Protein AF-0000000067532584 (afdb_homodimer)

Nearest PDB structures (foldseek):
  4c4o-assembly1_B  TM=8.747E-01  e=2.441E-25  Candida parapsilosis
  3wlf-assembly1_B  TM=8.443E-01  e=4.953E-26  Candida parapsilosis
  3wnq-assembly1_B  TM=8.425E-01  e=1.099E-25  Candida parapsilosis
  5tnx-assembly1_A  TM=8.424E-01  e=3.317E-25  Burkholderia ambifaria MC40-6
  4c4o-assembly1_A  TM=8.636E-01  e=2.362E-24  Candida parapsilosis

Solvent-accessible surface area (backbone atoms only — not comparable to full-atom values): 34185 Å² total; per-residue (Å²): 70,45,34,38,41,29,33,65,89,75,52,43,77,43,83,46,75,40,87,73,72,85,76,44,52,44,62,16,28,22,30,38,30,38,35,19,34,59,51,73,66,54,56,33,36,59,72,66,75,38,91,56,50,73,88,52,73,36,25,38,25,46,22,24,20,27,27,31,65,43,71,7,84,66,53,76,91,70,60,73,64,44,47,30,32,42,51,35,57,48,48,68,69,74,48,72,38,31,72,66,76,37,22,59,66,23,81,74,4,8,84,66,43,14,31,15,49,52,35,58,18,33,41,22,38,54,35,64,40,55,52,91,30,58,38,78,52,56,89,91,52,55,66,85,51,48,30,49,21,49,65,37,4,26,48,42,35,41,47,64,70,58,54,85,79,59,73,81,52,31,34,36,34,32,25,51,43,46,64,22,48,51,48,54,46,51,44,43,75,70,57,46,66,74,33,40,35,38,30,24,83,49,65,71,39,39,52,40,57,58,59,56,66,73,66,54,50,71,39,42,62,89,72,63,79,68,71,24,44,35,36,40,35,39,59,25,45,40,69,59,50,39,54,48,60,72,29,38,40,68,62,8,35,39,37,37,58,24,76,26,56,76,85,40,63,29,65,41,42,55,24,54,31,16,75,27,27,24,34,41,34,26,40,55,64,43,66,95,13,50,67,54,7,49,60,47,40,61,84,32,38,86,77,58,56,38,45,73,46,53,33,41,46,79,37,46,67,91,39,46,67,60,44,54,50,38,46,74,72,58,78,31,42,34,38,29,31,48,88,72,46,32,38,41,29,33,65,90,74,52,40,76,42,83,44,75,41,88,72,72,84,78,44,51,44,61,16,27,23,29,36,29,38,36,18,35,57,51,73,65,53,55,32,36,58,72,68,75,37,91,57,49,73,88,53,73,36,25,38,24,46,22,25,21,27,26,32,64,44,70,7,85,64,52,76,90,70,58,73,67,43,46,32,33,42,52,34,57,48,49,68,69,73,47,71,38,31,73,65,76,37,23,58,66,24,81,74,4,8,85,66,43,14,31,15,49,52,36,57,17,33,41,22,38,53,34,64,42,54,55,93,31,58,41,80,52,57,87,91,50,54,64,86,51,46,29,50,20,49,66,36,3,28,48,40,35,42,47,64,69,60,54,86,79,58,72,80,52,30,35,37,35,32,25,52,41,46,64,21,48,50,50,52,46,53,44,43,73,68,57,47,65,73,33,41,35,38,30,27,82,50,66,72,38,39,50,40,57,56,58,56,66,72,66,53,50,72,40,43,62,91,73,64,78,67,69,24,43,34,35,40,34,40,59,24,46,39,68,58,52,40,55,48,58,71,28,37,41,67,62,10,35,38,37,37,58,24,76,26,55,76,85,40,63,30,67,42,40,56,25,54,31,16,74,26,28,24,35,40,34,27,42,54,61,41,63,95,12,50,68,53,8,49,60,47,40,59,84,32,39,86,79,58,58,39,46,73,46,52,32,40,46,78,37,46,68,90,38,47,66,60,44,54,50,38,48,73,72,58,78,32,42,34,41,31,31,47,88

pLDDT: mean 96.29, std 3.1, range [80.88, 98.88]

Foldseek 3Di:
DWFWWAAQVVLDTDIDDDDDDDDEAQQKFKFQWFKFWDDPQNVCSSVVQHAFANPGIAGATQQTKGFTQDHHNNDDPDDGGFTKTFHQWDAPCPDPCNVVLNRCVHPVTNPHRGDRGHHHHRRGSMDMDGPVGIGTADPLFDRVLLSCLQLLLLVQQLPVVPPDDDAPFAEEEEAQFLSSLVVLLVCVLVPHAARYEYEYQDPLSLVLSVLLVRNHHYDHLVPDDAAGQEYEYADQDQVSQQSNLVRYAANHEYEDEHNHRPPDDHDDDVVSCVVSVYYYDYGRGRRVRSVVSSVVSNSCPPRRSDCVSSQEDEDASNCVVVQSVCVVVVNGSIYMYGD/DWFWWAAQVVLDTDIDDDDDDDDEAQQKFKFQWFKFWDDPQNVCSSVVQHAFANPGIAGATQQTKGFTQDHHNNDDPDDGGFTKTFHQWDAPCPDPCNVVLNRCVHPCTNPHRGDRGHHHHRRGSMDMDGPVGIGTADPLFDRVLLSCLQLLLLVQQLPVVPPDDDAPFAEEEEAQFLSSLVVLLVCVLVPHAARYEYEHQDPLSLVLSVLLVRNHHYDHLVPDDAAGQEYEYADQDQVSQQSNLVRYAANHEYEDEHNHRPPDDHDDDVVSCVVSVYYYDYGRGRRVRSVVSSVVSNSCVPRRSDCVSSQEDEDASNCVVVQSVCVVVVNGSIYMYGD

Organism: Camponotus floridanus (NCBI:txid104421)

Sequence (678 aa):
MEYLSFDSSTKSLTLKKQNVLPKPAANEVRIKVVYSGVCGTDLHILEGAFPCKETEPLTLGHEFVGTIDELGSGVTIFKVGQRVAIDPNSGCNNCNHCHNANYHFCKGGGINNTIGIFRDGGWATHVLVPETQVYLIPNEIEMHQAVLTEPLSCLAHGWDKLNPVNIGEKVLVIGAGIIGLLWACLLHLHGLRKTVTISELQQERRKLAANLGLDYQVKSPNEIKEEFNVAVDCSGSAPAMEAAILLLGHGGRLCVFGVANPKAKLSIEPFQVYKKELTILGVLVNPYSFLKGLALVQPLSERYLDFNKLGIKVFALSQYKEALDALKKGNISKAIFKLMEYLSFDSSTKSLTLKKQNVLPKPAANEVRIKVVYSGVCGTDLHILEGAFPCKETEPLTLGHEFVGTIDELGSGVTIFKVGQRVAIDPNSGCNNCNHCHNANYHFCKGGGINNTIGIFRDGGWATHVLVPETQVYLIPNEIEMHQAVLTEPLSCLAHGWDKLNPVNIGEKVLVIGAGIIGLLWACLLHLHGLRKTVTISELQQERRKLAANLGLDYQVKSPNEIKEEFNVAVDCSGSAPAMEAAILLLGHGGRLCVFGVANPKAKLSIEPFQVYKKELTILGVLVNPYSFLKGLALVQPLSERYLDFNKLGIKVFALSQYKEALDALKKGNISKAIFKL

Secondary structure (DSSP, 8-state):
-EEEEEETTTTEEEEEE-SSPPPP-TTEEEEEEEEEEPPHHHHHHHTTSS----SS-B----EEEEEEEEE-TT--S--TT-EEEE------SSSHHHHTT-GGG-TTSGGGS-BTTTB--SSBSEEEEEGGGEEEPPTTS-HHHHTTHHHHHHHHHHHHHH----TT--EEEE--SHHHHHHHHHHHHTT--S-EEEE-S-HHHHHHHHHT----EEE-GGG--S-EEEEEE-S--HHHHHHHHHHEEEEEEEEE-S---TT--EEE-HHHHHHTT-EEEE--S-TT-HHHHHHHHHHHHTTT--HHHHTEEEEEGGGHHHHHHHHHHTS-SEEEEE-/-EEEEEETTTTEEEEEE-SSPPPP-TTEEEEEEEEEEPPHHHHHHHTTSS----SS-B----EEEEEEEEE-TT--S--TT-EEEE------SSSHHHHTT-GGG-TTSGGGS-BTTTB--SSBSEEEEEGGGEEEPPTTS-HHHHTTHHHHHHHHHHHHHH----TT--EEEE--SHHHHHHHHHHHHTT--S-EEEE-S-HHHHHHHHTT----EEE-GGG--S-EEEEEE-S--HHHHHHHHHHEEEEEEEEE-S---TT--EEE-HHHHHHTT-EEEE--S-TT-HHHHHHHHHHHHTTT--HHHHTEEEEEGGGHHHHHHHHHHTS-SEEEEE-

Structure (mmCIF, N/CA/C/O backbone):
data_AF-0000000067532584-model_v1
#
loop_
_entity.id
_entity.type
_entity.pdbx_description
1 polymer 'Sorbitol dehydrogenase'
#
loop_
_atom_site.group_PDB
_atom_site.id
_atom_site.type_symbol
_atom_site.label_atom_id
_atom_site.label_alt_id
_atom_site.label_comp_id
_atom_site.label_asym_id
_atom_site.label_entity_id
_atom_site.label_seq_id
_atom_site.pdbx_PDB_ins_code
_atom_site.Cartn_x
_atom_site.Cartn_y
_atom_site.Cartn_z
_atom_site.occupancy
_atom_site.B_iso_or_equiv
_atom_site.auth_seq_id
_atom_site.auth_comp_id
_atom_site.auth_asym_id
_atom_site.auth_atom_id
_atom_site.pdbx_PDB_model_num
ATOM 1 N N . MET A 1 1 ? 9.18 -41.656 -21.906 1 94.81 1 MET A N 1
ATOM 2 C CA . MET A 1 1 ? 8.555 -40.469 -21.328 1 94.81 1 MET A CA 1
ATOM 3 C C . MET A 1 1 ? 7.902 -39.594 -22.406 1 94.81 1 MET A C 1
ATOM 5 O O . MET A 1 1 ? 8.414 -39.531 -23.531 1 94.81 1 MET A O 1
ATOM 9 N N . GLU A 1 2 ? 6.68 -39.125 -22.141 1 97.88 2 GLU A N 1
ATOM 10 C CA . GLU A 1 2 ? 5.977 -38.188 -23 1 97.88 2 GLU A CA 1
ATOM 11 C C . GLU A 1 2 ? 6.066 -36.75 -22.438 1 97.88 2 GLU A C 1
ATOM 13 O O . GLU A 1 2 ? 6.016 -36.562 -21.219 1 97.88 2 GLU A O 1
ATOM 18 N N . TYR A 1 3 ? 6.258 -35.812 -23.344 1 98.12 3 TYR A N 1
ATOM 19 C CA . TYR A 1 3 ? 6.336 -34.406 -22.906 1 98.12 3 TYR A CA 1
ATOM 20 C C . TYR A 1 3 ? 5.941 -33.469 -24.047 1 98.12 3 TYR A C 1
ATOM 22 O O . TYR A 1 3 ? 5.992 -33.844 -25.219 1 98.12 3 TYR A O 1
ATOM 30 N N . LEU A 1 4 ? 5.441 -32.344 -23.719 1 98.31 4 LEU A N 1
ATOM 31 C CA . LEU A 1 4 ? 5.188 -31.266 -24.688 1 98.31 4 LEU A CA 1
ATOM 32 C C . LEU A 1 4 ? 6.422 -30.391 -24.875 1 98.31 4 LEU A C 1
ATOM 34 O O . LEU A 1 4 ? 6.875 -29.75 -23.922 1 98.31 4 LEU A O 1
ATOM 38 N N . SER A 1 5 ? 6.945 -30.406 -26.047 1 97.56 5 SER A N 1
ATOM 39 C CA . SER A 1 5 ? 8.133 -29.625 -26.391 1 97.56 5 SER A CA 1
ATOM 40 C C . SER A 1 5 ? 7.754 -28.297 -27.047 1 97.56 5 SER A C 1
ATOM 42 O O . SER A 1 5 ? 7.078 -28.281 -28.078 1 97.56 5 SER A O 1
ATOM 44 N N . PHE A 1 6 ? 8.148 -27.203 -26.438 1 97.56 6 PHE A N 1
ATOM 45 C CA . PHE A 1 6 ? 7.871 -25.875 -26.953 1 97.56 6 PHE A CA 1
ATOM 46 C C . PHE A 1 6 ? 9.125 -25.266 -27.562 1 97.56 6 PHE A C 1
ATOM 48 O O . PHE A 1 6 ? 10.18 -25.203 -26.922 1 97.56 6 PHE A O 1
ATOM 55 N N . ASP A 1 7 ? 9.031 -24.891 -28.766 1 95.31 7 ASP A N 1
ATOM 56 C CA . ASP A 1 7 ? 10.086 -24.141 -29.453 1 95.31 7 ASP A CA 1
ATOM 57 C C . ASP A 1 7 ? 9.75 -22.656 -29.531 1 95.31 7 ASP A C 1
ATOM 59 O O . ASP A 1 7 ? 8.891 -22.25 -30.328 1 95.31 7 ASP A O 1
ATOM 63 N N . SER A 1 8 ? 10.461 -21.891 -28.766 1 91.81 8 SER A N 1
ATOM 64 C CA . SER A 1 8 ? 10.148 -20.469 -28.656 1 91.81 8 SER A CA 1
ATOM 65 C C . SER A 1 8 ? 10.414 -19.734 -29.969 1 91.81 8 SER A C 1
ATOM 67 O O . SER A 1 8 ? 9.781 -18.703 -30.25 1 91.81 8 SER A O 1
ATOM 69 N N . SER A 1 9 ? 11.289 -20.156 -30.766 1 91.5 9 SER A N 1
ATOM 70 C CA . SER A 1 9 ? 11.617 -19.516 -32.031 1 91.5 9 SER A CA 1
ATOM 71 C C . SER A 1 9 ? 10.484 -19.656 -33.062 1 91.5 9 SER A C 1
ATOM 73 O O . SER A 1 9 ? 10.18 -18.734 -33.781 1 91.5 9 SER A O 1
ATOM 75 N N . THR A 1 10 ? 9.82 -20.812 -32.969 1 92.19 10 THR A N 1
ATOM 76 C CA . THR A 1 10 ? 8.742 -21.062 -33.906 1 92.19 10 THR A CA 1
ATOM 77 C C . THR A 1 10 ? 7.383 -20.969 -33.219 1 92.19 10 THR A C 1
ATOM 79 O O . THR A 1 10 ? 6.34 -21.047 -33.875 1 92.19 10 THR A O 1
ATOM 82 N N . LYS A 1 11 ? 7.422 -20.859 -31.953 1 91.19 11 LYS A N 1
ATOM 83 C CA . LYS A 1 11 ? 6.211 -20.828 -31.141 1 91.19 11 LYS A CA 1
ATOM 84 C C . LYS A 1 11 ? 5.375 -22.094 -31.359 1 91.19 11 LYS A C 1
ATOM 86 O O . LYS A 1 11 ? 4.145 -22.016 -31.438 1 91.19 11 LYS A O 1
ATOM 91 N N . SER A 1 12 ? 6.074 -23.094 -31.547 1 95 12 SER A N 1
ATOM 92 C CA . SER A 1 12 ? 5.398 -24.359 -31.797 1 95 12 SER A CA 1
ATOM 93 C C . SER A 1 12 ? 5.453 -25.266 -30.562 1 95 12 SER A C 1
ATOM 95 O O . SER A 1 12 ? 6.465 -25.312 -29.859 1 95 12 SER A O 1
ATOM 97 N N . LEU A 1 13 ? 4.352 -25.891 -30.312 1 97.19 13 LEU A N 1
ATOM 98 C CA . LEU A 1 13 ? 4.215 -26.859 -29.25 1 97.19 13 LEU A CA 1
ATOM 99 C C . LEU A 1 13 ? 3.906 -28.25 -29.812 1 97.19 13 LEU A C 1
ATOM 101 O O . LEU A 1 13 ? 2.922 -28.422 -30.531 1 97.19 13 LEU A O 1
ATOM 105 N N . THR A 1 14 ? 4.746 -29.219 -29.469 1 97.5 14 THR A N 1
ATOM 106 C CA . THR A 1 14 ? 4.594 -30.547 -30.047 1 97.5 14 THR A CA 1
ATOM 107 C C . THR A 1 14 ? 4.742 -31.641 -28.984 1 97.5 14 THR A C 1
ATOM 109 O O . THR A 1 14 ? 5.582 -31.516 -28.094 1 97.5 14 THR A O 1
ATOM 112 N N . LEU A 1 15 ? 3.896 -32.625 -29.094 1 98.25 15 LEU A N 1
ATOM 113 C CA . LEU A 1 15 ? 4.027 -33.812 -28.25 1 98.25 15 LEU A CA 1
ATOM 114 C C . LEU A 1 15 ? 5.168 -34.719 -28.719 1 98.25 15 LEU A C 1
ATOM 116 O O . LEU A 1 15 ? 5.219 -35.094 -29.891 1 98.25 15 LEU A O 1
ATOM 120 N N . LYS A 1 16 ? 6.047 -34.969 -27.844 1 97.81 16 LYS A N 1
ATOM 121 C CA . LYS A 1 16 ? 7.184 -35.812 -28.156 1 97.81 16 LYS A CA 1
ATOM 122 C C . LYS A 1 16 ? 7.273 -37 -27.172 1 97.81 16 LYS A C 1
ATOM 124 O O . LYS A 1 16 ? 6.625 -36.969 -26.125 1 97.81 16 LYS A O 1
ATOM 129 N N . LYS A 1 17 ? 8.008 -37.969 -27.609 1 96.81 17 LYS A N 1
ATOM 130 C CA . LYS A 1 17 ? 8.258 -39.156 -26.781 1 96.81 17 LYS A CA 1
ATOM 131 C C . LYS A 1 17 ? 9.734 -39.531 -26.781 1 96.81 17 LYS A C 1
ATOM 133 O O . LYS A 1 17 ? 10.406 -39.406 -27.812 1 96.81 17 LYS A O 1
ATOM 138 N N . GLN A 1 18 ? 10.141 -39.844 -25.641 1 94.88 18 GLN A N 1
ATOM 139 C CA . GLN A 1 18 ? 11.492 -40.375 -25.531 1 94.88 18 GLN A CA 1
ATOM 140 C C . GLN A 1 18 ? 11.531 -41.594 -24.641 1 94.88 18 GLN A C 1
ATOM 142 O O . GLN A 1 18 ? 10.789 -41.688 -23.656 1 94.88 18 GLN A O 1
ATOM 147 N N . ASN A 1 19 ? 12.391 -42.531 -24.969 1 93.06 19 ASN A N 1
ATOM 148 C CA . ASN A 1 19 ? 12.422 -43.844 -24.281 1 93.06 19 ASN A CA 1
ATOM 149 C C . ASN A 1 19 ? 13.25 -43.781 -23 1 93.06 19 ASN A C 1
ATOM 151 O O . ASN A 1 19 ? 12.977 -44.5 -22.047 1 93.06 19 ASN A O 1
ATOM 155 N N . VAL A 1 20 ? 14.203 -42.938 -22.984 1 95 20 VAL A N 1
ATOM 156 C CA . VAL A 1 20 ? 15.094 -42.875 -21.828 1 95 20 VAL A CA 1
ATOM 157 C C . VAL A 1 20 ? 14.602 -41.781 -20.875 1 95 20 VAL A C 1
ATOM 159 O O . VAL A 1 20 ? 14.328 -40.656 -21.297 1 95 20 VAL A O 1
ATOM 162 N N . LEU A 1 21 ? 14.453 -42.156 -19.672 1 97.06 21 LEU A N 1
ATOM 163 C CA . LEU A 1 21 ? 14.102 -41.188 -18.641 1 97.06 21 LEU A CA 1
ATOM 164 C C . LEU A 1 21 ? 15.32 -40.406 -18.203 1 97.06 21 LEU A C 1
ATOM 166 O O . LEU A 1 21 ? 16.422 -40.969 -18.078 1 97.06 21 LEU A O 1
ATOM 170 N N . PRO A 1 22 ? 15.141 -39.156 -17.938 1 95.81 22 PRO A N 1
ATOM 171 C CA . PRO A 1 22 ? 16.266 -38.375 -17.422 1 95.81 22 PRO A CA 1
ATOM 172 C C . PRO A 1 22 ? 16.719 -38.844 -16.031 1 95.81 22 PRO A C 1
ATOM 174 O O . PRO A 1 22 ? 15.883 -39.281 -15.227 1 95.81 22 PRO A O 1
ATOM 177 N N . LYS A 1 23 ? 17.969 -38.812 -15.773 1 97.62 23 LYS A N 1
ATOM 178 C CA . LYS A 1 23 ? 18.516 -39.188 -14.477 1 97.62 23 LYS A CA 1
ATOM 179 C C . LYS A 1 23 ? 18.75 -37.969 -13.602 1 97.62 23 LYS A C 1
ATOM 181 O O . LYS A 1 23 ? 19.312 -36.969 -14.047 1 97.62 23 LYS A O 1
ATOM 186 N N . PRO A 1 24 ? 18.328 -38.031 -12.367 1 98.38 24 PRO A N 1
ATOM 187 C CA . PRO A 1 24 ? 18.531 -36.875 -11.492 1 98.38 24 PRO A CA 1
ATOM 188 C C . PRO A 1 24 ? 19.984 -36.688 -11.086 1 98.38 24 PRO A C 1
ATOM 190 O O . PRO A 1 24 ? 20.703 -37.656 -10.859 1 98.38 24 PRO A O 1
ATOM 193 N N . ALA A 1 25 ? 20.422 -35.406 -11.039 1 98.38 25 ALA A N 1
ATOM 194 C CA . ALA A 1 25 ? 21.703 -35.062 -10.422 1 98.38 25 ALA A CA 1
ATOM 195 C C . ALA A 1 25 ? 21.672 -35.312 -8.922 1 98.38 25 ALA A C 1
ATOM 197 O O . ALA A 1 25 ? 20.641 -35.719 -8.375 1 98.38 25 ALA A O 1
ATOM 198 N N . ALA A 1 26 ? 22.781 -35.125 -8.242 1 98.31 26 ALA A N 1
ATOM 199 C CA . ALA A 1 26 ? 22.953 -35.469 -6.832 1 98.31 26 ALA A CA 1
ATOM 200 C C . ALA A 1 26 ? 21.922 -34.75 -5.961 1 98.31 26 ALA A C 1
ATOM 202 O O . ALA A 1 26 ? 21.438 -35.312 -4.977 1 98.31 26 ALA A O 1
ATOM 203 N N . ASN A 1 27 ? 21.547 -33.531 -6.324 1 98.19 27 ASN A N 1
ATOM 204 C CA . ASN A 1 27 ? 20.656 -32.75 -5.492 1 98.19 27 ASN A CA 1
ATOM 205 C C . ASN A 1 27 ? 19.266 -32.625 -6.113 1 98.19 27 ASN A C 1
ATOM 207 O O . ASN A 1 27 ? 18.516 -31.703 -5.797 1 98.19 27 ASN A O 1
ATOM 211 N N . GLU A 1 28 ? 18.891 -33.562 -7.004 1 98.62 28 GLU A N 1
ATOM 212 C CA . GLU A 1 28 ? 17.625 -33.531 -7.715 1 98.62 28 GLU A CA 1
ATOM 213 C C . GLU A 1 28 ? 16.797 -34.75 -7.43 1 98.62 28 GLU A C 1
ATOM 215 O O . GLU A 1 28 ? 17.312 -35.75 -6.918 1 98.62 28 GLU A O 1
ATOM 220 N N . VAL A 1 29 ? 15.555 -34.688 -7.734 1 98.69 29 VAL A N 1
ATOM 221 C CA . VAL A 1 29 ? 14.609 -35.781 -7.715 1 98.69 29 VAL A CA 1
ATOM 222 C C . VAL A 1 29 ? 13.859 -35.844 -9.039 1 98.69 29 VAL A C 1
ATOM 224 O O . VAL A 1 29 ? 13.586 -34.812 -9.656 1 98.69 29 VAL A O 1
ATOM 227 N N . ARG A 1 30 ? 13.633 -37.062 -9.477 1 98.81 30 ARG A N 1
ATOM 228 C CA . ARG A 1 30 ? 12.75 -37.219 -10.625 1 98.81 30 ARG A CA 1
ATOM 229 C C . ARG A 1 30 ? 11.312 -37.5 -10.18 1 98.81 30 ARG A C 1
ATOM 231 O O . ARG A 1 30 ? 11.062 -38.344 -9.344 1 98.81 30 ARG A O 1
ATOM 238 N N . ILE A 1 31 ? 10.461 -36.719 -10.68 1 98.81 31 ILE A N 1
ATOM 239 C CA . ILE A 1 31 ? 9.039 -36.812 -10.344 1 98.81 31 ILE A CA 1
ATOM 240 C C . ILE A 1 31 ? 8.281 -37.5 -11.477 1 98.81 31 ILE A C 1
ATOM 242 O O . ILE A 1 31 ? 8.453 -37.156 -12.648 1 98.81 31 ILE A O 1
ATOM 246 N N . LYS A 1 32 ? 7.566 -38.5 -11.172 1 98.88 32 LYS A N 1
ATOM 247 C CA . LYS A 1 32 ? 6.512 -38.969 -12.062 1 98.88 32 LYS A CA 1
ATOM 248 C C . LYS A 1 32 ? 5.254 -38.094 -11.922 1 98.88 32 LYS A C 1
ATOM 250 O O . LYS A 1 32 ? 4.527 -38.219 -10.93 1 98.88 32 LYS A O 1
ATOM 255 N N . VAL A 1 33 ? 4.996 -37.344 -12.93 1 98.81 33 VAL A N 1
ATOM 256 C CA . VAL A 1 33 ? 3.945 -36.312 -12.844 1 98.81 33 VAL A CA 1
ATOM 257 C C . VAL A 1 33 ? 2.576 -37 -12.961 1 98.81 33 VAL A C 1
ATOM 259 O O . VAL A 1 33 ? 2.381 -37.875 -13.789 1 98.81 33 VAL A O 1
ATOM 262 N N . VAL A 1 34 ? 1.657 -36.562 -12.148 1 98.75 34 VAL A N 1
ATOM 263 C CA . VAL A 1 34 ? 0.305 -37.094 -12.18 1 98.75 34 VAL A CA 1
ATOM 264 C C . VAL A 1 34 ? -0.662 -36.062 -12.734 1 98.75 34 VAL A C 1
ATOM 266 O O . VAL A 1 34 ? -1.521 -36.375 -13.555 1 98.75 34 VAL A O 1
ATOM 269 N N . TYR A 1 35 ? -0.606 -34.844 -12.227 1 98.81 35 TYR A N 1
ATOM 270 C CA . TYR A 1 35 ? -1.39 -33.719 -12.727 1 98.81 35 TYR A CA 1
ATOM 271 C C . TYR A 1 35 ? -0.503 -32.531 -12.977 1 98.81 35 TYR A C 1
ATOM 273 O O . TYR A 1 35 ? 0.449 -32.281 -12.234 1 98.81 35 TYR A O 1
ATOM 281 N N . SER A 1 36 ? -0.757 -31.75 -13.984 1 98.81 36 SER A N 1
ATOM 282 C CA . SER A 1 36 ? -0.089 -30.484 -14.305 1 98.81 36 SER A CA 1
ATOM 283 C C . SER A 1 36 ? -1.07 -29.469 -14.883 1 98.81 36 SER A C 1
ATOM 285 O O . SER A 1 36 ? -1.829 -29.781 -15.797 1 98.81 36 SER A O 1
ATOM 287 N N . GLY A 1 37 ? -1.049 -28.312 -14.344 1 98.5 37 GLY A N 1
ATOM 288 C CA . GLY A 1 37 ? -2.006 -27.297 -14.758 1 98.5 37 GLY A CA 1
ATOM 289 C C . GLY A 1 37 ? -1.475 -26.391 -15.852 1 98.5 37 GLY A C 1
ATOM 290 O O . GLY A 1 37 ? -0.262 -26.297 -16.062 1 98.5 37 GLY A O 1
ATOM 291 N N . VAL A 1 38 ? -2.396 -25.797 -16.547 1 98.06 38 VAL A N 1
ATOM 292 C CA . VAL A 1 38 ? -2.092 -24.734 -17.5 1 98.06 38 VAL A CA 1
ATOM 293 C C . VAL A 1 38 ? -2.422 -23.375 -16.875 1 98.06 38 VAL A C 1
ATOM 295 O O . VAL A 1 38 ? -3.549 -23.156 -16.422 1 98.06 38 VAL A O 1
ATOM 298 N N . CYS A 1 39 ? -1.463 -22.531 -16.766 1 94.5 39 CYS A N 1
ATOM 299 C CA . CYS A 1 39 ? -1.623 -21.188 -16.219 1 94.5 39 CYS A CA 1
ATOM 300 C C . CYS A 1 39 ? -1.733 -20.156 -17.344 1 94.5 39 CYS A C 1
ATOM 302 O O . CYS A 1 39 ? -1.296 -20.422 -18.469 1 94.5 39 CYS A O 1
ATOM 304 N N . GLY A 1 40 ? -2.406 -19.016 -17.047 1 91.5 40 GLY A N 1
ATOM 305 C CA . GLY A 1 40 ? -2.439 -17.938 -18.016 1 91.5 40 GLY A CA 1
ATOM 306 C C . GLY A 1 40 ? -1.066 -17.562 -18.531 1 91.5 40 GLY A C 1
ATOM 307 O O . GLY A 1 40 ? -0.914 -17.219 -19.719 1 91.5 40 GLY A O 1
ATOM 308 N N . THR A 1 41 ? -0.098 -17.641 -17.734 1 91.06 41 THR A N 1
ATOM 309 C CA . THR A 1 41 ? 1.277 -17.328 -18.109 1 91.06 41 THR A CA 1
ATOM 310 C C . THR A 1 41 ? 1.754 -18.281 -19.203 1 91.06 41 THR A C 1
ATOM 312 O O . THR A 1 41 ? 2.486 -17.875 -20.109 1 91.06 41 THR A O 1
ATOM 315 N N . ASP A 1 42 ? 1.366 -19.5 -19.188 1 95.19 42 ASP A N 1
ATOM 316 C CA . ASP A 1 42 ? 1.718 -20.453 -20.25 1 95.19 42 ASP A CA 1
ATOM 317 C C . ASP A 1 42 ? 1.16 -20 -21.594 1 95.19 42 ASP A C 1
ATOM 319 O O . ASP A 1 42 ? 1.852 -20.078 -22.609 1 95.19 42 ASP A O 1
ATOM 323 N N . LEU A 1 43 ? -0.082 -19.531 -21.547 1 93.44 43 LEU A N 1
ATOM 324 C CA . LEU A 1 43 ? -0.712 -19.062 -22.781 1 93.44 43 LEU A CA 1
ATOM 325 C C . LEU A 1 43 ? 0.032 -17.859 -23.344 1 93.44 43 LEU A C 1
ATOM 327 O O . LEU A 1 43 ? 0.254 -17.781 -24.562 1 93.44 43 LEU A O 1
ATOM 331 N N . HIS A 1 44 ? 0.405 -16.984 -22.469 1 90.12 44 HIS A N 1
ATOM 332 C CA . HIS A 1 44 ? 1.148 -15.812 -22.906 1 90.12 44 HIS A CA 1
ATOM 333 C C . HIS A 1 44 ? 2.502 -16.203 -23.5 1 90.12 44 HIS A C 1
ATOM 335 O O . HIS A 1 44 ? 2.979 -15.57 -24.438 1 90.12 44 HIS A O 1
ATOM 341 N N . ILE A 1 45 ? 3.146 -17.188 -22.906 1 92 45 ILE A N 1
ATOM 342 C CA . ILE A 1 45 ? 4.426 -17.688 -23.391 1 92 45 ILE A CA 1
ATOM 343 C C . ILE A 1 45 ? 4.246 -18.266 -24.797 1 92 45 ILE A C 1
ATOM 345 O O . ILE A 1 45 ? 5.012 -17.969 -25.703 1 92 45 ILE A O 1
ATOM 349 N N . LEU A 1 46 ? 3.229 -19.047 -24.969 1 94.19 46 LEU A N 1
ATOM 350 C CA . LEU A 1 46 ? 2.963 -19.703 -26.234 1 94.19 46 LEU A CA 1
ATOM 351 C C . LEU A 1 46 ? 2.715 -18.656 -27.328 1 94.19 46 LEU A C 1
ATOM 353 O O . LEU A 1 46 ? 3.037 -18.891 -28.5 1 94.19 46 LEU A O 1
ATOM 357 N N . GLU A 1 47 ? 2.211 -17.5 -26.875 1 91.19 47 GLU A N 1
ATOM 358 C CA . GLU A 1 47 ? 1.919 -16.422 -27.812 1 91.19 47 GLU A CA 1
ATOM 359 C C . GLU A 1 47 ? 3.129 -15.508 -28 1 91.19 47 GLU A C 1
ATOM 361 O O . GLU A 1 47 ? 3.111 -14.609 -28.844 1 91.19 47 GLU A O 1
ATOM 366 N N . GLY A 1 48 ? 4.156 -15.672 -27.234 1 87.38 48 GLY A N 1
ATOM 367 C CA . GLY A 1 48 ? 5.352 -14.852 -27.312 1 87.38 48 GLY A CA 1
ATOM 368 C C . GLY A 1 48 ? 5.238 -13.555 -26.547 1 87.38 48 GLY A C 1
ATOM 369 O O . GLY A 1 48 ? 6.023 -12.625 -26.75 1 87.38 48 GLY A O 1
ATOM 370 N N . ALA A 1 49 ? 4.266 -13.477 -25.672 1 80.88 49 ALA A N 1
ATOM 371 C CA . ALA A 1 49 ? 3.996 -12.234 -24.953 1 80.88 49 ALA A CA 1
ATOM 372 C C . ALA A 1 49 ? 4.633 -12.258 -23.562 1 80.88 49 ALA A C 1
ATOM 374 O O . ALA A 1 49 ? 4.598 -11.266 -22.844 1 80.88 49 ALA A O 1
ATOM 375 N N . PHE A 1 50 ? 5.172 -13.305 -23.188 1 83 50 PHE A N 1
ATOM 376 C CA . PHE A 1 50 ? 5.879 -13.5 -21.922 1 83 50 PHE A CA 1
ATOM 377 C C . PHE A 1 50 ? 7.199 -14.227 -22.156 1 83 50 PHE A C 1
ATOM 379 O O . PHE A 1 50 ? 7.258 -15.195 -22.922 1 83 50 PHE A O 1
ATOM 386 N N . PRO A 1 51 ? 8.258 -13.734 -21.469 1 82.81 51 PRO A N 1
ATOM 387 C CA . PRO A 1 51 ? 9.57 -14.32 -21.734 1 82.81 51 PRO A CA 1
ATOM 388 C C . PRO A 1 51 ? 9.703 -15.742 -21.188 1 82.81 51 PRO A C 1
ATOM 390 O O . PRO A 1 51 ? 9.055 -16.094 -20.188 1 82.81 51 PRO A O 1
ATOM 393 N N . CYS A 1 52 ? 10.484 -16.562 -21.859 1 88.75 52 CYS A N 1
ATOM 394 C CA . CYS A 1 52 ? 10.867 -17.891 -21.422 1 88.75 52 CYS A CA 1
ATOM 395 C C . CYS A 1 52 ? 12.258 -18.266 -21.938 1 88.75 52 CYS A C 1
ATOM 397 O O . CYS A 1 52 ? 12.93 -17.438 -22.547 1 88.75 52 CYS A O 1
ATOM 399 N N . LYS A 1 53 ? 12.703 -19.453 -21.531 1 84.19 53 LYS A N 1
ATOM 400 C CA . LYS A 1 53 ? 13.977 -19.938 -22.047 1 84.19 53 LYS A CA 1
ATOM 401 C C . LYS A 1 53 ? 13.984 -19.969 -23.578 1 84.19 53 LYS A C 1
ATOM 403 O O . LYS A 1 53 ? 13.07 -20.516 -24.188 1 84.19 53 LYS A O 1
ATOM 408 N N . GLU A 1 54 ? 14.961 -19.312 -24.188 1 85 54 GLU A N 1
ATOM 409 C CA . GLU A 1 54 ? 14.969 -19.188 -25.641 1 85 54 GLU A CA 1
ATOM 410 C C . GLU A 1 54 ? 16.078 -20.031 -26.266 1 85 54 GLU A C 1
ATOM 412 O O . GLU A 1 54 ? 16.062 -20.312 -27.469 1 85 54 GLU A O 1
ATOM 417 N N . THR A 1 55 ? 16.953 -20.562 -25.516 1 82.62 55 THR A N 1
ATOM 418 C CA . THR A 1 55 ? 18.172 -21.172 -26.031 1 82.62 55 THR A CA 1
ATOM 419 C C . THR A 1 55 ? 17.891 -22.578 -26.547 1 82.62 55 THR A C 1
ATOM 421 O O . THR A 1 55 ? 18.578 -23.078 -27.438 1 82.62 55 THR A O 1
ATOM 424 N N . GLU A 1 56 ? 16.922 -23.344 -26 1 86.62 56 GLU A N 1
ATOM 425 C CA . GLU A 1 56 ? 16.562 -24.703 -26.359 1 86.62 56 GLU A CA 1
ATOM 426 C C . GLU A 1 56 ? 15.078 -24.969 -26.141 1 86.62 56 GLU A C 1
ATOM 428 O O . GLU A 1 56 ? 14.398 -24.172 -25.469 1 86.62 56 GLU A O 1
ATOM 433 N N . PRO A 1 57 ? 14.617 -26.047 -26.797 1 92.31 57 PRO A N 1
ATOM 434 C CA . PRO A 1 57 ? 13.227 -26.391 -26.531 1 92.31 57 PRO A CA 1
ATOM 435 C C . PRO A 1 57 ? 12.938 -26.578 -25.031 1 92.31 57 PRO A C 1
ATOM 437 O O . PRO A 1 57 ? 13.805 -27.031 -24.281 1 92.31 57 PRO A O 1
ATOM 440 N N . LEU A 1 58 ? 11.797 -26.203 -24.672 1 94.88 58 LEU A N 1
ATOM 441 C CA . LEU A 1 58 ? 11.414 -26.109 -23.266 1 94.88 58 LEU A CA 1
ATOM 442 C C . LEU A 1 58 ? 10.125 -26.859 -23 1 94.88 58 LEU A C 1
ATOM 444 O O . LEU A 1 58 ? 9.195 -26.828 -23.812 1 94.88 58 LEU A O 1
ATOM 448 N N . THR A 1 59 ? 10.086 -27.672 -21.969 1 97.81 59 THR A N 1
ATOM 449 C CA . THR A 1 59 ? 8.828 -28.234 -21.484 1 97.81 59 THR A CA 1
ATOM 450 C C . THR A 1 59 ? 8.18 -27.297 -20.469 1 97.81 59 THR A C 1
ATOM 452 O O . THR A 1 59 ? 8.703 -27.094 -19.375 1 97.81 59 THR A O 1
ATOM 455 N N . LEU A 1 60 ? 6.977 -26.75 -20.812 1 97.81 60 LEU A N 1
ATOM 456 C CA . LEU A 1 60 ? 6.273 -25.828 -19.938 1 97.81 60 LEU A CA 1
ATOM 457 C C . LEU A 1 60 ? 5.535 -26.562 -18.828 1 97.81 60 LEU A C 1
ATOM 459 O O . LEU A 1 60 ? 5.711 -27.766 -18.656 1 97.81 60 LEU A O 1
ATOM 463 N N . GLY A 1 61 ? 4.82 -25.781 -18 1 98.12 61 GLY A N 1
ATOM 464 C CA . GLY A 1 61 ? 4.035 -26.328 -16.906 1 98.12 61 GLY A CA 1
ATOM 465 C C . GLY A 1 61 ? 4.676 -26.125 -15.547 1 98.12 61 GLY A C 1
ATOM 466 O O . GLY A 1 61 ? 5.469 -26.953 -15.094 1 98.12 61 GLY A O 1
ATOM 467 N N . HIS A 1 62 ? 4.27 -25.047 -14.867 1 98.38 62 HIS A N 1
ATOM 468 C CA . HIS A 1 62 ? 4.906 -24.75 -13.594 1 98.38 62 HIS A CA 1
ATOM 469 C C . HIS A 1 62 ? 3.992 -25.109 -12.422 1 98.38 62 HIS A C 1
ATOM 471 O O . HIS A 1 62 ? 4.355 -24.922 -11.258 1 98.38 62 HIS A O 1
ATOM 477 N N . GLU A 1 63 ? 2.838 -25.656 -12.664 1 98.69 63 GLU A N 1
ATOM 478 C CA . GLU A 1 63 ? 1.896 -26.156 -11.672 1 98.69 63 GLU A CA 1
ATOM 479 C C . GLU A 1 63 ? 1.743 -27.672 -11.773 1 98.69 63 GLU A C 1
ATOM 481 O O . GLU A 1 63 ? 1.021 -28.172 -12.641 1 98.69 63 GLU A O 1
ATOM 486 N N . PHE A 1 64 ? 2.406 -28.422 -10.812 1 98.75 64 PHE A N 1
ATOM 487 C CA . PHE A 1 64 ? 2.232 -29.859 -11 1 98.75 64 PHE A CA 1
ATOM 488 C C . PHE A 1 64 ? 2.52 -30.609 -9.711 1 98.75 64 PHE A C 1
ATOM 490 O O . PHE A 1 64 ? 3.15 -30.078 -8.797 1 98.75 64 PHE A O 1
ATOM 497 N N . VAL A 1 65 ? 1.981 -31.812 -9.641 1 98.81 65 VAL A N 1
ATOM 498 C CA . VAL A 1 65 ? 2.143 -32.75 -8.547 1 98.81 65 VAL A CA 1
ATOM 499 C C . VAL A 1 65 ? 2.443 -34.156 -9.117 1 98.81 65 VAL A C 1
ATOM 501 O O . VAL A 1 65 ? 2.17 -34.438 -10.289 1 98.81 65 VAL A O 1
ATOM 504 N N . GLY A 1 66 ? 2.988 -34.969 -8.32 1 98.75 66 GLY A N 1
ATOM 505 C CA . GLY A 1 66 ? 3.297 -36.344 -8.727 1 98.75 66 GLY A CA 1
ATOM 506 C C . GLY A 1 66 ? 3.893 -37.188 -7.605 1 98.75 66 GLY A C 1
ATOM 507 O O . GLY A 1 66 ? 3.633 -36.906 -6.43 1 98.75 66 GLY A O 1
ATOM 508 N N . THR A 1 67 ? 4.523 -38.219 -8.023 1 98.75 67 THR A N 1
ATOM 509 C CA . THR A 1 67 ? 5.227 -39.094 -7.086 1 98.75 67 THR A CA 1
ATOM 510 C C . THR A 1 67 ? 6.723 -39.125 -7.391 1 98.75 67 THR A C 1
ATOM 512 O O . THR A 1 67 ? 7.125 -39 -8.547 1 98.75 67 THR A O 1
ATOM 515 N N . ILE A 1 68 ? 7.492 -39.25 -6.305 1 98.81 68 ILE A N 1
ATOM 516 C CA . ILE A 1 68 ? 8.93 -39.375 -6.504 1 98.81 68 ILE A CA 1
ATOM 517 C C . ILE A 1 68 ? 9.234 -40.719 -7.168 1 98.81 68 ILE A C 1
ATOM 519 O O . ILE A 1 68 ? 8.82 -41.781 -6.676 1 98.81 68 ILE A O 1
ATOM 523 N N . ASP A 1 69 ? 9.891 -40.625 -8.195 1 98.56 69 ASP A N 1
ATOM 524 C CA . ASP A 1 69 ? 10.211 -41.812 -9 1 98.56 69 ASP A CA 1
ATOM 525 C C . ASP A 1 69 ? 11.656 -42.25 -8.781 1 98.56 69 ASP A C 1
ATOM 527 O O . ASP A 1 69 ? 11.961 -43.438 -8.797 1 98.56 69 ASP A O 1
ATOM 531 N N . GLU A 1 70 ? 12.578 -41.312 -8.688 1 98.62 70 GLU A N 1
ATOM 532 C CA . GLU A 1 70 ? 14 -41.562 -8.484 1 98.62 70 GLU A CA 1
ATOM 533 C C . GLU A 1 70 ? 14.648 -40.406 -7.711 1 98.62 70 GLU A C 1
ATOM 535 O O . GLU A 1 70 ? 14.242 -39.25 -7.844 1 98.62 70 GLU A O 1
ATOM 540 N N . LEU A 1 71 ? 15.656 -40.781 -6.926 1 98.62 71 LEU A N 1
ATOM 541 C CA . LEU A 1 71 ? 16.359 -39.812 -6.109 1 98.62 71 LEU A CA 1
ATOM 542 C C . LEU A 1 71 ? 17.797 -39.656 -6.59 1 98.62 71 LEU A C 1
ATOM 544 O O . LEU A 1 71 ? 18.453 -40.625 -6.957 1 98.62 71 LEU A O 1
ATOM 548 N N . GLY A 1 72 ? 18.234 -38.406 -6.617 1 98.44 72 GLY A N 1
ATOM 549 C CA . GLY A 1 72 ? 19.672 -38.219 -6.742 1 98.44 72 GLY A CA 1
ATOM 550 C C . GLY A 1 72 ? 20.453 -38.75 -5.566 1 98.44 72 GLY A C 1
ATOM 551 O O . GLY A 1 72 ? 19.922 -38.906 -4.465 1 98.44 72 GLY A O 1
ATOM 552 N N . SER A 1 73 ? 21.734 -38.906 -5.777 1 98.06 73 SER A N 1
ATOM 553 C CA . SER A 1 73 ? 22.578 -39.625 -4.801 1 98.06 73 SER A CA 1
ATOM 554 C C . SER A 1 73 ? 22.703 -38.812 -3.51 1 98.06 73 SER A C 1
ATOM 556 O O . SER A 1 73 ? 22.953 -39.375 -2.443 1 98.06 73 SER A O 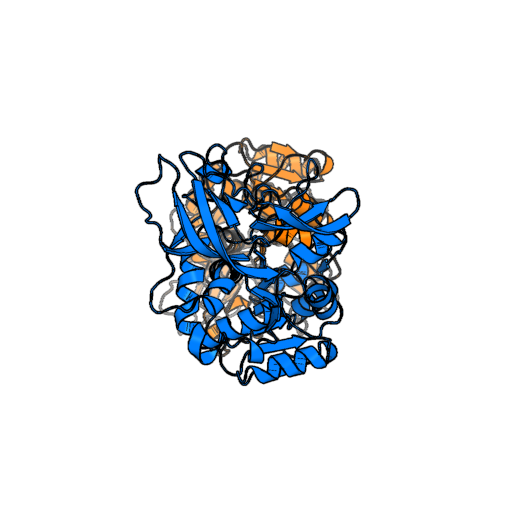1
ATOM 558 N N . GLY A 1 74 ? 22.531 -37.5 -3.59 1 98.06 74 GLY A N 1
ATOM 559 C CA . GLY A 1 74 ? 22.703 -36.656 -2.412 1 98.06 74 GLY A CA 1
ATOM 560 C C . GLY A 1 74 ? 21.391 -36.406 -1.673 1 98.06 74 GLY A C 1
ATOM 561 O O . GLY A 1 74 ? 21.391 -35.75 -0.624 1 98.06 74 GLY A O 1
ATOM 562 N N . VAL A 1 75 ? 20.281 -36.906 -2.184 1 98 75 VAL A N 1
ATOM 563 C CA . VAL A 1 75 ? 18.969 -36.656 -1.593 1 98 75 VAL A CA 1
ATOM 564 C C . VAL A 1 75 ? 18.703 -37.688 -0.5 1 98 75 VAL A C 1
ATOM 566 O O . VAL A 1 75 ? 18.641 -38.875 -0.771 1 98 75 VAL A O 1
ATOM 569 N N . THR A 1 76 ? 18.531 -37.219 0.766 1 95.94 76 THR A N 1
ATOM 570 C CA . THR A 1 76 ? 18.406 -38.156 1.868 1 95.94 76 THR A CA 1
ATOM 571 C C . THR A 1 76 ? 17.078 -37.969 2.602 1 95.94 76 THR A C 1
ATOM 573 O O . THR A 1 76 ? 16.688 -38.812 3.404 1 95.94 76 THR A O 1
ATOM 576 N N . ILE A 1 77 ? 16.328 -36.938 2.352 1 95.94 77 ILE A N 1
ATOM 577 C CA . ILE A 1 77 ? 15.188 -36.625 3.191 1 95.94 77 ILE A CA 1
ATOM 578 C C . ILE A 1 77 ? 13.906 -37.125 2.539 1 95.94 77 ILE A C 1
ATOM 580 O O . ILE A 1 77 ? 12.836 -37.125 3.154 1 95.94 77 ILE A O 1
ATOM 584 N N . PHE A 1 78 ? 13.938 -37.594 1.305 1 98.06 78 PHE A N 1
ATOM 585 C CA . PHE A 1 78 ? 12.781 -38.062 0.57 1 98.06 78 PHE A CA 1
ATOM 586 C C . PHE A 1 78 ? 12.914 -39.562 0.267 1 98.06 78 PHE A C 1
ATOM 588 O O . PHE A 1 78 ? 14 -40.125 0.38 1 98.06 78 PHE A O 1
ATOM 595 N N . LYS A 1 79 ? 11.781 -40.188 -0.073 1 98.31 79 LYS A N 1
ATOM 596 C CA . LYS A 1 79 ? 11.742 -41.594 -0.501 1 98.31 79 LYS A CA 1
ATOM 597 C C . LYS A 1 79 ? 10.953 -41.75 -1.8 1 98.31 79 LYS A C 1
ATOM 599 O O . LYS A 1 79 ? 10 -41 -2.045 1 98.31 79 LYS A O 1
ATOM 604 N N . VAL A 1 80 ? 11.367 -42.75 -2.557 1 98.5 80 VAL A N 1
ATOM 605 C CA . VAL A 1 80 ? 10.648 -43.062 -3.781 1 98.5 80 VAL A CA 1
ATOM 606 C C . VAL A 1 80 ? 9.211 -43.469 -3.445 1 98.5 80 VAL A C 1
ATOM 608 O O . VAL A 1 80 ? 8.969 -44.188 -2.467 1 98.5 80 VAL A O 1
ATOM 611 N N . GLY A 1 81 ? 8.258 -42.938 -4.238 1 98.44 81 GLY A N 1
ATOM 612 C CA . GLY A 1 81 ? 6.855 -43.281 -4.047 1 98.44 81 GLY A CA 1
ATOM 613 C C . GLY A 1 81 ? 6.074 -42.219 -3.326 1 98.44 81 GLY A C 1
ATOM 614 O O . GLY A 1 81 ? 4.84 -42.188 -3.352 1 98.44 81 GLY A O 1
ATOM 615 N N . GLN A 1 82 ? 6.738 -41.281 -2.654 1 98.56 82 GLN A N 1
ATOM 616 C CA . GLN A 1 82 ? 6.07 -40.219 -1.915 1 98.56 82 GLN A CA 1
ATOM 617 C C . GLN A 1 82 ? 5.348 -39.25 -2.861 1 98.56 82 GLN A C 1
ATOM 619 O O . GLN A 1 82 ? 5.848 -38.938 -3.943 1 98.56 82 GLN A O 1
ATOM 624 N N . ARG A 1 83 ? 4.129 -38.844 -2.434 1 98.75 83 ARG A N 1
ATOM 625 C CA . ARG A 1 83 ? 3.338 -37.844 -3.164 1 98.75 83 ARG A CA 1
ATOM 626 C C . ARG A 1 83 ? 3.826 -36.438 -2.879 1 98.75 83 ARG A C 1
ATOM 628 O O . ARG A 1 83 ? 3.963 -36.031 -1.717 1 98.75 83 ARG A O 1
ATOM 635 N N . VAL A 1 84 ? 4.086 -35.656 -3.967 1 98.81 84 VAL A N 1
ATOM 636 C CA . VAL A 1 84 ? 4.75 -34.375 -3.734 1 98.81 84 VAL A CA 1
ATOM 637 C C . VAL A 1 84 ? 4.148 -33.312 -4.648 1 98.81 84 VAL A C 1
ATOM 639 O O . VAL A 1 84 ? 3.615 -33.625 -5.719 1 98.81 84 VAL A O 1
ATOM 642 N N . ALA A 1 85 ? 4.113 -32.094 -4.215 1 98.81 85 ALA A N 1
ATOM 643 C CA . ALA A 1 85 ? 3.875 -30.891 -4.992 1 98.81 85 ALA A CA 1
ATOM 644 C C . ALA A 1 85 ? 5.164 -30.094 -5.168 1 98.81 85 ALA A C 1
ATOM 646 O O . ALA A 1 85 ? 6.047 -30.125 -4.309 1 98.81 85 ALA A O 1
ATOM 647 N N . ILE A 1 86 ? 5.293 -29.375 -6.242 1 98.81 86 ILE A N 1
ATOM 648 C CA . ILE A 1 86 ? 6.555 -28.719 -6.57 1 98.81 86 ILE A CA 1
ATOM 649 C C . ILE A 1 86 ? 6.375 -27.203 -6.523 1 98.81 86 ILE A C 1
ATOM 651 O O . ILE A 1 86 ? 5.461 -26.672 -7.145 1 98.81 86 ILE A O 1
ATOM 655 N N . ASP A 1 87 ? 7.168 -26.531 -5.746 1 98.75 87 ASP A N 1
ATOM 656 C CA . ASP A 1 87 ? 7.324 -25.078 -5.852 1 98.75 87 ASP A CA 1
ATOM 657 C C . ASP A 1 87 ? 8.195 -24.703 -7.047 1 98.75 87 ASP A C 1
ATOM 659 O O . ASP A 1 87 ? 9.383 -25.031 -7.082 1 98.75 87 ASP A O 1
ATOM 663 N N . PRO A 1 88 ? 7.629 -24.031 -7.988 1 98.44 88 PRO A N 1
ATOM 664 C CA . PRO A 1 88 ? 8.398 -23.797 -9.211 1 98.44 88 PRO A CA 1
ATOM 665 C C . PRO A 1 88 ? 9.445 -22.703 -9.039 1 98.44 88 PRO A C 1
ATOM 667 O O . PRO A 1 88 ? 10.305 -22.516 -9.906 1 98.44 88 PRO A O 1
ATOM 670 N N . ASN A 1 89 ? 9.43 -21.938 -7.922 1 97.88 89 ASN A N 1
ATOM 671 C CA . ASN A 1 89 ? 10.297 -20.781 -7.766 1 97.88 89 ASN A CA 1
ATOM 672 C C . ASN A 1 89 ? 11.359 -21.016 -6.691 1 97.88 89 ASN A C 1
ATOM 674 O O . ASN A 1 89 ? 11.109 -21.703 -5.707 1 97.88 89 ASN A O 1
ATOM 678 N N . SER A 1 90 ? 12.516 -20.531 -6.957 1 96.94 90 SER A N 1
ATOM 679 C CA . SER A 1 90 ? 13.625 -20.531 -6.012 1 96.94 90 SER A CA 1
ATOM 680 C C . SER A 1 90 ? 14.578 -19.375 -6.277 1 96.94 90 SER A C 1
ATOM 682 O O . SER A 1 90 ? 14.484 -18.703 -7.312 1 96.94 90 SER A O 1
ATOM 684 N N . GLY A 1 91 ? 15.422 -19.047 -5.293 1 96.56 91 GLY A N 1
ATOM 685 C CA . GLY A 1 91 ? 16.406 -18 -5.445 1 96.56 91 GLY A CA 1
ATOM 686 C C . GLY A 1 91 ? 17.797 -18.516 -5.77 1 96.56 91 GLY A C 1
ATOM 687 O O . GLY A 1 91 ? 18.016 -19.734 -5.77 1 96.56 91 GLY A O 1
ATOM 688 N N . CYS A 1 92 ? 18.734 -17.594 -6.086 1 95.44 92 CYS A N 1
ATOM 689 C CA . CYS A 1 92 ? 20.125 -17.953 -6.332 1 95.44 92 CYS A CA 1
ATOM 690 C C . CYS A 1 92 ? 20.859 -18.188 -5.02 1 95.44 92 CYS A C 1
ATOM 692 O O . CYS A 1 92 ? 21.953 -18.766 -5.012 1 95.44 92 CYS A O 1
ATOM 694 N N . ASN A 1 93 ? 20.297 -17.703 -3.969 1 94.06 93 ASN A N 1
ATOM 695 C CA . ASN A 1 93 ? 20.797 -17.844 -2.602 1 94.06 93 ASN A CA 1
ATOM 696 C C . ASN A 1 93 ? 22.125 -17.125 -2.414 1 94.06 93 ASN A C 1
ATOM 698 O O . ASN A 1 93 ? 22.844 -17.375 -1.443 1 94.06 93 ASN A O 1
ATOM 702 N N . ASN A 1 94 ? 22.547 -16.25 -3.375 1 95 94 ASN A N 1
ATOM 703 C CA . ASN A 1 94 ? 23.844 -15.578 -3.277 1 95 94 ASN A CA 1
ATOM 704 C C . ASN A 1 94 ? 23.688 -14.062 -3.396 1 95 94 ASN A C 1
ATOM 706 O O . ASN A 1 94 ? 24.609 -13.312 -3.094 1 95 94 ASN A O 1
ATOM 710 N N . CYS A 1 95 ? 22.578 -13.656 -3.814 1 95.5 95 CYS A N 1
ATOM 711 C CA . CYS A 1 95 ? 22.406 -12.227 -4.008 1 95.5 95 CYS A CA 1
ATOM 712 C C . CYS A 1 95 ? 21.797 -11.578 -2.77 1 95.5 95 CYS A C 1
ATOM 714 O O . CYS A 1 95 ? 21.391 -12.273 -1.838 1 95.5 95 CYS A O 1
ATOM 716 N N . ASN A 1 96 ? 21.688 -10.227 -2.775 1 93.38 96 ASN A N 1
ATOM 717 C CA . ASN A 1 96 ? 21.172 -9.484 -1.631 1 93.38 96 ASN A CA 1
ATOM 718 C C . ASN A 1 96 ? 19.703 -9.797 -1.382 1 93.38 96 ASN A C 1
ATOM 720 O O . ASN A 1 96 ? 19.266 -9.906 -0.232 1 93.38 96 ASN A O 1
ATOM 724 N N . HIS A 1 97 ? 18.922 -10.008 -2.359 1 95.88 97 HIS A N 1
ATOM 725 C CA . HIS A 1 97 ? 17.5 -10.328 -2.203 1 95.88 97 HIS A CA 1
ATOM 726 C C . HIS A 1 97 ? 17.312 -11.68 -1.527 1 95.88 97 HIS A C 1
ATOM 728 O O . HIS A 1 97 ? 16.531 -11.805 -0.586 1 95.88 97 HIS A O 1
ATOM 734 N N . CYS A 1 98 ? 18.047 -12.641 -1.99 1 96.25 98 CYS A N 1
ATOM 735 C CA . CYS A 1 98 ? 17.953 -13.969 -1.396 1 96.25 98 CYS A CA 1
ATOM 736 C C . CYS A 1 98 ? 18.422 -13.953 0.058 1 96.25 98 CYS A C 1
ATOM 738 O O . CYS A 1 98 ? 17.812 -14.594 0.914 1 96.25 98 CYS A O 1
ATOM 740 N N . HIS A 1 99 ? 19.406 -13.164 0.301 1 96.19 99 HIS A N 1
ATOM 741 C CA . HIS A 1 99 ? 19.922 -13.078 1.663 1 96.19 99 HIS A CA 1
ATOM 742 C C . HIS A 1 99 ? 18.953 -12.312 2.568 1 96.19 99 HIS A C 1
ATOM 744 O O . HIS A 1 99 ? 19.047 -12.414 3.795 1 96.19 99 HIS A O 1
ATOM 750 N N . ASN A 1 100 ? 18.094 -11.531 1.991 1 94.25 100 ASN A N 1
ATOM 751 C CA . ASN A 1 100 ? 17.125 -10.758 2.76 1 94.25 100 ASN A CA 1
ATOM 752 C C . ASN A 1 100 ? 15.727 -11.375 2.695 1 94.25 100 ASN A C 1
ATOM 754 O O . ASN A 1 100 ? 14.727 -10.68 2.857 1 94.25 100 ASN A O 1
ATOM 758 N N . ALA A 1 101 ? 15.648 -12.648 2.32 1 95.25 101 ALA A N 1
ATOM 759 C CA . ALA A 1 101 ? 14.445 -13.461 2.352 1 95.25 101 ALA A CA 1
ATOM 760 C C . ALA A 1 101 ? 13.398 -12.938 1.372 1 95.25 101 ALA A C 1
ATOM 762 O O . ALA A 1 101 ? 12.203 -12.93 1.672 1 95.25 101 ALA A O 1
ATOM 763 N N . ASN A 1 102 ? 13.836 -12.359 0.345 1 96.38 102 ASN A N 1
ATOM 764 C CA . ASN A 1 102 ? 12.961 -11.938 -0.745 1 96.38 102 ASN A CA 1
ATOM 765 C C . ASN A 1 102 ? 13.445 -12.469 -2.09 1 96.38 102 ASN A C 1
ATOM 767 O O . ASN A 1 102 ? 13.617 -11.711 -3.041 1 96.38 102 ASN A O 1
ATOM 771 N N . TYR A 1 103 ? 13.508 -13.797 -2.18 1 96.56 103 TYR A N 1
ATOM 772 C CA . TYR A 1 103 ? 14.117 -14.406 -3.355 1 96.56 103 TYR A CA 1
ATOM 773 C C . TYR A 1 103 ? 13.273 -14.164 -4.602 1 96.56 103 TYR A C 1
ATOM 775 O O . TYR A 1 103 ? 13.766 -14.305 -5.723 1 96.56 103 TYR A O 1
ATOM 783 N N . HIS A 1 104 ? 11.984 -13.859 -4.422 1 96.44 104 HIS A N 1
ATOM 784 C CA . HIS A 1 104 ? 11.117 -13.609 -5.57 1 96.44 104 HIS A CA 1
ATOM 785 C C . HIS A 1 104 ? 11.523 -12.328 -6.293 1 96.44 104 HIS A C 1
ATOM 787 O O . HIS A 1 104 ? 11.047 -12.055 -7.402 1 96.44 104 HIS A O 1
ATOM 793 N N . PHE A 1 105 ? 12.453 -11.516 -5.684 1 97.12 105 PHE A N 1
ATOM 794 C CA . PHE A 1 105 ? 13.008 -10.328 -6.328 1 97.12 105 PHE A CA 1
ATOM 795 C C . PHE A 1 105 ? 14.344 -10.648 -6.984 1 97.12 105 PHE A C 1
ATOM 797 O O . PHE A 1 105 ? 14.945 -9.781 -7.625 1 97.12 105 PHE A O 1
ATOM 804 N N . CYS A 1 106 ? 14.836 -11.898 -6.898 1 96.31 106 CYS A N 1
ATOM 805 C CA . CYS A 1 106 ? 16.156 -12.32 -7.348 1 96.31 106 CYS A CA 1
ATOM 806 C C . CYS A 1 106 ? 16.25 -12.297 -8.867 1 96.31 106 CYS A C 1
ATOM 808 O O . CYS A 1 106 ? 15.445 -12.938 -9.555 1 96.31 106 CYS A O 1
ATOM 810 N N . LYS A 1 107 ? 17.266 -11.641 -9.414 1 92.69 107 LYS A N 1
ATOM 811 C CA . LYS A 1 107 ? 17.469 -11.578 -10.859 1 92.69 107 LYS A CA 1
ATOM 812 C C . LYS A 1 107 ? 17.875 -12.938 -11.422 1 92.69 107 LYS A C 1
ATOM 814 O O . LYS A 1 107 ? 17.562 -13.266 -12.562 1 92.69 107 LYS A O 1
ATOM 819 N N . GLY A 1 108 ? 18.562 -13.648 -10.672 1 93 108 GLY A N 1
ATOM 820 C CA . GLY A 1 108 ? 19 -14.969 -11.094 1 93 108 GLY A CA 1
ATOM 821 C C . GLY A 1 108 ? 18.062 -16.078 -10.68 1 93 108 GLY A C 1
ATOM 822 O O . GLY A 1 108 ? 18.328 -17.266 -10.938 1 93 108 GLY A O 1
ATOM 823 N N . GLY A 1 109 ? 17 -15.719 -10.07 1 94.19 109 GLY A N 1
ATOM 824 C CA . GLY A 1 109 ? 15.992 -16.641 -9.562 1 94.19 109 GLY A CA 1
ATOM 825 C C . GLY A 1 109 ? 14.578 -16.125 -9.734 1 94.19 109 GLY A C 1
ATOM 826 O O . GLY A 1 109 ? 14.25 -15.516 -10.758 1 94.19 109 GLY A O 1
ATOM 827 N N . GLY A 1 110 ? 13.75 -16.484 -8.742 1 90.5 110 GLY A N 1
ATOM 828 C CA . GLY A 1 110 ? 12.367 -16.047 -8.867 1 90.5 110 GLY A CA 1
ATOM 829 C C . GLY A 1 110 ? 11.734 -16.453 -10.188 1 90.5 110 GLY A C 1
ATOM 830 O O . GLY A 1 110 ? 11.867 -17.594 -10.625 1 90.5 110 GLY A O 1
ATOM 831 N N . ILE A 1 111 ? 11.07 -15.484 -10.734 1 89 111 ILE A N 1
ATOM 832 C CA . ILE A 1 111 ? 10.305 -15.742 -11.953 1 89 111 ILE A CA 1
ATOM 833 C C . ILE A 1 111 ? 11.258 -15.945 -13.125 1 89 111 ILE A C 1
ATOM 835 O O . ILE A 1 111 ? 10.859 -16.438 -14.18 1 89 111 ILE A O 1
ATOM 839 N N . ASN A 1 112 ? 12.57 -15.688 -12.977 1 90.31 112 ASN A N 1
ATOM 840 C CA . ASN A 1 112 ? 13.555 -15.789 -14.047 1 90.31 112 ASN A CA 1
ATOM 841 C C . ASN A 1 112 ? 14.234 -17.156 -14.055 1 90.31 112 ASN A C 1
ATOM 843 O O . ASN A 1 112 ? 15.156 -17.391 -14.836 1 90.31 112 ASN A O 1
ATOM 847 N N . ASN A 1 113 ? 13.828 -18.031 -13.227 1 94.06 113 ASN A N 1
ATOM 848 C CA . ASN A 1 113 ? 14.367 -19.375 -13.125 1 94.06 113 ASN A CA 1
ATOM 849 C C . ASN A 1 113 ? 13.273 -20.391 -12.797 1 94.06 113 ASN A C 1
ATOM 851 O O . ASN A 1 113 ? 13.562 -21.484 -12.305 1 94.06 113 ASN A O 1
ATOM 855 N N . THR A 1 114 ? 12.125 -20.062 -13.086 1 96.81 114 THR A N 1
ATOM 856 C CA . THR A 1 114 ? 10.938 -20.828 -12.719 1 96.81 114 THR A CA 1
ATOM 857 C C . THR A 1 114 ? 10.898 -22.172 -13.461 1 96.81 114 THR A C 1
ATOM 859 O O . THR A 1 114 ? 11.086 -22.203 -14.68 1 96.81 114 THR A O 1
ATOM 862 N N . ILE A 1 115 ? 10.742 -23.281 -12.711 1 98.19 115 ILE A N 1
ATOM 863 C CA . ILE A 1 115 ? 10.469 -24.578 -13.328 1 98.19 115 ILE A CA 1
ATOM 864 C C . ILE A 1 115 ? 9.195 -24.484 -14.18 1 98.19 115 ILE A C 1
ATOM 866 O O . ILE A 1 115 ? 8.164 -24 -13.703 1 98.19 115 ILE A O 1
ATOM 870 N N . GLY A 1 116 ? 9.281 -24.891 -15.438 1 97.88 116 GLY A N 1
ATOM 871 C CA . GLY A 1 116 ? 8.125 -24.828 -16.328 1 97.88 116 GLY A CA 1
ATOM 872 C C . GLY A 1 116 ? 8.07 -23.562 -17.156 1 97.88 116 GLY A C 1
ATOM 873 O O . GLY A 1 116 ? 7.168 -23.375 -17.969 1 97.88 116 GLY A O 1
ATOM 874 N N . ILE A 1 117 ? 9.062 -22.625 -16.953 1 96.06 117 ILE A N 1
ATOM 875 C CA . ILE A 1 117 ? 9.141 -21.391 -17.734 1 96.06 117 ILE A CA 1
ATOM 876 C C . ILE A 1 117 ? 10.562 -21.203 -18.25 1 96.06 117 ILE A C 1
ATOM 878 O O . ILE A 1 117 ? 10.773 -20.953 -19.438 1 96.06 117 ILE A O 1
ATOM 882 N N . PHE A 1 118 ? 11.562 -21.406 -17.297 1 95.75 118 PHE A N 1
ATOM 883 C CA . PHE A 1 118 ? 12.961 -21.266 -17.688 1 95.75 118 PHE A CA 1
ATOM 884 C C . PHE A 1 118 ? 13.719 -22.562 -17.484 1 95.75 118 PHE A C 1
ATOM 886 O O . PHE A 1 118 ? 14.898 -22.672 -17.828 1 95.75 118 PHE A O 1
ATOM 893 N N . ARG A 1 119 ? 13.109 -23.469 -16.844 1 96.31 119 ARG A N 1
ATOM 894 C CA . ARG A 1 119 ? 13.516 -24.875 -16.703 1 96.31 119 ARG A CA 1
ATOM 895 C C . ARG A 1 119 ? 12.383 -25.812 -17.109 1 96.31 119 ARG A C 1
ATOM 897 O O . ARG A 1 119 ? 11.219 -25.422 -17.125 1 96.31 119 ARG A O 1
ATOM 904 N N . ASP A 1 120 ? 12.727 -27.047 -17.422 1 97.62 120 ASP A N 1
ATOM 905 C CA . ASP A 1 120 ? 11.68 -27.969 -17.828 1 97.62 120 ASP A CA 1
ATOM 906 C C . ASP A 1 120 ? 10.688 -28.234 -16.703 1 97.62 120 ASP A C 1
ATOM 908 O O . ASP A 1 120 ? 11.086 -28.391 -15.547 1 97.62 120 ASP A O 1
ATOM 912 N N . GLY A 1 121 ? 9.406 -28.281 -17.188 1 98.31 121 GLY A N 1
ATOM 913 C CA . GLY A 1 121 ? 8.375 -28.359 -16.156 1 98.31 121 GLY A CA 1
ATOM 914 C C . GLY A 1 121 ? 7.461 -29.562 -16.328 1 98.31 121 GLY A C 1
ATOM 915 O O . GLY A 1 121 ? 7.891 -30.609 -16.797 1 98.31 121 GLY A O 1
ATOM 916 N N . GLY A 1 122 ? 6.223 -29.422 -15.875 1 98.56 122 GLY A N 1
ATOM 917 C CA . GLY A 1 122 ? 5.344 -30.531 -15.562 1 98.56 122 GLY A CA 1
ATOM 918 C C . GLY A 1 122 ? 4.5 -30.969 -16.75 1 98.56 122 GLY A C 1
ATOM 919 O O . GLY A 1 122 ? 3.719 -31.922 -16.641 1 98.56 122 GLY A O 1
ATOM 920 N N . TRP A 1 123 ? 4.598 -30.266 -17.906 1 98.69 123 TRP A N 1
ATOM 921 C CA . TRP A 1 123 ? 3.914 -30.797 -19.078 1 98.69 123 TRP A CA 1
ATOM 922 C C . TRP A 1 123 ? 4.672 -31.984 -19.672 1 98.69 123 TRP A C 1
ATOM 924 O O . TRP A 1 123 ? 4.98 -32 -20.859 1 98.69 123 TRP A O 1
ATOM 934 N N . ALA A 1 124 ? 4.98 -32.938 -18.859 1 98.62 124 ALA A N 1
ATOM 935 C CA . ALA A 1 124 ? 5.746 -34.125 -19.141 1 98.62 124 ALA A CA 1
ATOM 936 C C . ALA A 1 124 ? 5.41 -35.25 -18.141 1 98.62 124 ALA A C 1
ATOM 938 O O . ALA A 1 124 ? 5.02 -34.969 -17 1 98.62 124 ALA A O 1
ATOM 939 N N . THR A 1 125 ? 5.594 -36.5 -18.547 1 98.62 125 THR A N 1
ATOM 940 C CA . THR A 1 125 ? 5.301 -37.594 -17.641 1 98.62 125 THR A CA 1
ATOM 941 C C . THR A 1 125 ? 6.336 -37.688 -16.531 1 98.62 125 THR A C 1
ATOM 943 O O . THR A 1 125 ? 6.059 -38.219 -15.453 1 98.62 125 THR A O 1
ATOM 946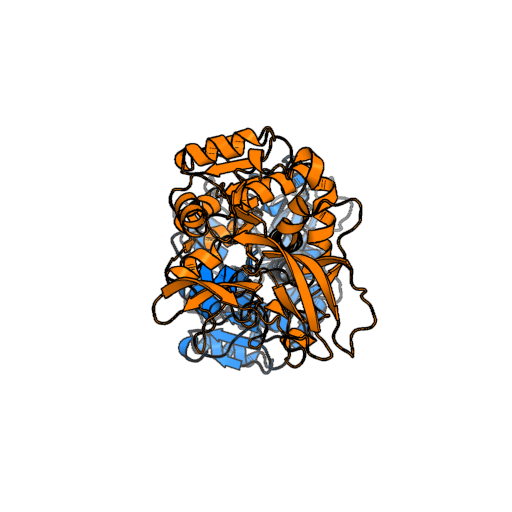 N N . HIS A 1 126 ? 7.566 -37.219 -16.812 1 98.62 126 HIS A N 1
ATOM 947 C CA . HIS A 1 126 ? 8.625 -37.156 -15.805 1 98.62 126 HIS A CA 1
ATOM 948 C C . HIS A 1 126 ? 9.375 -35.844 -15.859 1 98.62 126 HIS A C 1
ATOM 950 O O . HIS A 1 126 ? 9.586 -35.281 -16.938 1 98.62 126 HIS A O 1
ATOM 956 N N . VAL A 1 127 ? 9.82 -35.375 -14.742 1 98.31 127 VAL A N 1
ATOM 957 C CA . VAL A 1 127 ? 10.523 -34.094 -14.648 1 98.31 127 VAL A CA 1
ATOM 958 C C . VAL A 1 127 ? 11.578 -34.188 -13.547 1 98.31 127 VAL A C 1
ATOM 960 O O . VAL A 1 127 ? 11.352 -34.781 -12.5 1 98.31 127 VAL A O 1
ATOM 963 N N . LEU A 1 128 ? 12.75 -33.594 -13.773 1 98.62 128 LEU A N 1
ATOM 964 C CA . LEU A 1 128 ? 13.766 -33.438 -12.742 1 98.62 128 LEU A CA 1
ATOM 965 C C . LEU A 1 128 ? 13.586 -32.094 -12.016 1 98.62 128 LEU A C 1
ATOM 967 O O . LEU A 1 128 ? 13.414 -31.062 -12.648 1 98.62 128 LEU A O 1
ATOM 971 N N . VAL A 1 129 ? 13.602 -32.125 -10.719 1 98.56 129 VAL A N 1
ATOM 972 C CA . VAL A 1 129 ? 13.477 -30.906 -9.938 1 98.56 129 VAL A CA 1
ATOM 973 C C . VAL A 1 129 ? 14.469 -30.922 -8.781 1 98.56 129 VAL A C 1
ATOM 975 O O . VAL A 1 129 ? 14.789 -32 -8.25 1 98.56 129 VAL A O 1
ATOM 978 N N . PRO A 1 130 ? 15.016 -29.719 -8.391 1 98.25 130 PRO A N 1
ATOM 979 C CA . PRO A 1 130 ? 15.836 -29.688 -7.176 1 98.25 130 PRO A CA 1
ATOM 980 C C . PRO A 1 130 ? 15.078 -30.141 -5.934 1 98.25 130 PRO A C 1
ATOM 982 O O . PRO A 1 130 ? 13.898 -29.828 -5.773 1 98.25 130 PRO A O 1
ATOM 985 N N . GLU A 1 131 ? 15.75 -30.859 -5.047 1 98.25 131 GLU A N 1
ATOM 986 C CA . GLU A 1 131 ? 15.094 -31.375 -3.848 1 98.25 131 GLU A CA 1
ATOM 987 C C . GLU A 1 131 ? 14.555 -30.234 -2.984 1 98.25 131 GLU A C 1
ATOM 989 O O . GLU A 1 131 ? 13.555 -30.406 -2.279 1 98.25 131 GLU A O 1
ATOM 994 N N . THR A 1 132 ? 15.117 -29.016 -3.068 1 97.38 132 THR A N 1
ATOM 995 C CA . THR A 1 132 ? 14.734 -27.875 -2.24 1 97.38 132 THR A CA 1
ATOM 996 C C . THR A 1 132 ? 13.375 -27.328 -2.658 1 97.38 132 THR A C 1
ATOM 998 O O . THR A 1 132 ? 12.773 -26.531 -1.943 1 97.38 132 THR A O 1
ATOM 1001 N N . GLN A 1 133 ? 12.82 -27.828 -3.756 1 98.31 133 GLN A N 1
ATOM 1002 C CA . GLN A 1 133 ? 11.57 -27.281 -4.27 1 98.31 133 GLN A CA 1
ATOM 1003 C C . GLN A 1 133 ? 10.453 -28.328 -4.219 1 98.31 133 GLN A C 1
ATOM 1005 O O . GLN A 1 133 ? 9.391 -28.141 -4.812 1 98.31 133 GLN A O 1
ATOM 1010 N N . VAL A 1 134 ? 10.742 -29.391 -3.494 1 98.75 134 VAL A N 1
ATOM 1011 C CA . VAL A 1 134 ? 9.812 -30.516 -3.383 1 98.75 134 VAL A CA 1
ATOM 1012 C C . VAL A 1 134 ? 9.102 -30.469 -2.031 1 98.75 134 VAL A C 1
ATOM 1014 O O . VAL A 1 134 ? 9.742 -30.328 -0.988 1 98.75 134 VAL A O 1
ATOM 1017 N N . TYR A 1 135 ? 7.758 -30.609 -2.033 1 98.69 135 TYR A N 1
ATOM 1018 C CA . TYR A 1 135 ? 6.965 -30.594 -0.81 1 98.69 135 TYR A CA 1
ATOM 1019 C C . TYR A 1 135 ? 6.066 -31.812 -0.723 1 98.69 135 TYR A C 1
ATOM 1021 O O . TYR A 1 135 ? 5.344 -32.125 -1.671 1 98.69 135 TYR A O 1
ATOM 1029 N N . LEU A 1 136 ? 6.051 -32.438 0.422 1 98.5 136 LEU A N 1
ATOM 1030 C CA . LEU A 1 136 ? 5.219 -33.625 0.63 1 98.5 136 LEU A CA 1
ATOM 1031 C C . LEU A 1 136 ? 3.742 -33.25 0.696 1 98.5 136 LEU A C 1
ATOM 1033 O O . LEU A 1 136 ? 3.377 -32.281 1.356 1 98.5 136 LEU A O 1
ATOM 1037 N N . ILE A 1 137 ? 2.918 -34 -0.006 1 98.19 137 ILE A N 1
ATOM 1038 C CA . ILE A 1 137 ? 1.472 -33.844 0.092 1 98.19 137 ILE A CA 1
ATOM 1039 C C . ILE A 1 137 ? 0.94 -34.688 1.254 1 98.19 137 ILE A C 1
ATOM 1041 O O . ILE A 1 137 ? 1.135 -35.906 1.292 1 98.19 137 ILE A O 1
ATOM 1045 N N . PRO A 1 138 ? 0.274 -34.062 2.152 1 95.62 138 PRO A N 1
ATOM 1046 C CA . PRO A 1 138 ? -0.311 -34.844 3.248 1 95.62 138 PRO A CA 1
ATOM 1047 C C . PRO A 1 138 ? -1.264 -35.938 2.756 1 95.62 138 PRO A C 1
ATOM 1049 O O . PRO A 1 138 ? -1.915 -35.75 1.721 1 95.62 138 PRO A O 1
ATOM 1052 N N . ASN A 1 139 ? -1.458 -36.938 3.52 1 94.62 139 ASN A N 1
ATOM 1053 C CA . ASN A 1 139 ? -2.248 -38.125 3.143 1 94.62 139 ASN A CA 1
ATOM 1054 C C . ASN A 1 139 ? -3.717 -37.75 2.938 1 94.62 139 ASN A C 1
ATOM 1056 O O . ASN A 1 139 ? -4.402 -38.375 2.117 1 94.62 139 ASN A O 1
ATOM 1060 N N . GLU A 1 140 ? -4.129 -36.719 3.65 1 93.06 140 GLU A N 1
ATOM 1061 C CA . GLU A 1 140 ? -5.543 -36.375 3.646 1 93.06 140 GLU A CA 1
ATOM 1062 C C . GLU A 1 140 ? -5.902 -35.562 2.408 1 93.06 140 GLU A C 1
ATOM 1064 O O . GLU A 1 140 ? -7.082 -35.344 2.131 1 93.06 140 GLU A O 1
ATOM 1069 N N . ILE A 1 141 ? -4.879 -35.156 1.621 1 95.06 141 ILE A N 1
ATOM 1070 C CA . ILE A 1 141 ? -5.105 -34.312 0.457 1 95.06 141 ILE A CA 1
ATOM 1071 C C .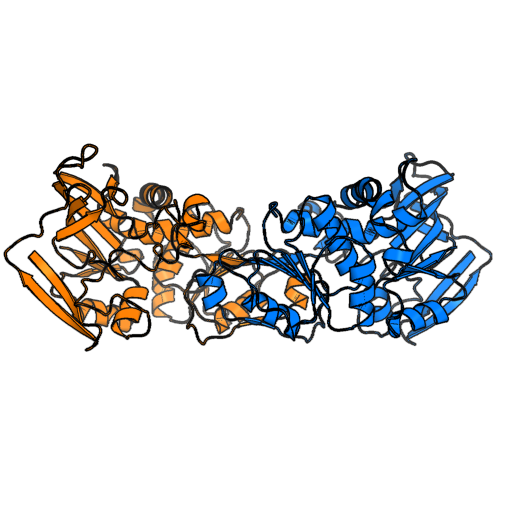 ILE A 1 141 ? -5.031 -35.156 -0.817 1 95.06 141 ILE A C 1
ATOM 1073 O O . ILE A 1 141 ? -4.07 -35.906 -1.022 1 95.06 141 ILE A O 1
ATOM 1077 N N . GLU A 1 142 ? -6.043 -35.062 -1.622 1 95.94 142 GLU A N 1
ATOM 1078 C CA . GLU A 1 142 ? -6.031 -35.75 -2.91 1 95.94 142 GLU A CA 1
ATOM 1079 C C . GLU A 1 142 ? -5.16 -35 -3.922 1 95.94 142 GLU A C 1
ATOM 1081 O O . GLU A 1 142 ? -5.129 -33.781 -3.945 1 95.94 142 GLU A O 1
ATOM 1086 N N . MET A 1 143 ? -4.559 -35.75 -4.801 1 95.62 143 MET A N 1
ATOM 1087 C CA . MET A 1 143 ? -3.584 -35.188 -5.73 1 95.62 143 MET A CA 1
ATOM 1088 C C . MET A 1 143 ? -4.25 -34.219 -6.699 1 95.62 143 MET A C 1
ATOM 1090 O O . MET A 1 143 ? -3.652 -33.188 -7.09 1 95.62 143 MET A O 1
ATOM 1094 N N . HIS A 1 144 ? -5.48 -34.562 -7.09 1 95.94 144 HIS A N 1
ATOM 1095 C CA . HIS A 1 144 ? -6.137 -33.656 -8.055 1 95.94 144 HIS A CA 1
ATOM 1096 C C . HIS A 1 144 ? -6.43 -32.312 -7.438 1 95.94 144 HIS A C 1
ATOM 1098 O O . HIS A 1 144 ? -6.543 -31.312 -8.156 1 95.94 144 HIS A O 1
ATOM 1104 N N . GLN A 1 145 ? -6.531 -32.25 -6.117 1 96.44 145 GLN A N 1
ATOM 1105 C CA . GLN A 1 145 ? -6.688 -30.984 -5.438 1 96.44 145 GLN A CA 1
ATOM 1106 C C . GLN A 1 145 ? -5.336 -30.312 -5.203 1 96.44 145 GLN A C 1
ATOM 1108 O O . GLN A 1 145 ? -5.207 -29.094 -5.34 1 96.44 145 GLN A O 1
ATOM 1113 N N . ALA A 1 146 ? -4.34 -31.125 -4.941 1 98 146 ALA A N 1
ATOM 1114 C CA . ALA A 1 146 ? -3.006 -30.625 -4.605 1 98 146 ALA A CA 1
ATOM 1115 C C . ALA A 1 146 ? -2.373 -29.906 -5.785 1 98 146 ALA A C 1
ATOM 1117 O O . ALA A 1 146 ? -1.479 -29.062 -5.605 1 98 146 ALA A O 1
ATOM 1118 N N . VAL A 1 147 ? -2.859 -30.188 -6.996 1 98.25 147 VAL A N 1
ATOM 1119 C CA . VAL A 1 147 ? -2.281 -29.562 -8.18 1 98.25 147 VAL A CA 1
ATOM 1120 C C . VAL A 1 147 ? -2.547 -28.062 -8.164 1 98.25 147 VAL A C 1
ATOM 1122 O O . VAL A 1 147 ? -1.857 -27.297 -8.836 1 98.25 147 VAL A O 1
ATOM 1125 N N . LEU A 1 148 ? -3.486 -27.609 -7.336 1 98.25 148 LEU A N 1
ATOM 1126 C CA . LEU A 1 148 ? -3.818 -26.188 -7.23 1 98.25 148 LEU A CA 1
ATOM 1127 C C . LEU A 1 148 ? -2.959 -25.516 -6.168 1 98.25 148 LEU A C 1
ATOM 1129 O O . LEU A 1 148 ? -3.137 -24.328 -5.891 1 98.25 148 LEU A O 1
ATOM 1133 N N . THR A 1 149 ? -1.947 -26.219 -5.617 1 98.44 149 THR A N 1
ATOM 1134 C CA . THR A 1 149 ? -1.116 -25.672 -4.547 1 98.44 149 THR A CA 1
ATOM 1135 C C . THR A 1 149 ? -0.354 -24.438 -5.031 1 98.44 149 THR A C 1
ATOM 1137 O O . THR A 1 149 ? -0.267 -23.438 -4.32 1 98.44 149 THR A O 1
ATOM 1140 N N . GLU A 1 150 ? 0.189 -24.531 -6.203 1 98.44 150 GLU A N 1
ATOM 1141 C CA . GLU A 1 150 ? 1.002 -23.422 -6.688 1 98.44 150 GLU A CA 1
ATOM 1142 C C . GLU A 1 150 ? 0.184 -22.141 -6.777 1 98.44 150 GLU A C 1
ATOM 1144 O O . GLU A 1 150 ? 0.537 -21.125 -6.164 1 98.44 150 GLU A O 1
ATOM 1149 N N . PRO A 1 151 ? -0.977 -22.094 -7.469 1 98.31 151 PRO A N 1
ATOM 1150 C CA . PRO A 1 151 ? -1.749 -20.859 -7.473 1 98.31 151 PRO A CA 1
ATOM 1151 C C . PRO A 1 151 ? -2.254 -20.469 -6.082 1 98.31 151 PRO A C 1
ATOM 1153 O O . PRO A 1 151 ? -2.33 -19.281 -5.758 1 98.31 151 PRO A O 1
ATOM 1156 N N . LEU A 1 152 ? -2.58 -21.453 -5.246 1 98.56 152 LEU A N 1
ATOM 1157 C CA . LEU A 1 152 ? -3.018 -21.141 -3.889 1 98.56 152 LEU A CA 1
ATOM 1158 C C . LEU A 1 152 ? -1.882 -20.531 -3.078 1 98.56 152 LEU A C 1
ATOM 1160 O O . LEU A 1 152 ? -2.121 -19.703 -2.195 1 98.56 152 LEU A O 1
ATOM 1164 N N . SER A 1 153 ? -0.637 -20.938 -3.395 1 98.69 153 SER A N 1
ATOM 1165 C CA . SER A 1 153 ? 0.5 -20.344 -2.693 1 98.69 153 SER A CA 1
ATOM 1166 C C . SER A 1 153 ? 0.692 -18.891 -3.076 1 98.69 153 SER A C 1
ATOM 1168 O O . SER A 1 153 ? 1.116 -18.078 -2.252 1 98.69 153 SER A O 1
ATOM 1170 N N . CYS A 1 154 ? 0.395 -18.547 -4.336 1 98.38 154 CYS A N 1
ATOM 1171 C CA . CYS A 1 154 ? 0.399 -17.141 -4.742 1 98.38 154 CYS A CA 1
ATOM 1172 C C . CYS A 1 154 ? -0.677 -16.359 -4.004 1 98.38 154 CYS A C 1
ATOM 1174 O O . CYS A 1 154 ? -0.432 -15.242 -3.547 1 98.38 154 CYS A O 1
ATOM 1176 N N . LEU A 1 155 ? -1.883 -16.969 -3.83 1 98.69 155 LEU A N 1
ATOM 1177 C CA . LEU A 1 155 ? -2.957 -16.328 -3.082 1 98.69 155 LEU A CA 1
ATOM 1178 C C . LEU A 1 155 ? -2.559 -16.125 -1.624 1 98.69 155 LEU A C 1
ATOM 1180 O O . LEU A 1 155 ? -2.883 -15.102 -1.024 1 98.69 155 LEU A O 1
ATOM 1184 N N . ALA A 1 156 ? -1.866 -17.156 -1.103 1 98.62 156 ALA A N 1
ATOM 1185 C CA . ALA A 1 156 ? -1.422 -17.047 0.284 1 98.62 156 ALA A CA 1
ATOM 1186 C C . ALA A 1 156 ? -0.504 -15.844 0.471 1 98.62 156 ALA A C 1
ATOM 1188 O O . ALA A 1 156 ? -0.627 -15.109 1.454 1 98.62 156 ALA A O 1
ATOM 1189 N N . HIS A 1 157 ? 0.372 -15.672 -0.451 1 98.56 157 HIS A N 1
ATOM 1190 C CA . HIS A 1 157 ? 1.246 -14.5 -0.405 1 98.56 157 HIS A CA 1
ATOM 1191 C C . HIS A 1 157 ? 0.445 -13.211 -0.521 1 98.56 157 HIS A C 1
ATOM 1193 O O . HIS A 1 157 ? 0.658 -12.273 0.25 1 98.56 157 HIS A O 1
ATOM 1199 N N . GLY A 1 158 ? -0.474 -13.148 -1.468 1 98.56 158 GLY A N 1
ATOM 1200 C CA . GLY A 1 158 ? -1.348 -12 -1.61 1 98.56 158 GLY A CA 1
ATOM 1201 C C . GLY A 1 158 ? -2.162 -11.711 -0.364 1 98.56 158 GLY A C 1
ATOM 1202 O O . GLY A 1 158 ? -2.307 -10.547 0.033 1 98.56 158 GLY A O 1
ATOM 1203 N N . TRP A 1 159 ? -2.682 -12.781 0.23 1 98.31 159 TRP A N 1
ATOM 1204 C CA . TRP A 1 159 ? -3.457 -12.656 1.461 1 98.31 159 TRP A CA 1
ATOM 1205 C C . TRP A 1 159 ? -2.617 -12.039 2.574 1 98.31 159 TRP A C 1
ATOM 1207 O O . TRP A 1 159 ? -3.08 -11.148 3.289 1 98.31 159 TRP A O 1
ATOM 1217 N N . ASP A 1 160 ? -1.389 -12.547 2.711 1 97.62 160 ASP A N 1
ATOM 1218 C CA . ASP A 1 160 ? -0.491 -12.008 3.73 1 97.62 160 ASP A CA 1
ATOM 1219 C C . ASP A 1 160 ? -0.265 -10.516 3.531 1 97.62 160 ASP A C 1
ATOM 1221 O O . ASP A 1 160 ? -0.218 -9.75 4.504 1 97.62 160 ASP A O 1
ATOM 1225 N N . LYS A 1 161 ? -0.135 -10.07 2.344 1 97.62 161 LYS A N 1
ATOM 1226 C CA . LYS A 1 161 ? 0.126 -8.664 2.039 1 97.62 161 LYS A CA 1
ATOM 1227 C C . LYS A 1 161 ? -1.126 -7.816 2.24 1 97.62 161 LYS A C 1
ATOM 1229 O O . LYS A 1 161 ? -1.034 -6.645 2.605 1 97.62 161 LYS A O 1
ATOM 1234 N N . LEU A 1 162 ? -2.236 -8.391 1.994 1 97.5 162 LEU A N 1
ATOM 1235 C CA . LEU A 1 162 ? -3.496 -7.656 1.995 1 97.5 162 LEU A CA 1
ATOM 1236 C C . LEU A 1 162 ? -4.078 -7.578 3.402 1 97.5 162 LEU A C 1
ATOM 1238 O O . LEU A 1 162 ? -4.852 -6.668 3.709 1 97.5 162 LEU A O 1
ATOM 1242 N N . ASN A 1 163 ? -3.736 -8.469 4.281 1 95.5 163 ASN A N 1
ATOM 1243 C CA . ASN A 1 163 ? -4.27 -8.5 5.641 1 95.5 163 ASN A CA 1
ATOM 1244 C C . ASN A 1 163 ? -3.941 -7.211 6.395 1 95.5 163 ASN A C 1
ATOM 1246 O O . ASN A 1 163 ? -2.92 -6.574 6.133 1 95.5 163 ASN A O 1
ATOM 1250 N N . PRO A 1 164 ? -4.965 -6.797 7.223 1 95.75 164 PRO A N 1
ATOM 1251 C CA . PRO A 1 164 ? -6.172 -7.516 7.645 1 95.75 164 PRO A CA 1
ATOM 1252 C C . PRO A 1 164 ? -7.371 -7.238 6.738 1 95.75 164 PRO A C 1
ATOM 1254 O O . PRO A 1 164 ? -7.582 -6.098 6.32 1 95.75 164 PRO A O 1
ATOM 1257 N N . VAL A 1 165 ? -8.07 -8.281 6.414 1 96.94 165 VAL A N 1
ATOM 1258 C CA . VAL A 1 165 ? -9.398 -8.211 5.816 1 96.94 165 VAL A CA 1
ATOM 1259 C C . VAL A 1 165 ? -10.438 -8.742 6.805 1 96.94 165 VAL A C 1
ATOM 1261 O O . VAL A 1 165 ? -10.531 -9.945 7.031 1 96.94 165 VAL A O 1
ATOM 1264 N N . ASN A 1 166 ? -11.211 -7.863 7.336 1 95.19 166 ASN A N 1
ATOM 1265 C CA . ASN A 1 166 ? -12.102 -8.219 8.438 1 95.19 166 ASN A CA 1
ATOM 1266 C C . ASN A 1 166 ? -13.484 -8.625 7.934 1 95.19 166 ASN A C 1
ATOM 1268 O O . ASN A 1 166 ? -13.945 -8.133 6.902 1 95.19 166 ASN A O 1
ATOM 1272 N N . ILE A 1 167 ? -14.102 -9.492 8.773 1 95.94 167 ILE A N 1
ATOM 1273 C CA . ILE A 1 167 ? -15.492 -9.844 8.516 1 95.94 167 ILE A CA 1
ATOM 1274 C C . ILE A 1 167 ? -16.359 -8.586 8.516 1 95.94 167 ILE A C 1
ATOM 1276 O O . ILE A 1 167 ? -16.203 -7.723 9.383 1 95.94 167 ILE A O 1
ATOM 1280 N N . GLY A 1 168 ? -17.203 -8.477 7.5 1 94.81 168 GLY A N 1
ATOM 1281 C CA . GLY A 1 168 ? -18.062 -7.312 7.383 1 94.81 168 GLY A CA 1
ATOM 1282 C C . GLY A 1 168 ? -17.578 -6.316 6.348 1 94.81 168 GLY A C 1
ATOM 1283 O O . GLY A 1 168 ? -18.359 -5.473 5.883 1 94.81 168 GLY A O 1
ATOM 1284 N N . GLU A 1 169 ? -16.281 -6.363 6.02 1 97.06 169 GLU A N 1
ATOM 1285 C CA . GLU A 1 169 ? -15.773 -5.484 4.969 1 97.06 169 GLU A CA 1
ATOM 1286 C C . GLU A 1 169 ? -16.359 -5.852 3.609 1 97.06 169 GLU A C 1
ATOM 1288 O O . GLU A 1 169 ? -16.562 -7.031 3.312 1 97.06 169 GLU A O 1
ATOM 1293 N N . LYS A 1 170 ? -16.672 -4.875 2.848 1 98.25 170 LYS A N 1
ATOM 1294 C CA . LYS A 1 170 ? -17.125 -5.07 1.473 1 98.25 170 LYS A CA 1
ATOM 1295 C C . LYS A 1 170 ? -15.938 -5.273 0.528 1 98.25 170 LYS A C 1
ATOM 1297 O O . LYS A 1 170 ? -15.078 -4.402 0.406 1 98.25 170 LYS A O 1
ATOM 1302 N N . VAL A 1 171 ? -15.906 -6.441 -0.195 1 98.81 171 VAL A N 1
ATOM 1303 C CA . VAL A 1 171 ? -14.773 -6.801 -1.036 1 98.81 171 VAL A CA 1
ATOM 1304 C C . VAL A 1 171 ? -15.234 -6.977 -2.482 1 98.81 171 VAL A C 1
ATOM 1306 O O . VAL A 1 171 ? -16.281 -7.582 -2.738 1 98.81 171 VAL A O 1
ATOM 1309 N N . LEU A 1 172 ? -14.484 -6.344 -3.383 1 98.88 172 LEU A N 1
ATOM 1310 C CA . LEU A 1 172 ? -14.703 -6.504 -4.816 1 98.88 172 LEU A CA 1
ATOM 1311 C C . LEU A 1 172 ? -13.633 -7.402 -5.43 1 98.88 172 LEU A C 1
ATOM 1313 O O . LEU A 1 172 ? -12.438 -7.113 -5.332 1 98.88 172 LEU A O 1
ATOM 1317 N N . VAL A 1 173 ? -14 -8.523 -5.984 1 98.88 173 VAL A N 1
ATOM 1318 C CA . VAL A 1 173 ? -13.109 -9.367 -6.781 1 98.88 173 VAL A CA 1
ATOM 1319 C C . VAL A 1 173 ? -13.336 -9.086 -8.266 1 98.88 173 VAL A C 1
ATOM 1321 O O . VAL A 1 173 ? -14.453 -9.219 -8.773 1 98.88 173 VAL A O 1
ATOM 1324 N N . ILE A 1 174 ? -12.266 -8.68 -8.914 1 98.75 174 ILE A N 1
ATOM 1325 C CA . ILE A 1 174 ? -12.375 -8.312 -10.32 1 98.75 174 ILE A CA 1
ATOM 1326 C C . ILE A 1 174 ? -11.844 -9.438 -11.195 1 98.75 174 ILE A C 1
ATOM 1328 O O . ILE A 1 174 ? -10.641 -9.727 -11.188 1 98.75 174 ILE A O 1
ATOM 1332 N N . GLY A 1 175 ? -12.688 -10.023 -12.023 1 97.69 175 GLY A N 1
ATOM 1333 C CA . GLY A 1 175 ? -12.336 -11.172 -12.844 1 97.69 175 GLY A CA 1
ATOM 1334 C C . GLY A 1 175 ? -12.766 -12.492 -12.234 1 97.69 175 GLY A C 1
ATOM 1335 O O . GLY A 1 175 ? -12.484 -12.766 -11.07 1 97.69 175 GLY A O 1
ATOM 1336 N N . ALA A 1 176 ? -13.445 -13.273 -13.062 1 97.06 176 ALA A N 1
ATOM 1337 C CA . ALA A 1 176 ? -13.93 -14.57 -12.594 1 97.06 176 ALA A CA 1
ATOM 1338 C C . ALA A 1 176 ? -13.258 -15.711 -13.359 1 97.06 176 ALA A C 1
ATOM 1340 O O . ALA A 1 176 ? -13.906 -16.688 -13.719 1 97.06 176 ALA A O 1
ATOM 1341 N N . GLY A 1 177 ? -11.992 -15.516 -13.727 1 96.25 177 GLY A N 1
ATOM 1342 C CA . GLY A 1 177 ? -11.164 -16.656 -14.086 1 96.25 177 GLY A CA 1
ATOM 1343 C C . GLY A 1 177 ? -10.773 -17.516 -12.891 1 96.25 177 GLY A C 1
ATOM 1344 O O . GLY A 1 177 ? -11.281 -17.312 -11.789 1 96.25 177 GLY A O 1
ATOM 1345 N N . ILE A 1 178 ? -9.883 -18.453 -13.117 1 97.19 178 ILE A N 1
ATOM 1346 C CA . ILE A 1 178 ? -9.562 -19.422 -12.07 1 97.19 178 ILE A CA 1
ATOM 1347 C C . ILE A 1 178 ? -9.008 -18.688 -10.844 1 97.19 178 ILE A C 1
ATOM 1349 O O . ILE A 1 178 ? -9.336 -19.031 -9.711 1 97.19 178 ILE A O 1
ATOM 1353 N N . ILE A 1 179 ? -8.211 -17.672 -11.031 1 97.94 179 ILE A N 1
ATOM 1354 C CA . ILE A 1 179 ? -7.617 -16.953 -9.914 1 97.94 179 ILE A CA 1
ATOM 1355 C C . ILE A 1 179 ? -8.711 -16.203 -9.141 1 97.94 179 ILE A C 1
ATOM 1357 O O . ILE A 1 179 ? -8.742 -16.234 -7.91 1 97.94 179 ILE A O 1
ATOM 1361 N N . GLY A 1 180 ? -9.594 -15.516 -9.891 1 98.25 180 GLY A N 1
ATOM 1362 C CA . GLY A 1 180 ? -10.711 -14.852 -9.234 1 98.25 180 GLY A CA 1
ATOM 1363 C C . GLY A 1 180 ? -11.594 -15.797 -8.445 1 98.25 180 GLY A C 1
ATOM 1364 O O . GLY A 1 180 ? -12.016 -15.484 -7.328 1 98.25 180 GLY A O 1
ATOM 1365 N N . LEU A 1 181 ? -11.859 -16.922 -9.008 1 98.12 181 LEU A N 1
ATOM 1366 C CA . LEU A 1 181 ? -12.68 -17.922 -8.336 1 98.12 181 LEU A CA 1
ATOM 1367 C C . LEU A 1 181 ? -11.992 -18.438 -7.07 1 98.12 181 LEU A C 1
ATOM 1369 O O . LEU A 1 181 ? -12.633 -18.594 -6.027 1 98.12 181 LEU A O 1
ATOM 1373 N N . LEU A 1 182 ? -10.695 -18.656 -7.168 1 98.25 182 LEU A N 1
ATOM 1374 C CA . LEU A 1 182 ? -9.953 -19.125 -6.004 1 98.25 182 LEU A CA 1
ATOM 1375 C C . LEU A 1 182 ? -9.906 -18.047 -4.922 1 98.25 182 LEU A C 1
ATOM 1377 O O . LEU A 1 182 ? -9.992 -18.359 -3.732 1 98.25 182 LEU A O 1
ATOM 1381 N N . TRP A 1 183 ? -9.781 -16.797 -5.27 1 98.62 183 TRP A N 1
ATOM 1382 C CA . TRP A 1 183 ? -9.867 -15.711 -4.305 1 98.62 183 TRP A CA 1
ATOM 1383 C C . TRP A 1 183 ? -11.227 -15.695 -3.619 1 98.62 183 TRP A C 1
ATOM 1385 O O . TRP A 1 183 ? -11.312 -15.523 -2.4 1 98.62 183 TRP A O 1
ATOM 1395 N N . ALA A 1 184 ? -12.281 -15.828 -4.426 1 98.31 184 ALA A N 1
ATOM 1396 C CA . ALA A 1 184 ? -13.625 -15.875 -3.854 1 98.31 184 ALA A CA 1
ATOM 1397 C C . ALA A 1 184 ? -13.734 -16.984 -2.803 1 98.31 184 ALA A C 1
ATOM 1399 O O . ALA A 1 184 ? -14.266 -16.75 -1.713 1 98.31 184 ALA A O 1
ATOM 1400 N N . CYS A 1 185 ? -13.203 -18.141 -3.123 1 98.06 185 CYS A N 1
ATOM 1401 C CA . CYS A 1 185 ? -13.211 -19.25 -2.188 1 98.06 185 CYS A CA 1
ATOM 1402 C C . CYS A 1 185 ? -12.422 -18.922 -0.926 1 98.06 185 CYS A C 1
ATOM 1404 O O . CYS A 1 185 ? -12.867 -19.203 0.186 1 98.06 185 CYS A O 1
ATOM 1406 N N . LEU A 1 186 ? -11.25 -18.312 -1.104 1 98.12 186 LEU A N 1
ATOM 1407 C CA . LEU A 1 186 ? -10.398 -17.938 0.016 1 98.12 186 LEU A CA 1
ATOM 1408 C C . LEU A 1 186 ? -11.102 -16.953 0.941 1 98.12 186 LEU A C 1
ATOM 1410 O O . LEU A 1 186 ? -11.062 -17.109 2.164 1 98.12 186 LEU A O 1
ATOM 1414 N N . LEU A 1 187 ? -11.758 -15.945 0.351 1 98.38 187 LEU A N 1
ATOM 1415 C CA . LEU A 1 187 ? -12.508 -14.961 1.131 1 98.38 187 LEU A CA 1
ATOM 1416 C C . LEU A 1 187 ? -13.625 -15.633 1.92 1 98.38 187 LEU A C 1
ATOM 1418 O O . LEU A 1 187 ? -13.836 -15.32 3.094 1 98.38 187 LEU A O 1
ATOM 1422 N N . HIS A 1 188 ? -14.297 -16.562 1.316 1 97.88 188 HIS A N 1
ATOM 1423 C CA . HIS A 1 188 ? -15.375 -17.281 1.983 1 97.88 188 HIS A CA 1
ATOM 1424 C C . HIS A 1 188 ? -14.836 -18.141 3.121 1 97.88 188 HIS A C 1
ATOM 1426 O O . HIS A 1 188 ? -15.43 -18.203 4.199 1 97.88 188 HIS A O 1
ATOM 1432 N N . LEU A 1 189 ? -13.742 -18.812 2.844 1 96.94 189 LEU A N 1
ATOM 1433 C CA . LEU A 1 189 ? -13.102 -19.609 3.877 1 96.94 189 LEU A CA 1
ATOM 1434 C C . LEU A 1 189 ? -12.805 -18.766 5.113 1 96.94 189 LEU A C 1
ATOM 1436 O O . LEU A 1 189 ? -12.945 -19.25 6.242 1 96.94 189 LEU A O 1
ATOM 1440 N N . HIS A 1 190 ? -12.453 -17.531 4.934 1 96.88 190 HIS A N 1
ATOM 1441 C CA . HIS A 1 190 ? -12.062 -16.656 6.031 1 96.88 190 HIS A CA 1
ATOM 1442 C C . HIS A 1 190 ? -13.273 -15.922 6.609 1 96.88 190 HIS A C 1
ATOM 1444 O O . HIS A 1 190 ? -13.117 -14.93 7.328 1 96.88 190 HIS A O 1
ATOM 1450 N N . GLY A 1 191 ? -14.43 -16.266 6.234 1 96.75 191 GLY A N 1
ATOM 1451 C CA . GLY A 1 191 ? -15.625 -15.844 6.949 1 96.75 191 GLY A CA 1
ATOM 1452 C C . GLY A 1 191 ? -16.359 -14.711 6.266 1 96.75 191 GLY A C 1
ATOM 1453 O O . GLY A 1 191 ? -17.391 -14.234 6.766 1 96.75 191 GLY A O 1
ATOM 1454 N N . LEU A 1 192 ? -15.875 -14.188 5.148 1 97.19 192 LEU A N 1
ATOM 1455 C CA . LEU A 1 192 ? -16.578 -13.133 4.438 1 97.19 192 LEU A CA 1
ATOM 1456 C C . LEU A 1 192 ? -17.828 -13.68 3.752 1 97.19 192 LEU A C 1
ATOM 1458 O O . LEU A 1 192 ? -17.734 -14.484 2.82 1 97.19 192 LEU A O 1
ATOM 1462 N N . ARG A 1 193 ? -18.984 -13.188 4.332 1 95.38 193 ARG A N 1
ATOM 1463 C CA . ARG A 1 193 ? -20.281 -13.633 3.822 1 95.38 193 ARG A CA 1
ATOM 1464 C C . ARG A 1 193 ? -21.125 -12.445 3.373 1 95.38 193 ARG A C 1
ATOM 1466 O O . ARG A 1 193 ? -21.219 -11.438 4.074 1 95.38 193 ARG A O 1
ATOM 1473 N N . LYS A 1 194 ? -21.703 -12.461 2.221 1 93.56 194 LYS A N 1
ATOM 1474 C CA . LYS A 1 194 ? -22.719 -11.539 1.729 1 93.56 194 LYS A CA 1
ATOM 1475 C C . LYS A 1 194 ? -22.109 -10.172 1.398 1 93.56 194 LYS A C 1
ATOM 1477 O O . LYS A 1 194 ? -22.812 -9.273 0.941 1 93.56 194 LYS A O 1
ATOM 1482 N N . THR A 1 195 ? -20.875 -10.008 1.69 1 96.44 195 THR A N 1
ATOM 1483 C CA . THR A 1 195 ? -20.281 -8.688 1.516 1 96.44 195 THR A CA 1
ATOM 1484 C C . THR A 1 195 ? -19.281 -8.703 0.364 1 96.44 195 THR A C 1
ATOM 1486 O O . THR A 1 195 ? -18.516 -7.742 0.18 1 96.44 195 THR A O 1
ATOM 1489 N N . VAL A 1 196 ? -19.188 -9.781 -0.381 1 98.5 196 VAL A N 1
ATOM 1490 C CA . VAL A 1 196 ? -18.25 -9.906 -1.5 1 98.5 196 VAL A CA 1
ATOM 1491 C C . VAL A 1 196 ? -19.016 -9.805 -2.818 1 98.5 196 VAL A C 1
ATOM 1493 O O . VAL A 1 196 ? -20.094 -10.391 -2.965 1 98.5 196 VAL A O 1
ATOM 1496 N N . THR A 1 197 ? -18.562 -9.008 -3.715 1 98.69 197 THR A N 1
ATOM 1497 C CA . THR A 1 197 ? -19.078 -8.875 -5.074 1 98.69 197 THR A CA 1
ATOM 1498 C C . THR A 1 197 ? -18.016 -9.289 -6.094 1 98.69 197 THR A C 1
ATOM 1500 O O . THR A 1 197 ? -16.859 -8.867 -6 1 98.69 197 THR A O 1
ATOM 1503 N N . ILE A 1 198 ? -18.375 -10.156 -6.996 1 98.62 198 ILE A N 1
ATOM 1504 C CA . ILE A 1 198 ? -17.5 -10.547 -8.102 1 98.62 198 ILE A CA 1
ATOM 1505 C C . ILE A 1 198 ? -17.891 -9.789 -9.367 1 98.62 198 ILE A C 1
ATOM 1507 O O . ILE A 1 198 ? -19.047 -9.844 -9.789 1 98.62 198 ILE A O 1
ATOM 1511 N N . SER A 1 199 ? -16.953 -9.047 -9.867 1 98.56 199 SER A N 1
ATOM 1512 C CA . SER A 1 199 ? -17.141 -8.328 -11.125 1 98.56 199 SER A CA 1
ATOM 1513 C C . SER A 1 199 ? -16.578 -9.125 -12.297 1 98.56 199 SER A C 1
ATOM 1515 O O . SER A 1 199 ? -15.398 -9.477 -12.312 1 98.56 199 SER A O 1
ATOM 1517 N N . GLU A 1 200 ? -17.375 -9.422 -13.273 1 97.94 200 GLU A N 1
ATOM 1518 C CA . GLU A 1 200 ? -16.969 -10.219 -14.422 1 97.94 200 GLU A CA 1
ATOM 1519 C C . GLU A 1 200 ? -17.734 -9.805 -15.68 1 97.94 200 GLU A C 1
ATOM 1521 O O . GLU A 1 200 ? -18.969 -9.672 -15.648 1 97.94 200 GLU A O 1
ATOM 1526 N N . LEU A 1 201 ? -16.984 -9.539 -16.75 1 94.88 201 LEU A N 1
ATOM 1527 C CA . LEU A 1 201 ? -17.531 -9.023 -18 1 94.88 201 LEU A CA 1
ATOM 1528 C C . LEU A 1 201 ? -18.328 -10.109 -18.719 1 94.88 201 LEU A C 1
ATOM 1530 O O . LEU A 1 201 ? -19.422 -9.852 -19.234 1 94.88 201 LEU A O 1
ATOM 1534 N N . GLN A 1 202 ? -17.812 -11.305 -18.812 1 94.69 202 GLN A N 1
ATOM 1535 C CA . GLN A 1 202 ? -18.375 -12.391 -19.609 1 94.69 202 GLN A CA 1
ATOM 1536 C C . GLN A 1 202 ? -19.484 -13.109 -18.859 1 94.69 202 GLN A C 1
ATOM 1538 O O . GLN A 1 202 ? -19.281 -13.594 -17.75 1 94.69 202 GLN A O 1
ATOM 1543 N N . GLN A 1 203 ? -20.547 -13.336 -19.547 1 94.44 203 GLN A N 1
ATOM 1544 C CA . GLN A 1 203 ? -21.734 -13.938 -18.938 1 94.44 203 GLN A CA 1
ATOM 1545 C C . GLN A 1 203 ? -21.453 -15.383 -18.516 1 94.44 203 GLN A C 1
ATOM 1547 O O . GLN A 1 203 ? -21.875 -15.812 -17.438 1 94.44 203 GLN A O 1
ATOM 1552 N N . GLU A 1 204 ? -20.812 -16.109 -19.375 1 93.31 204 GLU A N 1
ATOM 1553 C CA . GLU A 1 204 ? -20.531 -17.516 -19.078 1 93.31 204 GLU A CA 1
ATOM 1554 C C . GLU A 1 204 ? -19.672 -17.656 -17.828 1 93.31 204 GLU A C 1
ATOM 1556 O O . GLU A 1 204 ? -19.875 -18.578 -17.031 1 93.31 204 GLU A O 1
ATOM 1561 N N . ARG A 1 205 ? -18.766 -16.75 -17.609 1 95.12 205 ARG A N 1
ATOM 1562 C CA . ARG A 1 205 ? -17.922 -16.781 -16.422 1 95.12 205 ARG A CA 1
ATOM 1563 C C . ARG A 1 205 ? -18.703 -16.359 -15.188 1 95.12 205 ARG A C 1
ATOM 1565 O O . ARG A 1 205 ? -18.438 -16.844 -14.086 1 95.12 205 ARG A O 1
ATOM 1572 N N . ARG A 1 206 ? -19.625 -15.445 -15.367 1 96.31 206 ARG A N 1
ATOM 1573 C CA . ARG A 1 206 ? -20.5 -15.078 -14.25 1 96.31 206 ARG A CA 1
ATOM 1574 C C . ARG A 1 206 ? -21.312 -16.281 -13.773 1 96.31 206 ARG A C 1
ATOM 1576 O O . ARG A 1 206 ? -21.484 -16.469 -12.562 1 96.31 206 ARG A O 1
ATOM 1583 N N . LYS A 1 207 ? -21.766 -17.031 -14.75 1 94.12 207 LYS A N 1
ATOM 1584 C CA . LYS A 1 207 ? -22.516 -18.234 -14.406 1 94.12 207 LYS A CA 1
ATOM 1585 C C . LYS A 1 207 ? -21.656 -19.219 -13.625 1 94.12 207 LYS A C 1
ATOM 1587 O O . LYS A 1 207 ? -22.109 -19.797 -12.641 1 94.12 207 LYS A O 1
ATOM 1592 N N . LEU A 1 208 ? -20.469 -19.328 -14.102 1 92.25 208 LEU A N 1
ATOM 1593 C CA . LEU A 1 208 ? -19.547 -20.219 -13.43 1 92.25 208 LEU A CA 1
ATOM 1594 C C . LEU A 1 208 ? -19.281 -19.766 -12 1 92.25 208 LEU A C 1
ATOM 1596 O O . LEU A 1 208 ? -19.25 -20.578 -11.07 1 92.25 208 LEU A O 1
ATOM 1600 N N . ALA A 1 209 ? -19.078 -18.5 -11.82 1 95.88 209 ALA A N 1
ATOM 1601 C CA . ALA A 1 209 ? -18.844 -17.938 -10.492 1 95.88 209 ALA A CA 1
ATOM 1602 C C . ALA A 1 209 ? -20.047 -18.172 -9.586 1 95.88 209 ALA A C 1
ATOM 1604 O O . ALA A 1 209 ? -19.891 -18.5 -8.406 1 95.88 209 ALA A O 1
ATOM 1605 N N . ALA A 1 210 ? -21.188 -18.062 -10.133 1 94.38 210 ALA A N 1
ATOM 1606 C CA . ALA A 1 210 ? -22.422 -18.281 -9.375 1 94.38 210 ALA A CA 1
ATOM 1607 C C . ALA A 1 210 ? -22.547 -19.75 -8.961 1 94.38 210 ALA A C 1
ATOM 1609 O O . ALA A 1 210 ? -23.094 -20.047 -7.895 1 94.38 210 ALA A O 1
ATOM 1610 N N . ASN A 1 211 ? -22.016 -20.578 -9.758 1 90.19 211 ASN A N 1
ATOM 1611 C CA . ASN A 1 211 ? -22.141 -22.016 -9.539 1 90.19 211 ASN A CA 1
ATOM 1612 C C . ASN A 1 211 ? -21.312 -22.469 -8.336 1 90.19 211 ASN A C 1
ATOM 1614 O O . ASN A 1 211 ? -21.516 -23.562 -7.82 1 90.19 211 ASN A O 1
ATOM 1618 N N . LEU A 1 212 ? -20.438 -21.625 -7.855 1 94.31 212 LEU A N 1
ATOM 1619 C CA . LEU A 1 212 ? -19.656 -21.953 -6.668 1 94.31 212 LEU A CA 1
ATOM 1620 C C . LEU A 1 212 ? -20.547 -22.047 -5.438 1 94.31 212 LEU A C 1
ATOM 1622 O O . LEU A 1 212 ? -20.172 -22.656 -4.438 1 94.31 212 LEU A O 1
ATOM 1626 N N . GLY A 1 213 ? -21.672 -21.328 -5.484 1 94.12 213 GLY A N 1
ATOM 1627 C CA . GLY A 1 213 ? -22.625 -21.391 -4.387 1 94.12 213 GLY A CA 1
ATOM 1628 C C . GLY A 1 213 ? -22.156 -20.641 -3.145 1 94.12 213 GLY A C 1
ATOM 1629 O O . GLY A 1 213 ? -22.359 -21.109 -2.023 1 94.12 213 GLY A O 1
ATOM 1630 N N . LEU A 1 214 ? -21.469 -19.547 -3.283 1 95.81 214 LEU A N 1
ATOM 1631 C CA . LEU A 1 214 ? -20.906 -18.812 -2.148 1 95.81 214 LEU A CA 1
ATOM 1632 C C . LEU A 1 214 ? -21.859 -17.719 -1.676 1 95.81 214 LEU A C 1
ATOM 1634 O O . LEU A 1 214 ? -21.594 -17.047 -0.688 1 95.81 214 LEU A O 1
ATOM 1638 N N . ASP A 1 215 ? -22.953 -17.516 -2.334 1 95.38 215 ASP A N 1
ATOM 1639 C CA . ASP A 1 215 ? -23.938 -16.484 -2.047 1 95.38 215 ASP A CA 1
ATOM 1640 C C . ASP A 1 215 ? -23.328 -15.094 -2.189 1 95.38 215 ASP A C 1
ATOM 1642 O O . ASP A 1 215 ? -23.594 -14.211 -1.366 1 95.38 215 ASP A O 1
ATOM 1646 N N . TYR A 1 216 ? -22.422 -14.945 -3.084 1 97.88 216 TYR A N 1
ATOM 1647 C CA . TYR A 1 216 ? -21.844 -13.656 -3.441 1 97.88 216 TYR A CA 1
ATOM 1648 C C . TYR A 1 216 ? -22.641 -13 -4.566 1 97.88 216 TYR A C 1
ATOM 1650 O O . TYR A 1 216 ? -23.328 -13.688 -5.332 1 97.88 216 TYR A O 1
ATOM 1658 N N . GLN A 1 217 ? -22.594 -11.703 -4.609 1 97.69 217 GLN A N 1
ATOM 1659 C CA . GLN A 1 217 ? -23.109 -11.016 -5.781 1 97.69 217 GLN A CA 1
ATOM 1660 C C . GLN A 1 217 ? -22.156 -11.141 -6.969 1 97.69 217 GLN A C 1
ATOM 1662 O O . GLN A 1 217 ? -20.938 -11.016 -6.809 1 97.69 217 GLN A O 1
ATOM 1667 N N . VAL A 1 218 ? -22.719 -11.531 -8.094 1 98.19 218 VAL A N 1
ATOM 1668 C CA . VAL A 1 218 ? -21.969 -11.57 -9.344 1 98.19 218 VAL A CA 1
ATOM 1669 C C . VAL A 1 218 ? -22.578 -10.586 -10.344 1 98.19 218 VAL A C 1
ATOM 1671 O O . VAL A 1 218 ? -23.734 -10.703 -10.719 1 98.19 218 VAL A O 1
ATOM 1674 N N . LYS A 1 219 ? -21.734 -9.594 -10.695 1 98.12 219 LYS A N 1
ATOM 1675 C CA . LYS A 1 219 ? -22.25 -8.492 -11.492 1 98.12 219 LYS A CA 1
ATOM 1676 C C . LYS A 1 219 ? -21.344 -8.188 -12.672 1 98.12 219 LYS A C 1
ATOM 1678 O O . LYS A 1 219 ? -20.156 -8.516 -12.641 1 98.12 219 LYS A O 1
ATOM 1683 N N . SER A 1 220 ? -21.953 -7.629 -13.711 1 97.69 220 SER A N 1
ATOM 1684 C CA . SER A 1 220 ? -21.141 -6.98 -14.734 1 97.69 220 SER A CA 1
ATOM 1685 C C . SER A 1 220 ? -20.547 -5.668 -14.219 1 97.69 220 SER A C 1
ATOM 1687 O O . SER A 1 220 ? -21.125 -5.02 -13.352 1 97.69 220 SER A O 1
ATOM 1689 N N . PRO A 1 221 ? -19.391 -5.305 -14.766 1 96.69 221 PRO A N 1
ATOM 1690 C CA . PRO A 1 221 ? -18.719 -4.109 -14.25 1 96.69 221 PRO A CA 1
ATOM 1691 C C . PRO A 1 221 ? -19.625 -2.877 -14.242 1 96.69 221 PRO A C 1
ATOM 1693 O O . PRO A 1 221 ? -19.578 -2.088 -13.297 1 96.69 221 PRO A O 1
ATOM 1696 N N . ASN A 1 222 ? -20.438 -2.697 -15.211 1 95.25 222 ASN A N 1
ATOM 1697 C CA . ASN A 1 222 ? -21.266 -1.498 -15.352 1 95.25 222 ASN A CA 1
ATOM 1698 C C . ASN A 1 222 ? -22.375 -1.457 -14.305 1 95.25 222 ASN A C 1
ATOM 1700 O O . ASN A 1 222 ? -22.984 -0.411 -14.086 1 95.25 222 ASN A O 1
ATOM 1704 N N . GLU A 1 223 ? -22.609 -2.551 -13.648 1 97 223 GLU A N 1
ATOM 1705 C CA . GLU A 1 223 ? -23.688 -2.646 -12.672 1 97 223 GLU A CA 1
ATOM 1706 C C . GLU A 1 223 ? -23.188 -2.316 -11.266 1 97 223 GLU A C 1
ATOM 1708 O O . GLU A 1 223 ? -23.969 -2.199 -10.328 1 97 223 GLU A O 1
ATOM 1713 N N . ILE A 1 224 ? -21.984 -2.189 -11.164 1 97.31 224 ILE A N 1
ATOM 1714 C CA . ILE A 1 224 ? -21.406 -2.006 -9.844 1 97.31 224 ILE A CA 1
ATOM 1715 C C . ILE A 1 224 ? -21.344 -0.519 -9.508 1 97.31 224 ILE A C 1
ATOM 1717 O O . ILE A 1 224 ? -20.703 0.261 -10.219 1 97.31 224 ILE A O 1
ATOM 1721 N N . LYS A 1 225 ? -21.969 -0.123 -8.414 1 94.38 225 LYS A N 1
ATOM 1722 C CA . LYS A 1 225 ? -22.031 1.285 -8.031 1 94.38 225 LYS A CA 1
ATOM 1723 C C . LYS A 1 225 ? -21.703 1.475 -6.559 1 94.38 225 LYS A C 1
ATOM 1725 O O . LYS A 1 225 ? -21.516 2.604 -6.098 1 94.38 225 LYS A O 1
ATOM 1730 N N . GLU A 1 226 ? -21.609 0.363 -5.891 1 96.38 226 GLU A N 1
ATOM 1731 C CA . GLU A 1 226 ? -21.406 0.474 -4.449 1 96.38 226 GLU A CA 1
ATOM 1732 C C . GLU A 1 226 ? -19.953 0.766 -4.113 1 96.38 226 GLU A C 1
ATOM 1734 O O . GLU A 1 226 ? -19.078 0.714 -4.992 1 96.38 226 GLU A O 1
ATOM 1739 N N . GLU A 1 227 ? -19.703 1.176 -2.863 1 97.81 227 GLU A N 1
ATOM 1740 C CA . GLU A 1 227 ? -18.359 1.439 -2.348 1 97.81 227 GLU A CA 1
ATOM 1741 C C . GLU A 1 227 ? -17.766 0.191 -1.706 1 97.81 227 GLU A C 1
ATOM 1743 O O . GLU A 1 227 ? -18.469 -0.603 -1.093 1 97.81 227 GLU A O 1
ATOM 1748 N N . PHE A 1 228 ? -16.469 0.022 -1.831 1 98.62 228 PHE A N 1
ATOM 1749 C CA . PHE A 1 228 ? -15.797 -1.158 -1.303 1 98.62 228 PHE A CA 1
ATOM 1750 C C . PHE A 1 228 ? -14.641 -0.761 -0.39 1 98.62 228 PHE A C 1
ATOM 1752 O O . PHE A 1 228 ? -14.094 0.337 -0.515 1 98.62 228 PHE A O 1
ATOM 1759 N N . ASN A 1 229 ? -14.297 -1.636 0.579 1 98.44 229 ASN A N 1
ATOM 1760 C CA . ASN A 1 229 ? -13.117 -1.494 1.419 1 98.44 229 ASN A CA 1
ATOM 1761 C C . ASN A 1 229 ? -11.875 -2.053 0.733 1 98.44 229 ASN A C 1
ATOM 1763 O O . ASN A 1 229 ? -10.773 -1.524 0.905 1 98.44 229 ASN A O 1
ATOM 1767 N N . VAL A 1 230 ? -12.078 -3.133 -0.018 1 98.81 230 VAL A N 1
ATOM 1768 C CA . VAL A 1 230 ? -10.977 -3.848 -0.656 1 98.81 230 VAL A CA 1
ATOM 1769 C C . VAL A 1 230 ? -11.383 -4.266 -2.068 1 98.81 230 VAL A C 1
ATOM 1771 O O . VAL A 1 230 ? -12.516 -4.68 -2.297 1 98.81 230 VAL A O 1
ATOM 1774 N N . ALA A 1 231 ? -10.5 -4.07 -2.982 1 98.88 231 ALA A N 1
ATOM 1775 C CA . ALA A 1 231 ? -10.625 -4.637 -4.324 1 98.88 231 ALA A CA 1
ATOM 1776 C C . ALA A 1 231 ? -9.422 -5.508 -4.668 1 98.88 231 ALA A C 1
ATOM 1778 O O . ALA A 1 231 ? -8.281 -5.117 -4.43 1 98.88 231 ALA A O 1
ATOM 1779 N N . VAL A 1 232 ? -9.656 -6.695 -5.18 1 98.88 232 VAL A N 1
ATOM 1780 C CA . VAL A 1 232 ? -8.609 -7.586 -5.668 1 98.88 232 VAL A CA 1
ATOM 1781 C C . VAL A 1 232 ? -8.758 -7.781 -7.176 1 98.88 232 VAL A C 1
ATOM 1783 O O . VAL A 1 232 ? -9.719 -8.414 -7.633 1 98.88 232 VAL A O 1
ATOM 1786 N N . ASP A 1 233 ? -7.812 -7.297 -7.879 1 98.75 233 ASP A N 1
ATOM 1787 C CA . ASP A 1 233 ? -7.855 -7.488 -9.328 1 98.75 233 ASP A CA 1
ATOM 1788 C C . ASP A 1 233 ? -7.238 -8.828 -9.719 1 98.75 233 ASP A C 1
ATOM 1790 O O . ASP A 1 233 ? -6.062 -9.078 -9.453 1 98.75 233 ASP A O 1
ATOM 1794 N N . CYS A 1 234 ? -7.996 -9.602 -10.352 1 98.12 234 CYS A N 1
ATOM 1795 C CA . CYS A 1 234 ? -7.555 -10.891 -10.875 1 98.12 234 CYS A CA 1
ATOM 1796 C C . CYS A 1 234 ? -7.684 -10.938 -12.391 1 98.12 234 CYS A C 1
ATOM 1798 O O . CYS A 1 234 ? -7.613 -12.016 -12.992 1 98.12 234 CYS A O 1
ATOM 1800 N N . SER A 1 235 ? -7.934 -9.836 -13 1 96.19 235 SER A N 1
ATOM 1801 C CA . SER A 1 235 ? -8.203 -9.789 -14.438 1 96.19 235 SER A CA 1
ATOM 1802 C C . SER A 1 235 ? -6.984 -9.289 -15.211 1 96.19 235 SER A C 1
ATOM 1804 O O . SER A 1 235 ? -6.809 -9.617 -16.391 1 96.19 235 SER A O 1
ATOM 1806 N N . GLY A 1 236 ? -6.203 -8.414 -14.594 1 95.69 236 GLY A N 1
ATOM 1807 C CA . GLY A 1 236 ? -5.125 -7.734 -15.297 1 95.69 236 GLY A CA 1
ATOM 1808 C C . GLY A 1 236 ? -5.605 -6.586 -16.156 1 95.69 236 GLY A C 1
ATOM 1809 O O . GLY A 1 236 ? -4.832 -6.02 -16.938 1 95.69 236 GLY A O 1
ATOM 1810 N N . SER A 1 237 ? -6.852 -6.234 -16.031 1 96.31 237 SER A N 1
ATOM 1811 C CA . SER A 1 237 ? -7.426 -5.164 -16.844 1 96.31 237 SER A CA 1
ATOM 1812 C C . SER A 1 237 ? -7.172 -3.799 -16.219 1 96.31 237 SER A C 1
ATOM 1814 O O . SER A 1 237 ? -7.715 -3.492 -15.148 1 96.31 237 SER A O 1
ATOM 1816 N N . ALA A 1 238 ? -6.453 -2.951 -16.984 1 96.75 238 ALA A N 1
ATOM 1817 C CA . ALA A 1 238 ? -6.168 -1.613 -16.469 1 96.75 238 ALA A CA 1
ATOM 1818 C C . ALA A 1 238 ? -7.453 -0.808 -16.297 1 96.75 238 ALA A C 1
ATOM 1820 O O . ALA A 1 238 ? -7.676 -0.209 -15.242 1 96.75 238 ALA A O 1
ATOM 1821 N N . PRO A 1 239 ? -8.359 -0.857 -17.25 1 96.12 239 PRO A N 1
ATOM 1822 C CA . PRO A 1 239 ? -9.609 -0.12 -17.062 1 96.12 239 PRO A CA 1
ATOM 1823 C C . PRO A 1 239 ? -10.406 -0.617 -15.859 1 96.12 239 PRO A C 1
ATOM 1825 O O . PRO A 1 239 ? -11.039 0.18 -15.156 1 96.12 239 PRO A O 1
ATOM 1828 N N . ALA A 1 240 ? -10.406 -1.892 -15.656 1 97.06 240 ALA A N 1
ATOM 1829 C CA . ALA A 1 240 ? -11.133 -2.434 -14.508 1 97.06 240 ALA A CA 1
ATOM 1830 C C . ALA A 1 240 ? -10.523 -1.962 -13.195 1 97.06 240 ALA A C 1
ATOM 1832 O O . ALA A 1 240 ? -11.242 -1.615 -12.258 1 97.06 240 ALA A O 1
ATOM 1833 N N . MET A 1 241 ? -9.211 -1.953 -13.141 1 97.94 241 MET A N 1
ATOM 1834 C CA . MET A 1 241 ? -8.523 -1.476 -11.945 1 97.94 241 MET A CA 1
ATOM 1835 C C . MET A 1 241 ? -8.812 0.002 -11.703 1 97.94 241 MET A C 1
ATOM 1837 O O . MET A 1 241 ? -9.047 0.416 -10.57 1 97.94 241 MET A O 1
ATOM 1841 N N . GLU A 1 242 ? -8.766 0.747 -12.773 1 96.69 242 GLU A N 1
ATOM 1842 C CA . GLU A 1 242 ? -9.07 2.17 -12.68 1 96.69 242 GLU A CA 1
ATOM 1843 C C . GLU A 1 242 ? -10.477 2.398 -12.117 1 96.69 242 GLU A C 1
ATOM 1845 O O . GLU A 1 242 ? -10.664 3.221 -11.219 1 96.69 242 GLU A O 1
ATOM 1850 N N . ALA A 1 243 ? -11.438 1.7 -12.648 1 96.25 243 ALA A N 1
ATOM 1851 C CA . ALA A 1 243 ? -12.812 1.801 -12.164 1 96.25 243 ALA A CA 1
ATOM 1852 C C . ALA A 1 243 ? -12.914 1.396 -10.703 1 96.25 243 ALA A C 1
ATOM 1854 O O . ALA A 1 243 ? -13.648 2.012 -9.93 1 96.25 243 ALA A O 1
ATOM 1855 N N . ALA A 1 244 ? -12.164 0.385 -10.336 1 97.62 244 ALA A N 1
ATOM 1856 C CA . ALA A 1 244 ? -12.195 -0.116 -8.969 1 97.62 244 ALA A CA 1
ATOM 1857 C C . ALA A 1 244 ? -11.688 0.936 -7.984 1 97.62 244 ALA A C 1
ATOM 1859 O O . ALA A 1 244 ? -12.211 1.069 -6.879 1 97.62 244 ALA A O 1
ATOM 1860 N N . ILE A 1 245 ? -10.656 1.647 -8.352 1 97.75 245 ILE A N 1
ATOM 1861 C CA . ILE A 1 245 ? -10.078 2.674 -7.488 1 97.75 245 ILE A CA 1
ATOM 1862 C C . ILE A 1 245 ? -11.141 3.721 -7.152 1 97.75 245 ILE A C 1
ATOM 1864 O O . ILE A 1 245 ? -11.219 4.188 -6.012 1 97.75 245 ILE A O 1
ATOM 1868 N N . LEU A 1 246 ? -11.984 4.043 -8.102 1 96.25 246 LEU A N 1
ATOM 1869 C CA . LEU A 1 246 ? -13.031 5.035 -7.902 1 96.25 246 LEU A CA 1
ATOM 1870 C C . LEU A 1 246 ? -14.109 4.504 -6.961 1 96.25 246 LEU A C 1
ATOM 1872 O O . LEU A 1 246 ? -14.828 5.285 -6.332 1 96.25 246 LEU A O 1
ATOM 1876 N N . LEU A 1 247 ? -14.219 3.201 -6.844 1 98.12 247 LEU A N 1
ATOM 1877 C CA . LEU A 1 247 ? -15.242 2.568 -6.023 1 98.12 247 LEU A CA 1
ATOM 1878 C C . LEU A 1 247 ? -14.75 2.34 -4.602 1 98.12 247 LEU A C 1
ATOM 1880 O O . LEU A 1 247 ? -15.516 1.937 -3.727 1 98.12 247 LEU A O 1
ATOM 1884 N N . LEU A 1 248 ? -13.477 2.607 -4.34 1 98.56 248 LEU A N 1
ATOM 1885 C CA . LEU A 1 248 ? -12.93 2.414 -3.002 1 98.56 248 LEU A CA 1
ATOM 1886 C C . LEU A 1 248 ? -13.281 3.586 -2.094 1 98.56 248 LEU A C 1
ATOM 1888 O O . LEU A 1 248 ? -13.242 4.742 -2.521 1 98.56 248 LEU A O 1
ATOM 1892 N N . GLY A 1 249 ? -13.695 3.279 -0.883 1 97.88 249 GLY A N 1
ATOM 1893 C CA . GLY A 1 249 ? -13.906 4.301 0.13 1 97.88 249 GLY A CA 1
ATOM 1894 C C . GLY A 1 249 ? -12.633 4.676 0.874 1 97.88 249 GLY A C 1
ATOM 1895 O O . GLY A 1 249 ? -11.539 4.293 0.467 1 97.88 249 GLY A O 1
ATOM 1896 N N . HIS A 1 250 ? -12.789 5.418 1.964 1 97.75 250 HIS A N 1
ATOM 1897 C CA . HIS A 1 250 ? -11.648 5.801 2.797 1 97.75 250 HIS A CA 1
ATOM 1898 C C . HIS A 1 250 ? -10.961 4.578 3.383 1 97.75 250 HIS A C 1
ATOM 1900 O O . HIS A 1 250 ? -11.625 3.641 3.834 1 97.75 250 HIS A O 1
ATOM 1906 N N . GLY A 1 251 ? -9.633 4.609 3.293 1 97.75 251 GLY A N 1
ATOM 1907 C CA . GLY A 1 251 ? -8.867 3.473 3.775 1 97.75 251 GLY A CA 1
ATOM 1908 C C . GLY A 1 251 ? -8.867 2.301 2.814 1 97.75 251 GLY A C 1
ATOM 1909 O O . GLY A 1 251 ? -8.367 1.222 3.141 1 97.75 251 GLY A O 1
ATOM 1910 N N . GLY A 1 252 ? -9.484 2.539 1.641 1 98.44 252 GLY A N 1
ATOM 1911 C CA . GLY A 1 252 ? -9.617 1.473 0.661 1 98.44 252 GLY A CA 1
ATOM 1912 C C . GLY A 1 252 ? -8.281 0.951 0.164 1 98.44 252 GLY A C 1
ATOM 1913 O O . GLY A 1 252 ? -7.301 1.695 0.105 1 98.44 252 GLY A O 1
ATOM 1914 N N . ARG A 1 253 ? -8.242 -0.288 -0.26 1 98.62 253 ARG A N 1
ATOM 1915 C CA . ARG A 1 253 ? -7.039 -0.936 -0.772 1 98.62 253 ARG A CA 1
ATOM 1916 C C . ARG A 1 253 ? -7.324 -1.654 -2.088 1 98.62 253 ARG A C 1
ATOM 1918 O O . ARG A 1 253 ? -8.367 -2.289 -2.24 1 98.62 253 ARG A O 1
ATOM 1925 N N . LEU A 1 254 ? -6.418 -1.531 -3.037 1 98.81 254 LEU A N 1
ATOM 1926 C CA . LEU A 1 254 ? -6.438 -2.303 -4.273 1 98.81 254 LEU A CA 1
ATOM 1927 C C . LEU A 1 254 ? -5.25 -3.256 -4.34 1 98.81 254 LEU A C 1
ATOM 1929 O O . LEU A 1 254 ? -4.098 -2.822 -4.273 1 98.81 254 LEU A O 1
ATOM 1933 N N . CYS A 1 255 ? -5.535 -4.516 -4.441 1 98.81 255 CYS A N 1
ATOM 1934 C CA . CYS A 1 255 ? -4.523 -5.539 -4.672 1 98.81 255 CYS A CA 1
ATOM 1935 C C . CYS A 1 255 ? -4.402 -5.859 -6.156 1 98.81 255 CYS A C 1
ATOM 1937 O O . CYS A 1 255 ? -5.34 -6.379 -6.766 1 98.81 255 CYS A O 1
ATOM 1939 N N . VAL A 1 256 ? -3.277 -5.516 -6.684 1 98.56 256 VAL A N 1
ATOM 1940 C CA . VAL A 1 256 ? -2.969 -5.84 -8.07 1 98.56 256 VAL A CA 1
ATOM 1941 C C . VAL A 1 256 ? -2.398 -7.258 -8.156 1 98.56 256 VAL A C 1
ATOM 1943 O O . VAL A 1 256 ? -1.18 -7.445 -8.133 1 98.56 256 VAL A O 1
ATOM 1946 N N . PHE A 1 257 ? -3.289 -8.219 -8.344 1 98 257 PHE A N 1
ATOM 1947 C CA . PHE A 1 257 ? -2.92 -9.633 -8.359 1 98 257 PHE A CA 1
ATOM 1948 C C . PHE A 1 257 ? -2.84 -10.148 -9.789 1 98 257 PHE A C 1
ATOM 1950 O O . PHE A 1 257 ? -2.021 -11.023 -10.094 1 98 257 PHE A O 1
ATOM 1957 N N . GLY A 1 258 ? -3.709 -9.641 -10.672 1 95.75 258 GLY A N 1
ATOM 1958 C CA . GLY A 1 258 ? -3.676 -10.008 -12.078 1 95.75 258 GLY A CA 1
ATOM 1959 C C . GLY A 1 258 ? -2.498 -9.406 -12.82 1 95.75 258 GLY A C 1
ATOM 1960 O O . GLY A 1 258 ? -2.062 -8.297 -12.508 1 95.75 258 GLY A O 1
ATOM 1961 N N . VAL A 1 259 ? -1.999 -10.102 -13.82 1 93.12 259 VAL A N 1
ATOM 1962 C CA . VAL A 1 259 ? -0.874 -9.633 -14.625 1 93.12 259 VAL A CA 1
ATOM 1963 C C . VAL A 1 259 ? -1.389 -8.82 -15.805 1 93.12 259 VAL A C 1
ATOM 1965 O O . VAL A 1 259 ? -2.006 -9.367 -16.719 1 93.12 259 VAL A O 1
ATOM 1968 N N . ALA A 1 260 ? -1.129 -7.594 -15.734 1 94 260 ALA A N 1
ATOM 1969 C CA . ALA A 1 260 ? -1.576 -6.707 -16.812 1 94 260 ALA A CA 1
ATOM 1970 C C . ALA A 1 260 ? -0.615 -6.746 -17.984 1 94 260 ALA A C 1
ATOM 1972 O O . ALA A 1 260 ? 0.549 -7.125 -17.844 1 94 260 ALA A O 1
ATOM 1973 N N . ASN A 1 261 ? -1.188 -6.379 -19.172 1 92.06 261 ASN A N 1
ATOM 1974 C CA . ASN A 1 261 ? -0.317 -6.086 -20.312 1 92.06 261 ASN A CA 1
ATOM 1975 C C . ASN A 1 261 ? 0.762 -5.07 -19.938 1 92.06 261 ASN A C 1
ATOM 1977 O O . ASN A 1 261 ? 0.465 -4.023 -19.375 1 92.06 261 ASN A O 1
ATOM 1981 N N . PRO A 1 262 ? 2.031 -5.41 -20.25 1 91.12 262 PRO A N 1
ATOM 1982 C CA . PRO A 1 262 ? 3.125 -4.52 -19.859 1 91.12 262 PRO A CA 1
ATOM 1983 C C . PRO A 1 262 ? 2.977 -3.113 -20.422 1 91.12 262 PRO A C 1
ATOM 1985 O O . PRO A 1 262 ? 3.551 -2.158 -19.891 1 91.12 262 PRO A O 1
ATOM 1988 N N . LYS A 1 263 ? 2.219 -2.932 -21.516 1 92.62 263 LYS A N 1
ATOM 1989 C CA . LYS A 1 263 ? 2.055 -1.638 -22.172 1 92.62 263 LYS A CA 1
ATOM 1990 C C . LYS A 1 263 ? 0.842 -0.892 -21.625 1 92.62 263 LYS A C 1
ATOM 1992 O O . LYS A 1 263 ? 0.645 0.288 -21.922 1 92.62 263 LYS A O 1
ATOM 1997 N N . ALA A 1 264 ? 0.061 -1.649 -20.812 1 95.12 264 ALA A N 1
ATOM 1998 C CA . ALA A 1 264 ? -1.148 -1.024 -20.281 1 95.12 264 ALA A CA 1
ATOM 1999 C C . ALA A 1 264 ? -0.806 0.048 -19.25 1 95.12 264 ALA A C 1
ATOM 2001 O O . ALA A 1 264 ? 0.184 -0.074 -18.531 1 95.12 264 ALA A O 1
ATOM 2002 N N . LYS A 1 265 ? -1.614 1.113 -19.266 1 95.88 265 LYS A N 1
ATOM 2003 C CA . LYS A 1 265 ? -1.463 2.191 -18.281 1 95.88 265 LYS A CA 1
ATOM 2004 C C . LYS A 1 265 ? -2.754 2.408 -17.5 1 95.88 265 LYS A C 1
ATOM 2006 O O . LYS A 1 265 ? -3.85 2.217 -18.031 1 95.88 265 LYS A O 1
ATOM 2011 N N . LEU A 1 266 ? -2.508 2.697 -16.25 1 94.81 266 LEU A N 1
ATOM 2012 C CA . LEU A 1 266 ? -3.584 3.012 -15.32 1 94.81 266 LEU A CA 1
ATOM 2013 C C . LEU A 1 266 ? -3.461 4.445 -14.812 1 94.81 266 LEU A C 1
ATOM 2015 O O . LEU A 1 266 ? -2.377 4.875 -14.406 1 94.81 266 LEU A O 1
ATOM 2019 N N . SER A 1 267 ? -4.57 5.18 -14.977 1 95.88 267 SER A N 1
ATOM 2020 C CA . SER A 1 267 ? -4.574 6.562 -14.508 1 95.88 267 SER A CA 1
ATOM 2021 C C . SER A 1 267 ? -5.238 6.684 -13.141 1 95.88 267 SER A C 1
ATOM 2023 O O . SER A 1 267 ? -6.34 6.172 -12.93 1 95.88 267 SER A O 1
ATOM 2025 N N . ILE A 1 268 ? -4.574 7.375 -12.219 1 96.31 268 ILE A N 1
ATOM 2026 C CA . ILE A 1 268 ? -5.188 7.609 -10.914 1 96.31 268 ILE A CA 1
ATOM 2027 C C . ILE A 1 268 ? -5.062 9.086 -10.547 1 96.31 268 ILE A C 1
ATOM 2029 O O . ILE A 1 268 ? -4.215 9.797 -11.086 1 96.31 268 ILE A O 1
ATOM 2033 N N . GLU A 1 269 ? -5.938 9.539 -9.766 1 96.75 269 GLU A N 1
ATOM 2034 C CA . GLU A 1 269 ? -5.855 10.867 -9.18 1 96.75 269 GLU A CA 1
ATOM 2035 C C . GLU A 1 269 ? -5.145 10.828 -7.828 1 96.75 269 GLU A C 1
ATOM 2037 O O . GLU A 1 269 ? -5.723 10.391 -6.828 1 96.75 269 GLU A O 1
ATOM 2042 N N . PRO A 1 270 ? -3.883 11.344 -7.801 1 96.88 270 PRO A N 1
ATOM 2043 C CA . PRO A 1 270 ? -3.154 11.258 -6.535 1 96.88 270 PRO A CA 1
ATOM 2044 C C . PRO A 1 270 ? -3.863 11.984 -5.395 1 96.88 270 PRO A C 1
ATOM 2046 O O . PRO A 1 270 ? -3.709 11.617 -4.23 1 96.88 270 PRO A O 1
ATOM 2049 N N . PHE A 1 271 ? -4.699 12.969 -5.738 1 96.19 271 PHE A N 1
ATOM 2050 C CA . PHE A 1 271 ? -5.488 13.633 -4.711 1 96.19 271 PHE A CA 1
ATOM 2051 C C . PHE A 1 271 ? -6.41 12.648 -4.004 1 96.19 271 PHE A C 1
ATOM 2053 O O . PHE A 1 271 ? -6.555 12.695 -2.783 1 96.19 271 PHE A O 1
ATOM 2060 N N . GLN A 1 272 ? -7.004 11.711 -4.727 1 96.56 272 GLN A N 1
ATOM 2061 C CA . GLN A 1 272 ? -7.891 10.719 -4.137 1 96.56 272 GLN A CA 1
ATOM 2062 C C . GLN A 1 272 ? -7.105 9.719 -3.291 1 96.56 272 GLN A C 1
ATOM 2064 O O . GLN A 1 272 ? -7.598 9.242 -2.264 1 96.56 272 GLN A O 1
ATOM 2069 N N . VAL A 1 273 ? -5.883 9.367 -3.76 1 97.94 273 VAL A N 1
ATOM 2070 C CA . VAL A 1 273 ? -5.027 8.477 -2.984 1 97.94 273 VAL A CA 1
ATOM 2071 C C . VAL A 1 273 ? -4.746 9.094 -1.615 1 97.94 273 VAL A C 1
ATOM 2073 O O . VAL A 1 273 ? -4.855 8.422 -0.589 1 97.94 273 VAL A O 1
ATOM 2076 N N . TYR A 1 274 ? -4.457 10.383 -1.631 1 96.31 274 TYR A N 1
ATOM 2077 C CA . TYR A 1 274 ? -4.238 11.141 -0.403 1 96.31 274 TYR A CA 1
ATOM 2078 C C . TYR A 1 274 ? -5.52 11.227 0.416 1 96.31 274 TYR A C 1
ATOM 2080 O O . TYR A 1 274 ? -5.574 10.742 1.549 1 96.31 274 TYR A O 1
ATOM 2088 N N . LYS A 1 275 ? -6.594 11.75 -0.11 1 95.38 275 LYS A N 1
ATOM 2089 C CA . LYS A 1 275 ? -7.828 12.102 0.582 1 95.38 275 LYS A CA 1
ATOM 2090 C C . LYS A 1 275 ? -8.484 10.883 1.213 1 95.38 275 LYS A C 1
ATOM 2092 O O . LYS A 1 275 ? -9.008 10.953 2.326 1 95.38 275 LYS A O 1
ATOM 2097 N N . LYS A 1 276 ? -8.406 9.75 0.479 1 97.56 276 LYS A N 1
ATOM 2098 C CA . LYS A 1 276 ? -9.062 8.531 0.959 1 97.56 276 LYS A CA 1
ATOM 2099 C C . LYS A 1 276 ? -8.062 7.625 1.676 1 97.56 276 LYS A C 1
ATOM 2101 O O . LYS A 1 276 ? -8.438 6.555 2.168 1 97.56 276 LYS A O 1
ATOM 2106 N N . GLU A 1 277 ? -6.797 8.094 1.687 1 98.31 277 GLU A N 1
ATOM 2107 C CA . GLU A 1 277 ? -5.734 7.262 2.246 1 98.31 277 GLU A CA 1
ATOM 2108 C C . GLU A 1 277 ? -5.762 5.855 1.651 1 98.31 277 GLU A C 1
ATOM 2110 O O . GLU A 1 277 ? -5.785 4.867 2.385 1 98.31 277 GLU A O 1
ATOM 2115 N N . LEU A 1 278 ? -5.754 5.793 0.344 1 98.62 278 LEU A N 1
ATOM 2116 C CA . LEU A 1 278 ? -5.805 4.531 -0.381 1 98.62 278 LEU A CA 1
ATOM 2117 C C . LEU A 1 278 ? -4.449 3.83 -0.344 1 98.62 278 LEU A C 1
ATOM 2119 O O . LEU A 1 278 ? -3.418 4.477 -0.142 1 98.62 278 LEU A O 1
ATOM 2123 N N . THR A 1 279 ? -4.461 2.525 -0.505 1 98.75 279 THR A N 1
ATOM 2124 C CA . THR A 1 279 ? -3.268 1.723 -0.744 1 98.75 279 THR A CA 1
ATOM 2125 C C . THR A 1 279 ? -3.428 0.876 -2.004 1 98.75 279 THR A C 1
ATOM 2127 O O . THR A 1 279 ? -4.457 0.224 -2.193 1 98.75 279 THR A O 1
ATOM 2130 N N . ILE A 1 280 ? -2.504 0.972 -2.879 1 98.69 280 ILE A N 1
ATOM 2131 C CA . ILE A 1 280 ? -2.385 0.109 -4.051 1 98.69 280 ILE A CA 1
ATOM 2132 C C . ILE A 1 280 ? -1.142 -0.768 -3.92 1 98.69 280 ILE A C 1
ATOM 2134 O O . ILE A 1 280 ? -0.032 -0.26 -3.738 1 98.69 280 ILE A O 1
ATOM 2138 N N . LEU A 1 281 ? -1.3 -2.098 -3.963 1 98.69 281 LEU A N 1
ATOM 2139 C CA . LEU A 1 281 ? -0.146 -2.965 -3.754 1 98.69 281 LEU A CA 1
ATOM 2140 C C . LEU A 1 281 ? -0.138 -4.109 -4.762 1 98.69 281 LEU A C 1
ATOM 2142 O O . LEU A 1 281 ? -1.196 -4.625 -5.133 1 98.69 281 LEU A O 1
ATOM 2146 N N . GLY A 1 282 ? 1.036 -4.434 -5.188 1 98.56 282 GLY A N 1
ATOM 2147 C CA . GLY A 1 282 ? 1.226 -5.566 -6.082 1 98.56 282 GLY A CA 1
ATOM 2148 C C . GLY A 1 282 ? 1.606 -6.844 -5.355 1 98.56 282 GLY A C 1
ATOM 2149 O O . GLY A 1 282 ? 2.066 -6.801 -4.211 1 98.56 282 GLY A O 1
ATOM 2150 N N . VAL A 1 283 ? 1.366 -7.973 -6.023 1 98.25 283 VAL A N 1
ATOM 2151 C CA . VAL A 1 283 ? 1.738 -9.281 -5.5 1 98.25 283 VAL A CA 1
ATOM 2152 C C . VAL A 1 283 ? 2.506 -10.062 -6.562 1 98.25 283 VAL A C 1
ATOM 2154 O O . VAL A 1 283 ? 2.006 -10.273 -7.672 1 98.25 283 VAL A O 1
ATOM 2157 N N . LEU A 1 284 ? 3.75 -10.453 -6.199 1 97.12 284 LEU A N 1
ATOM 2158 C CA . LEU A 1 284 ? 4.586 -11.195 -7.129 1 97.12 284 LEU A CA 1
ATOM 2159 C C . LEU A 1 284 ? 4.809 -12.625 -6.633 1 97.12 284 LEU A C 1
ATOM 2161 O O . LEU A 1 284 ? 5.422 -12.828 -5.582 1 97.12 284 LEU A O 1
ATOM 2165 N N . VAL A 1 285 ? 4.32 -13.555 -7.258 1 95.75 285 VAL A N 1
ATOM 2166 C CA . VAL A 1 285 ? 4.52 -14.992 -7.133 1 95.75 285 VAL A CA 1
ATOM 2167 C C . VAL A 1 285 ? 4.359 -15.414 -5.676 1 95.75 285 VAL A C 1
ATOM 2169 O O . VAL A 1 285 ? 3.465 -14.93 -4.977 1 95.75 285 VAL A O 1
ATOM 2172 N N . ASN A 1 286 ? 5.148 -16.406 -5.176 1 97.44 286 ASN A N 1
ATOM 2173 C CA . ASN A 1 286 ? 4.836 -17.094 -3.926 1 97.44 286 ASN A CA 1
ATOM 2174 C C . ASN A 1 286 ? 6.074 -17.234 -3.045 1 97.44 286 ASN A C 1
ATOM 2176 O O . ASN A 1 286 ? 6.383 -18.344 -2.578 1 97.44 286 ASN A O 1
ATOM 2180 N N . PRO A 1 287 ? 6.688 -16.125 -2.631 1 97.25 287 PRO A N 1
ATOM 2181 C CA . PRO A 1 287 ? 7.848 -16.281 -1.747 1 97.25 287 PRO A CA 1
ATOM 2182 C C . PRO A 1 287 ? 7.484 -16.891 -0.395 1 97.25 287 PRO A C 1
ATOM 2184 O O . PRO A 1 287 ? 6.637 -16.344 0.321 1 97.25 287 PRO A O 1
ATOM 2187 N N . TYR A 1 288 ? 8.078 -18.047 -0.087 1 96.88 288 TYR A N 1
ATOM 2188 C CA . TYR A 1 288 ? 7.973 -18.719 1.201 1 96.88 288 TYR A CA 1
ATOM 2189 C C . TYR A 1 288 ? 6.516 -18.938 1.579 1 96.88 288 TYR A C 1
ATOM 2191 O O . TYR A 1 288 ? 6.145 -18.828 2.75 1 96.88 288 TYR A O 1
ATOM 2199 N N . SER A 1 289 ? 5.688 -19.141 0.586 1 98.12 289 SER A N 1
ATOM 2200 C CA . SER A 1 289 ? 4.27 -19.297 0.885 1 98.12 289 SER A CA 1
ATOM 2201 C C . SER A 1 289 ? 3.734 -20.609 0.318 1 98.12 289 SER A C 1
ATOM 2203 O O . SER A 1 289 ? 2.525 -20.859 0.333 1 98.12 289 SER A O 1
ATOM 2205 N N . PHE A 1 290 ? 4.602 -21.469 -0.156 1 98.31 290 PHE A N 1
ATOM 2206 C CA . PHE A 1 290 ? 4.137 -22.719 -0.75 1 98.31 290 PHE A CA 1
ATOM 2207 C C . PHE A 1 290 ? 3.512 -23.625 0.306 1 98.31 290 PHE A C 1
ATOM 2209 O O . PHE A 1 290 ? 2.48 -24.25 0.06 1 98.31 290 PHE A O 1
ATOM 2216 N N . LEU A 1 291 ? 4.086 -23.672 1.494 1 97.69 291 LEU A N 1
ATOM 2217 C CA . LEU A 1 291 ? 3.521 -24.453 2.586 1 97.69 291 LEU A CA 1
ATOM 2218 C C . LEU A 1 291 ? 2.139 -23.938 2.971 1 97.69 291 LEU A C 1
ATOM 2220 O O . LEU A 1 291 ? 1.253 -24.719 3.318 1 97.69 291 LEU A O 1
ATOM 2224 N N . LYS A 1 292 ? 2.023 -22.641 2.953 1 97.69 292 LYS A N 1
ATOM 2225 C CA . LYS A 1 292 ? 0.716 -22.062 3.236 1 97.69 292 LYS A CA 1
ATOM 2226 C C . LYS A 1 292 ? -0.304 -22.453 2.174 1 97.69 292 LYS A C 1
ATOM 2228 O O . LYS A 1 292 ? -1.462 -22.734 2.49 1 97.69 292 LYS A O 1
ATOM 2233 N N . GLY A 1 293 ? 0.169 -22.406 0.877 1 98.12 293 GLY A N 1
ATOM 2234 C CA . GLY A 1 293 ? -0.698 -22.859 -0.2 1 98.12 293 GLY A CA 1
ATOM 2235 C C . GLY A 1 293 ? -1.158 -24.297 -0.034 1 98.12 293 GLY A C 1
ATOM 2236 O O . GLY A 1 293 ? -2.342 -24.594 -0.204 1 98.12 293 GLY A O 1
ATOM 2237 N N . LEU A 1 294 ? -0.213 -25.109 0.316 1 97.5 294 LEU A N 1
ATOM 2238 C CA . LEU A 1 294 ? -0.527 -26.516 0.532 1 97.5 294 LEU A CA 1
ATOM 2239 C C . LEU A 1 294 ? -1.486 -26.688 1.705 1 97.5 294 LEU A C 1
ATOM 2241 O O . LEU A 1 294 ? -2.414 -27.5 1.643 1 97.5 294 LEU A O 1
ATOM 2245 N N . ALA A 1 295 ? -1.313 -25.953 2.742 1 97 295 ALA A N 1
ATOM 2246 C CA . ALA A 1 295 ? -2.17 -26 3.924 1 97 295 ALA A CA 1
ATOM 2247 C C . ALA A 1 295 ? -3.592 -25.562 3.592 1 97 295 ALA A C 1
ATOM 2249 O O . ALA A 1 295 ? -4.555 -26.031 4.195 1 97 295 ALA A O 1
ATOM 2250 N N . LEU A 1 296 ? -3.727 -24.672 2.619 1 97.5 296 LEU A N 1
ATOM 2251 C CA . LEU A 1 296 ? -5.035 -24.172 2.221 1 97.5 296 LEU A CA 1
ATOM 2252 C C . LEU A 1 296 ? -5.832 -25.234 1.484 1 97.5 296 LEU A C 1
ATOM 2254 O O . LEU A 1 296 ? -7.066 -25.203 1.47 1 97.5 296 LEU A O 1
ATOM 2258 N N . VAL A 1 297 ? -5.164 -26.219 0.876 1 97.38 297 VAL A N 1
ATOM 2259 C CA . VAL A 1 297 ? -5.844 -27.234 0.068 1 97.38 297 VAL A CA 1
ATOM 2260 C C . VAL A 1 297 ? -6.809 -28.031 0.941 1 97.38 297 VAL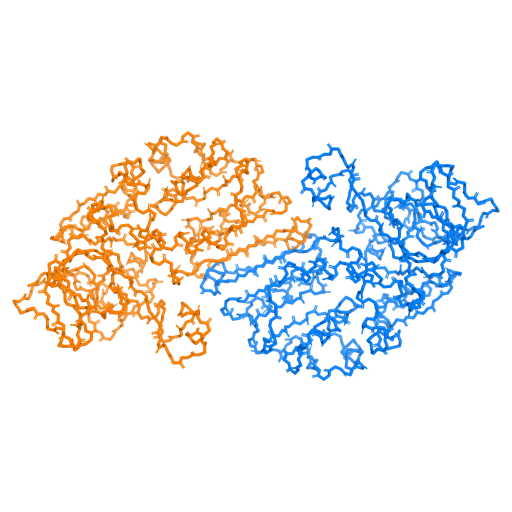 A C 1
ATOM 2262 O O . VAL A 1 297 ? -7.953 -28.281 0.55 1 97.38 297 VAL A O 1
ATOM 2265 N N . GLN A 1 298 ? -6.477 -28.344 2.092 1 93.62 298 GLN A N 1
ATOM 2266 C CA . GLN A 1 298 ? -7.293 -29.219 2.936 1 93.62 298 GLN A CA 1
ATOM 2267 C C . GLN A 1 298 ? -8.617 -28.547 3.291 1 93.62 298 GLN A C 1
ATOM 2269 O O . GLN A 1 298 ? -9.688 -29.094 3.006 1 93.62 298 GLN A O 1
ATOM 2274 N N . PRO A 1 299 ? -8.547 -27.328 3.883 1 94.44 299 PRO A N 1
ATOM 2275 C CA . PRO A 1 299 ? -9.82 -26.719 4.25 1 94.44 299 PRO A CA 1
ATOM 2276 C C . PRO A 1 299 ? -10.648 -26.297 3.037 1 94.44 299 PRO A C 1
ATOM 2278 O O . PRO A 1 299 ? -11.867 -26.141 3.141 1 94.44 299 PRO A O 1
ATOM 2281 N N . LEU A 1 300 ? -10.062 -26.234 1.847 1 93.94 300 LEU A N 1
ATOM 2282 C CA . LEU A 1 300 ? -10.789 -25.844 0.648 1 93.94 300 LEU A CA 1
ATOM 2283 C C . LEU A 1 300 ? -11.305 -27.047 -0.11 1 93.94 300 LEU A C 1
ATOM 2285 O O . LEU A 1 300 ? -12.195 -26.938 -0.959 1 93.94 300 LEU A O 1
ATOM 2289 N N . SER A 1 301 ? -10.758 -28.172 0.061 1 86.56 301 SER A N 1
ATOM 2290 C CA . SER A 1 301 ? -10.914 -29.344 -0.778 1 86.56 301 SER A CA 1
ATOM 2291 C C . SER A 1 301 ? -12.383 -29.766 -0.888 1 86.56 301 SER A C 1
ATOM 2293 O O . SER A 1 301 ? -12.906 -29.906 -1.992 1 86.56 301 SER A O 1
ATOM 2295 N N . GLU A 1 302 ? -13.125 -30.031 0.151 1 81.81 302 GLU A N 1
ATOM 2296 C CA . GLU A 1 302 ? -14.453 -30.641 0.13 1 81.81 302 GLU A CA 1
ATOM 2297 C C . GLU A 1 302 ? -15.492 -29.672 -0.433 1 81.81 302 GLU A C 1
ATOM 2299 O O . GLU A 1 302 ? -16.281 -30.047 -1.302 1 81.81 302 GLU A O 1
ATOM 2304 N N . ARG A 1 303 ? -15.289 -28.469 -0.13 1 87.5 303 ARG A N 1
ATOM 2305 C CA . ARG A 1 303 ? -16.375 -27.562 -0.446 1 87.5 303 ARG A CA 1
ATOM 2306 C C . ARG A 1 303 ? -16.016 -26.672 -1.627 1 87.5 303 ARG A C 1
ATOM 2308 O O . ARG A 1 303 ? -16.875 -26.344 -2.451 1 87.5 303 ARG A O 1
ATOM 2315 N N . TYR A 1 304 ? -14.773 -26.391 -1.858 1 93.06 304 TYR A N 1
ATOM 2316 C CA . TYR A 1 304 ? -14.445 -25.281 -2.742 1 93.06 304 TYR A CA 1
ATOM 2317 C C . TYR A 1 304 ? -13.656 -25.766 -3.953 1 93.06 304 TYR A C 1
ATOM 2319 O O . TYR A 1 304 ? -13.82 -25.234 -5.059 1 93.06 304 TYR A O 1
ATOM 2327 N N . LEU A 1 305 ? -12.844 -26.781 -3.781 1 95.94 305 LEU A N 1
ATOM 2328 C CA . LEU A 1 305 ? -11.93 -27.188 -4.844 1 95.94 305 LEU A CA 1
ATOM 2329 C C . LEU A 1 305 ? -12.523 -28.328 -5.672 1 95.94 305 LEU A C 1
ATOM 2331 O O . LEU A 1 305 ? -11.852 -29.328 -5.914 1 95.94 305 LEU A O 1
ATOM 2335 N N . ASP A 1 306 ? -13.773 -28.156 -5.996 1 95 306 ASP A N 1
ATOM 2336 C CA . ASP A 1 306 ? -14.453 -29.031 -6.953 1 95 306 ASP A CA 1
ATOM 2337 C C . ASP A 1 306 ? -14.203 -28.562 -8.391 1 95 306 ASP A C 1
ATOM 2339 O O . ASP A 1 306 ? -14.578 -27.453 -8.766 1 95 306 ASP A O 1
ATOM 2343 N N . PHE A 1 307 ? -13.586 -29.453 -9.203 1 96.12 307 PHE A N 1
ATOM 2344 C CA . PHE A 1 307 ? -13.164 -29.094 -10.555 1 96.12 307 PHE A CA 1
ATOM 2345 C C . PHE A 1 307 ? -14.359 -28.625 -11.383 1 96.12 307 PHE A C 1
ATOM 2347 O O . PHE A 1 307 ? -14.258 -27.641 -12.125 1 96.12 307 PHE A O 1
ATOM 2354 N N . ASN A 1 308 ? -15.445 -29.281 -11.227 1 94.31 308 ASN A N 1
ATOM 2355 C CA . ASN A 1 308 ? -16.625 -28.906 -11.992 1 94.31 308 ASN A CA 1
ATOM 2356 C C . ASN A 1 308 ? -17.141 -27.531 -11.602 1 94.31 308 ASN A C 1
ATOM 2358 O O . ASN A 1 308 ? -17.453 -26.703 -12.461 1 94.31 308 ASN A O 1
ATOM 2362 N N . LYS A 1 309 ? -17.156 -27.266 -10.336 1 94.19 309 LYS A N 1
ATOM 2363 C CA . LYS A 1 309 ? -17.641 -25.969 -9.844 1 94.19 309 LYS A CA 1
ATOM 2364 C C . LYS A 1 309 ? -16.688 -24.844 -10.234 1 94.19 309 LYS A C 1
ATOM 2366 O O . LYS A 1 309 ? -17.109 -23.719 -10.469 1 94.19 309 LYS A O 1
ATOM 2371 N N . LEU A 1 310 ? -15.453 -25.219 -10.344 1 96.44 310 LEU A N 1
ATOM 2372 C CA . LEU A 1 310 ? -14.438 -24.203 -10.656 1 96.44 310 LEU A CA 1
ATOM 2373 C C . LEU A 1 310 ? -14.273 -24.062 -12.172 1 96.44 310 LEU A C 1
ATOM 2375 O O . LEU A 1 310 ? -13.492 -23.234 -12.633 1 96.44 310 LEU A O 1
ATOM 2379 N N . GLY A 1 311 ? -14.969 -24.891 -12.922 1 95.81 311 GLY A N 1
ATOM 2380 C CA . GLY A 1 311 ? -14.836 -24.859 -14.367 1 95.81 311 GLY A CA 1
ATOM 2381 C C . GLY A 1 311 ? -13.508 -25.406 -14.852 1 95.81 311 GLY A C 1
ATOM 2382 O O . GLY A 1 311 ? -12.969 -24.938 -15.859 1 95.81 311 GLY A O 1
ATOM 2383 N N . ILE A 1 312 ? -12.922 -26.359 -14.094 1 97.44 312 ILE A N 1
ATOM 2384 C CA . ILE A 1 312 ? -11.664 -27 -14.453 1 97.44 312 ILE A CA 1
ATOM 2385 C C . ILE A 1 312 ? -11.938 -28.281 -15.227 1 97.44 312 ILE A C 1
ATOM 2387 O O . ILE A 1 312 ? -12.781 -29.094 -14.828 1 97.44 312 ILE A O 1
ATOM 2391 N N . LYS A 1 313 ? -11.234 -28.422 -16.328 1 98.19 313 LYS A N 1
ATOM 2392 C CA . LYS A 1 313 ? -11.359 -29.656 -17.109 1 98.19 313 LYS A CA 1
ATOM 2393 C C . LYS A 1 313 ? -10.023 -30.406 -17.188 1 98.19 313 LYS A C 1
ATOM 2395 O O . LYS A 1 313 ? -8.969 -29.781 -17.266 1 98.19 313 LYS A O 1
ATOM 2400 N N . VAL A 1 314 ? -10.117 -31.75 -17.203 1 98.56 314 VAL A N 1
ATOM 2401 C CA . VAL A 1 314 ? -8.938 -32.594 -17.234 1 98.56 314 VAL A CA 1
ATOM 2402 C C . VAL A 1 314 ? -8.742 -33.156 -18.641 1 98.56 314 VAL A C 1
ATOM 2404 O O . VAL A 1 314 ? -9.711 -33.562 -19.297 1 98.56 314 VAL A O 1
ATOM 2407 N N . PHE A 1 315 ? -7.555 -33.125 -19.125 1 98.75 315 PHE A N 1
ATOM 2408 C CA . PHE A 1 315 ? -7.168 -33.625 -20.453 1 98.75 315 PHE A CA 1
ATOM 2409 C C . PHE A 1 315 ? -5.965 -34.562 -20.344 1 98.75 315 PHE A C 1
ATOM 2411 O O . PHE A 1 315 ? -5.191 -34.469 -19.391 1 98.75 315 PHE A O 1
ATOM 2418 N N . ALA A 1 316 ? -5.809 -35.406 -21.344 1 98.38 316 ALA A N 1
ATOM 2419 C CA . ALA A 1 316 ? -4.527 -36.094 -21.547 1 98.38 316 ALA A CA 1
ATOM 2420 C C . ALA A 1 316 ? -3.496 -35.125 -22.141 1 98.38 316 ALA A C 1
ATOM 2422 O O . ALA A 1 316 ? -3.855 -34.125 -22.766 1 98.38 316 ALA A O 1
ATOM 2423 N N . LEU A 1 317 ? -2.275 -35.469 -21.875 1 98 317 LEU A N 1
ATOM 2424 C CA . LEU A 1 317 ? -1.213 -34.656 -22.453 1 98 317 LEU A CA 1
ATOM 2425 C C . LEU A 1 317 ? -1.353 -34.562 -23.969 1 98 317 LEU A C 1
ATOM 2427 O O . LEU A 1 317 ? -1.104 -33.531 -24.562 1 98 317 LEU A O 1
ATOM 2431 N N . SER A 1 318 ? -1.796 -35.625 -24.562 1 98 318 SER A N 1
ATOM 2432 C CA . SER A 1 318 ? -1.956 -35.719 -26.016 1 98 318 SER A CA 1
ATOM 2433 C C . SER A 1 318 ? -3.094 -34.812 -26.5 1 98 318 SER A C 1
ATOM 2435 O O . SER A 1 318 ? -3.209 -34.531 -27.688 1 98 318 SER A O 1
ATOM 2437 N N . GLN A 1 319 ? -3.926 -34.375 -25.656 1 98.38 319 GLN A N 1
ATOM 2438 C CA . GLN A 1 319 ? -5.066 -33.531 -25.969 1 98.38 319 GLN A CA 1
ATOM 2439 C C . GLN A 1 319 ? -4.734 -32.062 -25.734 1 98.38 319 GLN A C 1
ATOM 2441 O O . GLN A 1 319 ? -5.629 -31.25 -25.5 1 98.38 319 GLN A O 1
ATOM 2446 N N . TYR A 1 320 ? -3.445 -31.719 -25.75 1 98.31 320 TYR A N 1
ATOM 2447 C CA . TYR A 1 320 ? -3.016 -30.375 -25.391 1 98.31 320 TYR A CA 1
ATOM 2448 C C . TYR A 1 320 ? -3.645 -29.344 -26.312 1 98.31 320 TYR A C 1
ATOM 2450 O O . TYR A 1 320 ? -3.971 -28.234 -25.875 1 98.31 320 TYR A O 1
ATOM 2458 N N . LYS A 1 321 ? -3.896 -29.625 -27.609 1 98.12 321 LYS A N 1
ATOM 2459 C CA . LYS A 1 321 ? -4.512 -28.672 -28.516 1 98.12 321 LYS A CA 1
ATOM 2460 C C . LYS A 1 321 ? -5.953 -28.359 -28.109 1 98.12 321 LYS A C 1
ATOM 2462 O O . LYS A 1 321 ? -6.375 -27.203 -28.125 1 98.12 321 LYS A O 1
ATOM 2467 N N . GLU A 1 322 ? -6.621 -29.438 -27.797 1 98.06 322 GLU A N 1
ATOM 2468 C CA . GLU A 1 322 ? -7.992 -29.266 -27.328 1 98.06 322 GLU A CA 1
ATOM 2469 C C . GLU A 1 322 ? -8.031 -28.453 -26.047 1 98.06 322 GLU A C 1
ATOM 2471 O O . GLU A 1 322 ? -8.906 -27.594 -25.875 1 98.06 322 GLU A O 1
ATOM 2476 N N . ALA A 1 323 ? -7.137 -28.734 -25.141 1 98.12 323 ALA A N 1
ATOM 2477 C CA . ALA A 1 323 ? -7.051 -28.031 -23.859 1 98.12 323 ALA A CA 1
ATOM 2478 C C . ALA A 1 323 ? -6.809 -26.531 -24.078 1 98.12 323 ALA A C 1
ATOM 2480 O O . ALA A 1 323 ? -7.512 -25.703 -23.5 1 98.12 323 ALA A O 1
ATOM 2481 N N . LEU A 1 324 ? -5.871 -26.203 -24.922 1 97.19 324 LEU A N 1
ATOM 2482 C CA . LEU A 1 324 ? -5.508 -24.812 -25.188 1 97.19 324 LEU A CA 1
ATOM 2483 C C . LEU A 1 324 ? -6.648 -24.094 -25.891 1 97.19 324 LEU A C 1
ATOM 2485 O O . LEU A 1 324 ? -6.914 -22.922 -25.594 1 97.19 324 LEU A O 1
ATOM 2489 N N . ASP A 1 325 ? -7.34 -24.781 -26.781 1 96.44 325 ASP A N 1
ATOM 2490 C CA . ASP A 1 325 ? -8.484 -24.203 -27.469 1 96.44 325 ASP A CA 1
ATOM 2491 C C . ASP A 1 325 ? -9.625 -23.891 -26.5 1 96.44 325 ASP A C 1
ATOM 2493 O O . ASP A 1 325 ? -10.258 -22.844 -26.594 1 96.44 325 ASP A O 1
ATOM 2497 N N . ALA A 1 326 ? -9.852 -24.812 -25.641 1 96.06 326 ALA A N 1
ATOM 2498 C CA . ALA A 1 326 ? -10.914 -24.625 -24.641 1 96.06 326 ALA A CA 1
ATOM 2499 C C . ALA A 1 326 ? -10.633 -23.422 -23.766 1 96.06 326 ALA A C 1
ATOM 2501 O O . ALA A 1 326 ? -11.555 -22.672 -23.406 1 96.06 326 ALA A O 1
ATOM 2502 N N . LEU A 1 327 ? -9.414 -23.234 -23.406 1 95.31 327 LEU A N 1
ATOM 2503 C CA . LEU A 1 327 ? -9.016 -22.094 -22.594 1 95.31 327 LEU A CA 1
ATOM 2504 C C . LEU A 1 327 ? -9.188 -20.781 -23.375 1 95.31 327 LEU A C 1
ATOM 2506 O O . LEU A 1 327 ? -9.727 -19.812 -22.844 1 95.31 327 LEU A O 1
ATOM 2510 N N . LYS A 1 328 ? -8.781 -20.797 -24.562 1 90.81 328 LYS A N 1
ATOM 2511 C CA . LYS A 1 328 ? -8.852 -19.594 -25.406 1 90.81 328 LYS A CA 1
ATOM 2512 C C . LYS A 1 328 ? -10.297 -19.156 -25.625 1 90.81 328 LYS A C 1
ATOM 2514 O O . LYS A 1 328 ? -10.594 -17.969 -25.641 1 90.81 328 LYS A O 1
ATOM 2519 N N . LYS A 1 329 ? -11.164 -20.125 -25.734 1 89.12 329 LYS A N 1
ATOM 2520 C CA . LYS A 1 329 ? -12.578 -19.844 -25.984 1 89.12 329 LYS A CA 1
ATOM 2521 C C . LYS A 1 329 ? -13.289 -19.406 -24.719 1 89.12 329 LYS A C 1
ATOM 2523 O O . LYS A 1 329 ? -14.398 -18.875 -24.766 1 89.12 329 LYS A O 1
ATOM 2528 N N . GLY A 1 330 ? -12.609 -19.641 -23.625 1 87.5 330 GLY A N 1
ATOM 2529 C CA . GLY A 1 330 ? -13.203 -19.234 -22.359 1 87.5 330 GLY A CA 1
ATOM 2530 C C . GLY A 1 330 ? -14.242 -20.219 -21.859 1 87.5 330 GLY A C 1
ATOM 2531 O O . GLY A 1 330 ? -15.055 -19.875 -20.984 1 87.5 330 GLY A O 1
ATOM 2532 N N . ASN A 1 331 ? -14.227 -21.438 -22.297 1 89.06 331 ASN A N 1
ATOM 2533 C CA . ASN A 1 331 ? -15.195 -22.453 -21.922 1 89.06 331 ASN A CA 1
ATOM 2534 C C . ASN A 1 331 ? -14.867 -23.047 -20.547 1 89.06 331 ASN A C 1
ATOM 2536 O O . ASN A 1 331 ? -15.727 -23.641 -19.891 1 89.06 331 ASN A O 1
ATOM 2540 N N . ILE A 1 332 ? -13.609 -22.938 -20.25 1 95.56 332 ILE A N 1
ATOM 2541 C CA . ILE A 1 332 ? -13.133 -23.438 -18.969 1 95.56 332 ILE A CA 1
ATOM 2542 C C . ILE A 1 332 ? -12.273 -22.375 -18.281 1 95.56 332 ILE A C 1
ATOM 2544 O O . ILE A 1 332 ? -11.727 -21.484 -18.953 1 95.56 332 ILE A O 1
ATOM 2548 N N . SER A 1 333 ? -12.234 -22.484 -17 1 96.12 333 SER A N 1
ATOM 2549 C CA . SER A 1 333 ? -11.406 -21.547 -16.266 1 96.12 333 SER A CA 1
ATOM 2550 C C . SER A 1 333 ? -9.961 -22.016 -16.172 1 96.12 333 SER A C 1
ATOM 2552 O O . SER A 1 333 ? -9.039 -21.219 -16.016 1 96.12 333 SER A O 1
ATOM 2554 N N . LYS A 1 334 ? -9.75 -23.328 -16.266 1 97.81 334 LYS A N 1
ATOM 2555 C CA . LYS A 1 334 ? -8.414 -23.922 -16.172 1 97.81 334 LYS A CA 1
ATOM 2556 C C . LYS A 1 334 ? -8.391 -25.312 -16.797 1 97.81 334 LYS A C 1
ATOM 2558 O O . LYS A 1 334 ? -9.375 -26.047 -16.734 1 97.8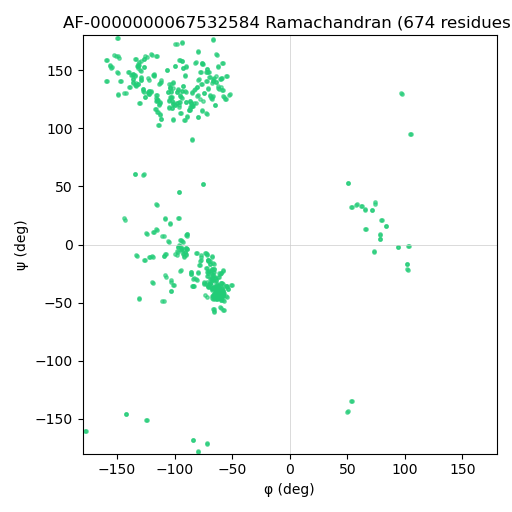1 334 LYS A O 1
ATOM 2563 N N . ALA A 1 335 ? -7.344 -25.641 -17.484 1 98.62 335 ALA A N 1
ATOM 2564 C CA . ALA A 1 335 ? -7.078 -26.984 -17.984 1 98.62 335 ALA A CA 1
ATOM 2565 C C . ALA A 1 335 ? -6.004 -27.672 -17.141 1 98.62 335 ALA A C 1
ATOM 2567 O O . ALA A 1 335 ? -5.016 -27.047 -16.75 1 98.62 335 ALA A O 1
ATOM 2568 N N . ILE A 1 336 ? -6.227 -28.906 -16.797 1 98.69 336 ILE A N 1
ATOM 2569 C CA . ILE A 1 336 ? -5.27 -29.734 -16.094 1 98.69 336 ILE A CA 1
ATOM 2570 C C . ILE A 1 336 ? -4.961 -30.984 -16.906 1 98.69 336 ILE A C 1
ATOM 2572 O O . ILE A 1 336 ? -5.875 -31.656 -17.391 1 98.69 336 ILE A O 1
ATOM 2576 N N . PHE A 1 337 ? -3.695 -31.266 -17.109 1 98.75 337 PHE A N 1
ATOM 2577 C CA . PHE A 1 337 ? -3.293 -32.531 -17.734 1 98.75 337 PHE A CA 1
ATOM 2578 C C . PHE A 1 337 ? -3.197 -33.625 -16.703 1 98.75 337 PHE A C 1
ATOM 2580 O O . PHE A 1 337 ? -2.619 -33.438 -15.625 1 98.75 337 PHE A O 1
ATOM 2587 N N . LYS A 1 338 ? -3.773 -34.688 -16.969 1 98.44 338 LYS A N 1
ATOM 2588 C CA . LYS A 1 338 ? -3.566 -35.906 -16.219 1 98.44 338 LYS A CA 1
ATOM 2589 C C . LYS A 1 338 ? -2.627 -36.875 -16.953 1 98.44 338 LYS A C 1
ATOM 2591 O O . LYS A 1 338 ? -2.867 -37.219 -18.109 1 98.44 338 LYS A O 1
ATOM 2596 N N . LEU A 1 339 ? -1.577 -37.219 -16.297 1 96.31 339 LEU A N 1
ATOM 2597 C CA . LEU A 1 339 ? -0.517 -38 -16.938 1 96.31 339 LEU A CA 1
ATOM 2598 C C . LEU A 1 339 ? -0.405 -39.375 -16.328 1 96.31 339 LEU A C 1
ATOM 2600 O O . LEU A 1 339 ? -0.7 -39.562 -15.141 1 96.31 339 LEU A O 1
ATOM 2604 N N . MET B 1 1 ? -8.875 41.75 21.25 1 94.81 1 MET B N 1
ATOM 2605 C CA . MET B 1 1 ? -8.297 40.656 20.5 1 94.81 1 MET B CA 1
ATOM 2606 C C . MET B 1 1 ? -8.094 41 19.047 1 94.81 1 MET B C 1
ATOM 2608 O O . MET B 1 1 ? -8.898 41.75 18.469 1 94.81 1 MET B O 1
ATOM 2612 N N . GLU B 1 2 ? -6.918 40.656 18.5 1 97.81 2 GLU B N 1
ATOM 2613 C CA . GLU B 1 2 ? -6.613 40.812 17.078 1 97.81 2 GLU B CA 1
ATOM 2614 C C . GLU B 1 2 ? -6.73 39.469 16.344 1 97.81 2 GLU B C 1
ATOM 2616 O O . GLU B 1 2 ? -6.367 38.438 16.891 1 97.81 2 GLU B O 1
ATOM 2621 N N . TYR B 1 3 ? -7.301 39.531 15.156 1 98.12 3 TYR B N 1
ATOM 2622 C CA . TYR B 1 3 ? -7.441 38.312 14.367 1 98.12 3 TYR B CA 1
ATOM 2623 C C . TYR B 1 3 ? -7.512 38.625 12.875 1 98.12 3 TYR B C 1
ATOM 2625 O O . TYR B 1 3 ? -7.84 39.75 12.492 1 98.12 3 TYR B O 1
ATOM 2633 N N . LEU B 1 4 ? -7.098 37.719 12.07 1 98.31 4 LEU B N 1
ATOM 2634 C CA . LEU B 1 4 ? -7.277 37.812 10.625 1 98.31 4 LEU B CA 1
ATOM 2635 C C . LEU B 1 4 ? -8.617 37.25 10.203 1 98.31 4 LEU B C 1
ATOM 2637 O O . LEU B 1 4 ? -8.875 36.031 10.398 1 98.31 4 LEU B O 1
ATOM 2641 N N . SER B 1 5 ? -9.453 38.062 9.656 1 97.56 5 SER B N 1
ATOM 2642 C CA . SER B 1 5 ? -10.781 37.688 9.203 1 97.56 5 SER B CA 1
ATOM 2643 C C . SER B 1 5 ? -10.789 37.375 7.707 1 97.56 5 SER B C 1
ATOM 2645 O O . SER B 1 5 ? -10.445 38.25 6.898 1 97.56 5 SER B O 1
ATOM 2647 N N . PHE B 1 6 ? -11.133 36.156 7.348 1 97.56 6 PHE B N 1
ATOM 2648 C CA . PHE B 1 6 ? -11.203 35.75 5.949 1 97.56 6 PHE B CA 1
ATOM 2649 C C . PHE B 1 6 ? -12.656 35.656 5.484 1 97.56 6 PHE B C 1
ATOM 2651 O O . PHE B 1 6 ? -13.477 35 6.121 1 97.56 6 PHE B O 1
ATOM 2658 N N . ASP B 1 7 ? -12.953 36.344 4.488 1 95.25 7 ASP B N 1
ATOM 2659 C CA . ASP B 1 7 ? -14.25 36.281 3.82 1 95.25 7 ASP B CA 1
ATOM 2660 C C . ASP B 1 7 ? -14.156 35.438 2.543 1 95.25 7 ASP B C 1
ATOM 2662 O O . ASP B 1 7 ? -13.625 35.906 1.531 1 95.25 7 ASP B O 1
ATOM 2666 N N . SER B 1 8 ? -14.734 34.25 2.607 1 91.81 8 SER B N 1
ATOM 2667 C CA . SER B 1 8 ? -14.594 33.312 1.506 1 91.81 8 SER B CA 1
ATOM 2668 C C . SER B 1 8 ? -15.32 33.812 0.259 1 91.81 8 SER B C 1
ATOM 2670 O O . SER B 1 8 ? -14.945 33.469 -0.863 1 91.81 8 SER B O 1
ATOM 2672 N N . SER B 1 9 ? -16.312 34.594 0.361 1 91.44 9 SER B N 1
ATOM 2673 C CA . SER B 1 9 ? -17.078 35.094 -0.775 1 91.44 9 SER B CA 1
ATOM 2674 C C . SER B 1 9 ? -16.266 36.125 -1.573 1 91.44 9 SER B C 1
ATOM 2676 O O . SER B 1 9 ? -16.328 36.125 -2.805 1 91.44 9 SER B O 1
ATOM 2678 N N . THR B 1 10 ? -15.453 36.844 -0.838 1 92.19 10 THR B N 1
ATOM 2679 C CA . THR B 1 10 ? -14.656 37.875 -1.506 1 92.19 10 THR B CA 1
ATOM 2680 C C . THR B 1 10 ? -13.188 37.469 -1.56 1 92.19 10 THR B C 1
ATOM 2682 O O . THR B 1 10 ? -12.375 38.156 -2.191 1 92.19 10 THR B O 1
ATOM 2685 N N . LYS B 1 11 ? -12.883 36.438 -0.91 1 91.25 11 LYS B N 1
ATOM 2686 C CA . LYS B 1 11 ? -11.508 35.969 -0.795 1 91.25 11 LYS B CA 1
ATOM 2687 C C . LYS B 1 11 ? -10.602 37.031 -0.207 1 91.25 11 LYS B C 1
ATOM 2689 O O . LYS B 1 11 ? -9.461 37.219 -0.647 1 91.25 11 LYS B O 1
ATOM 2694 N N . SER B 1 12 ? -11.18 37.75 0.645 1 95.06 12 SER B N 1
ATOM 2695 C CA . SER B 1 12 ? -10.43 38.812 1.272 1 95.06 12 SER B CA 1
ATOM 2696 C C . SER B 1 12 ? -10.008 38.438 2.693 1 95.06 12 SER B C 1
ATOM 2698 O O . SER B 1 12 ? -10.766 37.812 3.42 1 95.06 12 SER B O 1
ATOM 2700 N N . LEU B 1 13 ? -8.812 38.781 2.992 1 97.19 13 LEU B N 1
ATOM 2701 C CA . LEU B 1 13 ? -8.242 38.625 4.324 1 97.19 13 LEU B CA 1
ATOM 2702 C C . LEU B 1 13 ? -7.918 39.969 4.957 1 97.19 13 LEU B C 1
ATOM 2704 O O . LEU B 1 13 ? -7.164 40.75 4.387 1 97.19 13 LEU B O 1
ATOM 2708 N N . THR B 1 14 ? -8.484 40.219 6.141 1 97.44 14 THR B N 1
ATOM 2709 C CA . THR B 1 14 ? -8.32 41.531 6.766 1 97.44 14 THR B CA 1
ATOM 2710 C C . THR B 1 14 ? -8.008 41.375 8.25 1 97.44 14 THR B C 1
ATOM 2712 O O . THR B 1 14 ? -8.57 40.531 8.93 1 97.44 14 THR B O 1
ATOM 2715 N N . LEU B 1 15 ? -7.105 42.219 8.711 1 98.25 15 LEU B N 1
ATOM 2716 C CA . LEU B 1 15 ? -6.832 42.281 10.141 1 98.25 15 LEU B CA 1
ATOM 2717 C C . LEU B 1 15 ? -7.926 43.062 10.867 1 98.25 15 LEU B C 1
ATOM 2719 O O . LEU B 1 15 ? -8.25 44.188 10.477 1 98.25 15 LEU B O 1
ATOM 2723 N N . LYS B 1 16 ? -8.469 42.438 11.828 1 97.81 16 LYS B N 1
ATOM 2724 C CA . LYS B 1 16 ? -9.523 43.094 12.617 1 97.81 16 LYS B CA 1
ATOM 2725 C C . LYS B 1 16 ? -9.172 43.062 14.102 1 97.81 16 LYS B C 1
ATOM 2727 O O . LYS B 1 16 ? -8.258 42.344 14.523 1 97.81 16 LYS B O 1
ATOM 2732 N N . LYS B 1 17 ? -9.859 43.938 14.797 1 96.81 17 LYS B N 1
ATOM 2733 C CA . LYS B 1 17 ? -9.703 44 16.25 1 96.81 17 LYS B CA 1
ATOM 2734 C C . LYS B 1 17 ? -11.055 44.062 16.953 1 96.81 17 LYS B C 1
ATOM 2736 O O . LYS B 1 17 ? -12 44.656 16.453 1 96.81 17 LYS B O 1
ATOM 2741 N N . GLN B 1 18 ? -11.086 43.344 17.969 1 94.88 18 GLN B N 1
ATOM 2742 C CA . GLN B 1 18 ? -12.273 43.406 18.812 1 94.88 18 GLN B CA 1
ATOM 2743 C C . GLN B 1 18 ? -11.883 43.5 20.297 1 94.88 18 GLN B C 1
ATOM 2745 O O . GLN B 1 18 ? -10.898 42.906 20.719 1 94.88 18 GLN B O 1
ATOM 2750 N N . ASN B 1 19 ? -12.68 44.25 21.062 1 93.06 19 ASN B N 1
ATOM 2751 C CA . ASN B 1 19 ? -12.352 44.531 22.453 1 93.06 19 ASN B CA 1
ATOM 2752 C C . ASN B 1 19 ? -12.781 43.406 23.375 1 93.06 19 ASN B C 1
ATOM 2754 O O . ASN B 1 19 ? -12.156 43.188 24.422 1 93.06 19 ASN B O 1
ATOM 2758 N N . VAL B 1 20 ? -13.789 42.719 23.016 1 94.94 20 VAL B N 1
ATOM 2759 C CA . VAL B 1 20 ? -14.312 41.688 23.875 1 94.94 20 VAL B CA 1
ATOM 2760 C C . VAL B 1 20 ? -13.719 40.344 23.469 1 94.94 20 VAL B C 1
ATOM 2762 O O . VAL B 1 20 ? -13.719 39.969 22.297 1 94.94 20 VAL B O 1
ATOM 2765 N N . LEU B 1 21 ? -13.203 39.688 24.438 1 97 21 LEU B N 1
ATOM 2766 C CA . LEU B 1 21 ? -12.703 38.312 24.203 1 97 21 LEU B CA 1
ATOM 2767 C C . LEU B 1 21 ? -13.844 37.312 24.203 1 97 21 LEU B C 1
ATOM 2769 O O . LEU B 1 21 ? -14.773 37.438 25 1 97 21 LEU B O 1
ATOM 2773 N N . PRO B 1 22 ? -13.766 36.344 23.344 1 95.81 22 PRO B N 1
ATOM 2774 C CA . PRO B 1 22 ? -14.789 35.281 23.391 1 95.81 22 PRO B CA 1
ATOM 2775 C C . PRO B 1 22 ? -14.758 34.5 24.672 1 95.81 22 PRO B C 1
ATOM 2777 O O . PRO B 1 22 ? -13.688 34.25 25.234 1 95.81 22 PRO B O 1
ATOM 2780 N N . LYS B 1 23 ? -15.891 34.094 25.141 1 97.62 23 LYS B N 1
ATOM 2781 C CA . LYS B 1 23 ? -16 33.281 26.344 1 97.62 23 LYS B CA 1
ATOM 2782 C C . LYS B 1 23 ? -16.125 31.797 26 1 97.62 23 LYS B C 1
ATOM 2784 O O . LYS B 1 23 ? -16.922 31.422 25.125 1 97.62 23 LYS B O 1
ATOM 2789 N N . PRO B 1 24 ? -15.383 30.969 26.672 1 98.38 24 PRO B N 1
ATOM 2790 C CA . PRO B 1 24 ? -15.477 29.531 26.359 1 98.38 24 PRO B CA 1
ATOM 2791 C C . PRO B 1 24 ? -16.781 28.906 26.859 1 98.38 24 PRO B C 1
ATOM 2793 O O . PRO B 1 24 ? -17.266 29.25 27.938 1 98.38 24 PRO B O 1
ATOM 2796 N N . ALA B 1 25 ? -17.344 28 26.031 1 98.38 25 ALA B N 1
ATOM 2797 C CA . ALA B 1 25 ? -18.438 27.141 26.484 1 98.38 25 ALA B CA 1
ATOM 2798 C C . ALA B 1 25 ? -17.953 26.172 27.562 1 98.38 25 ALA B C 1
ATOM 2800 O O . ALA B 1 25 ? -16.766 26.156 27.891 1 98.38 25 ALA B O 1
ATOM 2801 N N . ALA B 1 26 ? -18.844 25.375 28.125 1 98.38 26 ALA B N 1
ATOM 2802 C CA . ALA B 1 26 ? -18.547 24.516 29.266 1 98.38 26 ALA B CA 1
ATOM 2803 C C . ALA B 1 26 ? -17.422 23.531 28.938 1 98.38 26 ALA B C 1
ATOM 2805 O O . ALA B 1 26 ? -16.609 23.219 29.812 1 98.38 26 ALA B O 1
ATOM 2806 N N . ASN B 1 27 ? -17.344 23.094 27.688 1 98.19 27 ASN B N 1
ATOM 2807 C CA . ASN B 1 27 ? -16.359 22.078 27.328 1 98.19 27 ASN B CA 1
ATOM 2808 C C . ASN B 1 27 ? -15.234 22.656 26.484 1 98.19 27 ASN B C 1
ATOM 2810 O O . ASN B 1 27 ? -14.555 21.938 25.75 1 98.19 27 ASN B O 1
ATOM 2814 N N . GLU B 1 28 ? -15.016 23.969 26.562 1 98.62 28 GLU B N 1
ATOM 2815 C CA . GLU B 1 28 ? -14.016 24.672 25.75 1 98.62 28 GLU B CA 1
ATOM 2816 C C . GLU B 1 28 ? -12.977 25.359 26.641 1 98.62 28 GLU B C 1
ATOM 2818 O O . GLU B 1 28 ? -13.195 25.531 27.844 1 98.62 28 GLU B O 1
ATOM 2823 N N . VAL B 1 29 ? -11.898 25.703 26.047 1 98.69 29 VAL B N 1
ATOM 2824 C CA . VAL B 1 29 ? -10.844 26.516 26.641 1 98.69 29 VAL B CA 1
ATOM 2825 C C . VAL B 1 29 ? -10.5 27.672 25.703 1 98.69 29 VAL B C 1
ATOM 2827 O O . VAL B 1 29 ? -10.547 27.516 24.469 1 98.69 29 VAL B O 1
ATOM 2830 N N . ARG B 1 30 ? -10.242 28.797 26.281 1 98.81 30 ARG B N 1
ATOM 2831 C CA . ARG B 1 30 ? -9.703 29.906 25.5 1 98.81 30 ARG B CA 1
ATOM 2832 C C . ARG B 1 30 ? -8.18 29.922 25.562 1 98.81 30 ARG B C 1
ATOM 2834 O O . ARG B 1 30 ? -7.586 29.859 26.641 1 98.81 30 ARG B O 1
ATOM 2841 N N . ILE B 1 31 ? -7.605 29.922 24.453 1 98.81 31 ILE B N 1
ATOM 2842 C CA . ILE B 1 31 ? -6.152 29.906 24.312 1 98.81 31 ILE B CA 1
ATOM 2843 C C . ILE B 1 31 ? -5.656 31.312 23.953 1 98.81 31 ILE B C 1
ATOM 2845 O O . ILE B 1 31 ? -6.195 31.953 23.047 1 98.81 31 ILE B O 1
ATOM 2849 N N . LYS B 1 32 ? -4.762 31.812 24.688 1 98.88 32 LYS B N 1
ATOM 2850 C CA . LYS B 1 32 ? -3.945 32.938 24.219 1 98.88 32 LYS B CA 1
ATOM 2851 C C . LYS B 1 32 ? -2.828 32.438 23.297 1 98.88 32 LYS B C 1
ATOM 2853 O O . LYS B 1 32 ? -1.847 31.859 23.766 1 98.88 32 LYS B O 1
ATOM 2858 N N . VAL B 1 33 ? -2.959 32.75 22.062 1 98.81 33 VAL B N 1
ATOM 2859 C CA . VAL B 1 33 ? -2.076 32.188 21.047 1 98.81 33 VAL B CA 1
ATOM 2860 C C . VAL B 1 33 ? -0.718 32.875 21.094 1 98.81 33 VAL B C 1
ATOM 2862 O O . VAL B 1 33 ? -0.646 34.094 21.234 1 98.81 33 VAL B O 1
ATOM 2865 N N . VAL B 1 34 ? 0.316 32.125 20.969 1 98.75 34 VAL B N 1
ATOM 2866 C CA . VAL B 1 34 ? 1.666 32.688 20.984 1 98.75 34 VAL B CA 1
ATOM 2867 C C . VAL B 1 34 ? 2.285 32.562 19.594 1 98.75 34 VAL B C 1
ATOM 2869 O O . VAL B 1 34 ? 2.914 33.5 19.109 1 98.75 34 VAL B O 1
ATOM 2872 N N . TYR B 1 35 ? 2.215 31.406 19 1 98.81 35 TYR B N 1
ATOM 2873 C CA . TYR B 1 35 ? 2.664 31.172 17.625 1 98.81 35 TYR B CA 1
ATOM 2874 C C . TYR B 1 35 ? 1.586 30.469 16.812 1 98.81 35 TYR B C 1
ATOM 2876 O O . TYR B 1 35 ? 0.858 29.625 17.328 1 98.81 35 TYR B O 1
ATOM 2884 N N . SER B 1 36 ? 1.438 30.797 15.57 1 98.81 36 SER B N 1
ATOM 2885 C CA . SER B 1 36 ? 0.541 30.141 14.617 1 98.81 36 SER B CA 1
ATOM 2886 C C . SER B 1 36 ? 1.171 30.062 13.227 1 98.81 36 SER B C 1
ATOM 2888 O O . SER B 1 36 ? 1.673 31.062 12.711 1 98.81 36 SER B O 1
ATOM 2890 N N . GLY B 1 37 ? 1.145 28.922 12.664 1 98.5 37 GLY B N 1
ATOM 2891 C CA . GLY B 1 37 ? 1.797 28.719 11.383 1 98.5 37 GLY B CA 1
ATOM 2892 C C . GLY B 1 37 ? 0.86 28.906 10.203 1 98.5 37 GLY B C 1
ATOM 2893 O O . GLY B 1 37 ? -0.361 28.859 10.359 1 98.5 37 GLY B O 1
ATOM 2894 N N . VAL B 1 38 ? 1.464 29.188 9.078 1 98.06 38 VAL B N 1
ATOM 2895 C CA . VAL B 1 38 ? 0.762 29.188 7.801 1 98.06 38 VAL B CA 1
ATOM 2896 C C . VAL B 1 38 ? 1.069 27.906 7.039 1 98.06 38 VAL B C 1
ATOM 2898 O O . VAL B 1 38 ? 2.234 27.562 6.812 1 98.06 38 VAL B O 1
ATOM 2901 N N . CYS B 1 39 ? 0.071 27.156 6.723 1 94.38 39 CYS B N 1
ATOM 2902 C CA . CYS B 1 39 ? 0.192 25.906 5.973 1 94.38 39 CYS B CA 1
ATOM 2903 C C . CYS B 1 39 ? -0.163 26.125 4.504 1 94.38 39 CYS B C 1
ATOM 2905 O O . CYS B 1 39 ? -0.855 27.078 4.164 1 94.38 39 CYS B O 1
ATOM 2907 N N . GLY B 1 40 ? 0.407 25.266 3.617 1 91.5 40 GLY B N 1
ATOM 2908 C CA . GLY B 1 40 ? 0.014 25.312 2.217 1 91.5 40 GLY B CA 1
ATOM 2909 C C . GLY B 1 40 ? -1.49 25.281 2.02 1 91.5 40 GLY B C 1
ATOM 2910 O O . GLY B 1 40 ? -2.016 25.938 1.118 1 91.5 40 GLY B O 1
ATOM 2911 N N . THR B 1 41 ? -2.174 24.578 2.832 1 91.06 41 THR B N 1
ATOM 2912 C CA . THR B 1 41 ? -3.629 24.484 2.775 1 91.06 41 THR B CA 1
ATOM 2913 C C . THR B 1 41 ? -4.266 25.859 2.988 1 91.06 41 THR B C 1
ATOM 2915 O O . THR B 1 41 ? -5.273 26.188 2.365 1 91.06 41 THR B O 1
ATOM 2918 N N . ASP B 1 42 ? -3.719 26.672 3.82 1 95.31 42 ASP B N 1
ATOM 2919 C CA . ASP B 1 42 ? -4.219 28.031 4.027 1 95.31 42 ASP B CA 1
ATOM 2920 C C . ASP B 1 42 ? -4.129 28.859 2.742 1 95.31 42 ASP B C 1
ATOM 2922 O O . ASP B 1 42 ? -5.062 29.578 2.4 1 95.31 42 ASP B O 1
ATOM 2926 N N . LEU B 1 43 ? -3.004 28.688 2.057 1 93.56 43 LEU B N 1
ATOM 2927 C CA . LEU B 1 43 ? -2.816 29.422 0.806 1 93.56 43 LEU B CA 1
ATOM 2928 C C . LEU B 1 43 ? -3.848 28.984 -0.233 1 93.56 43 LEU B C 1
ATOM 2930 O O . LEU B 1 43 ? -4.406 29.828 -0.94 1 93.56 43 LEU B O 1
ATOM 2934 N N . HIS B 1 44 ? -4.082 27.719 -0.275 1 90.31 44 HIS B N 1
ATOM 2935 C CA . HIS B 1 44 ? -5.07 27.203 -1.215 1 90.31 44 HIS B CA 1
ATOM 2936 C C . HIS B 1 44 ? -6.469 27.703 -0.879 1 90.31 44 HIS B C 1
ATOM 2938 O O . HIS B 1 44 ? -7.27 27.969 -1.777 1 90.31 44 HIS B O 1
ATOM 2944 N N . ILE B 1 45 ? -6.773 27.797 0.394 1 92.12 45 ILE B N 1
ATOM 2945 C CA . ILE B 1 45 ? -8.062 28.328 0.838 1 92.12 45 ILE B CA 1
ATOM 2946 C C . ILE B 1 45 ? -8.195 29.781 0.422 1 92.12 45 ILE B C 1
ATOM 2948 O O . ILE B 1 45 ? -9.219 30.188 -0.132 1 92.12 45 ILE B O 1
ATOM 2952 N N . LEU B 1 46 ? -7.172 30.547 0.631 1 94.25 46 LEU B N 1
ATOM 2953 C CA . LEU B 1 46 ? -7.188 31.969 0.304 1 94.25 46 LEU B CA 1
ATOM 2954 C C . LEU B 1 46 ? -7.402 32.188 -1.191 1 94.25 46 LEU B C 1
ATOM 2956 O O . LEU B 1 46 ? -8.008 33.156 -1.603 1 94.25 46 LEU B O 1
ATOM 2960 N N . GLU B 1 47 ? -6.961 31.172 -1.952 1 91.38 47 GLU B N 1
ATOM 2961 C CA . GLU B 1 47 ? -7.094 31.234 -3.404 1 91.38 47 GLU B CA 1
ATOM 2962 C C . GLU B 1 47 ? -8.422 30.641 -3.863 1 91.38 47 GLU B C 1
ATOM 2964 O O . GLU B 1 47 ? -8.766 30.719 -5.043 1 91.38 47 GLU B O 1
ATOM 2969 N N . GLY B 1 48 ? -9.156 30.016 -2.996 1 87.88 48 GLY B N 1
ATOM 2970 C CA . GLY B 1 48 ? -10.43 29.391 -3.332 1 87.88 48 GLY B CA 1
ATOM 2971 C C . GLY B 1 48 ? -10.281 28 -3.904 1 87.88 48 GLY B C 1
ATOM 2972 O O . GLY B 1 48 ? -11.211 27.469 -4.52 1 87.88 48 GLY B O 1
ATOM 2973 N N . ALA B 1 49 ? -9.125 27.422 -3.732 1 82.38 49 ALA B N 1
ATOM 2974 C CA . ALA B 1 49 ? -8.836 26.125 -4.328 1 82.38 49 ALA B CA 1
ATOM 2975 C C . ALA B 1 49 ? -9.055 25 -3.32 1 82.38 49 ALA B C 1
ATOM 2977 O O . ALA B 1 49 ? -8.945 23.812 -3.664 1 82.38 49 ALA B O 1
ATOM 2978 N N . PHE B 1 50 ? -9.312 25.281 -2.154 1 84 50 PHE B N 1
ATOM 2979 C CA . PHE B 1 50 ? -9.602 24.359 -1.072 1 84 50 PHE B CA 1
ATOM 2980 C C . PHE B 1 50 ? -10.82 24.812 -0.273 1 84 50 PHE B C 1
ATOM 2982 O O . PHE B 1 50 ? -10.961 25.984 0.033 1 84 50 PHE B O 1
ATOM 2989 N N . PRO B 1 51 ? -11.695 23.844 0.052 1 84 51 PRO B N 1
ATOM 2990 C CA . PRO B 1 51 ? -12.938 24.234 0.726 1 84 51 PRO B CA 1
ATOM 2991 C C . PRO B 1 51 ? -12.703 24.703 2.16 1 84 51 PRO B C 1
ATOM 2993 O O . PRO B 1 51 ? -11.766 24.25 2.818 1 84 51 PRO B O 1
ATOM 2996 N N . CYS B 1 52 ? -13.539 25.625 2.615 1 89.38 52 CYS B N 1
ATOM 2997 C CA . CYS B 1 52 ? -13.594 26.078 3.996 1 89.38 52 CYS B CA 1
ATOM 2998 C C . CYS B 1 52 ? -15.008 26.516 4.371 1 89.38 52 CYS B C 1
ATOM 3000 O O . CYS B 1 52 ? -15.938 26.359 3.572 1 89.38 52 CYS B O 1
ATOM 3002 N N . LYS B 1 53 ? -15.148 26.906 5.629 1 84.69 53 LYS B N 1
ATOM 3003 C CA . LYS B 1 53 ? -16.438 27.422 6.059 1 84.69 53 LYS B CA 1
ATOM 3004 C C . LYS B 1 53 ? -16.875 28.609 5.188 1 84.69 53 LYS B C 1
ATOM 3006 O O . LYS B 1 53 ? -16.109 29.547 4.984 1 84.69 53 LYS B O 1
ATOM 3011 N N . GLU B 1 54 ? -18.062 28.531 4.605 1 85.06 54 GLU B N 1
ATOM 3012 C CA . GLU B 1 54 ? -18.5 29.562 3.664 1 85.06 54 GLU B CA 1
ATOM 3013 C C . GLU B 1 54 ? -19.609 30.422 4.266 1 85.06 54 GLU B C 1
ATOM 3015 O O . GLU B 1 54 ? -19.875 31.516 3.768 1 85.06 54 GLU B O 1
ATOM 3020 N N . THR B 1 55 ? -20.141 30.094 5.336 1 82.44 55 THR B N 1
ATOM 3021 C CA . THR B 1 55 ? -21.359 30.719 5.84 1 82.44 55 THR B CA 1
ATOM 3022 C C . THR B 1 55 ? -21.031 32.031 6.539 1 82.44 55 THR B C 1
ATOM 3024 O O . THR B 1 55 ? -21.859 32.938 6.586 1 82.44 55 THR B O 1
ATOM 3027 N N . GLU B 1 56 ? -19.859 32.219 7.156 1 86.31 56 GLU B N 1
ATOM 3028 C CA . GLU B 1 56 ? -19.422 33.375 7.906 1 86.31 56 GLU B CA 1
ATOM 3029 C C . GLU B 1 56 ? -17.922 33.594 7.793 1 86.31 56 GLU B C 1
ATOM 3031 O O . GLU B 1 56 ? -17.203 32.688 7.371 1 86.31 56 GLU B O 1
ATOM 3036 N N . PRO B 1 57 ? -17.531 34.844 8.102 1 92.19 57 PRO B N 1
ATOM 3037 C CA . PRO B 1 57 ? -16.078 35.031 8.125 1 92.19 57 PRO B CA 1
ATOM 3038 C C . PRO B 1 57 ? -15.367 34.062 9.047 1 92.19 57 PRO B C 1
ATOM 3040 O O . PRO B 1 57 ? -15.914 33.656 10.078 1 92.19 57 PRO B O 1
ATOM 3043 N N . LEU B 1 58 ? -14.25 33.688 8.641 1 94.94 58 LEU B N 1
ATOM 3044 C CA . LEU B 1 58 ? -13.5 32.625 9.281 1 94.94 58 LEU B CA 1
ATOM 3045 C C . LEU B 1 58 ? -12.094 33.062 9.641 1 94.94 58 LEU B C 1
ATOM 3047 O O . LEU B 1 58 ? -11.445 33.781 8.875 1 94.94 58 LEU B O 1
ATOM 3051 N N . THR B 1 59 ? -11.656 32.812 10.852 1 97.81 59 THR B N 1
ATOM 3052 C CA . THR B 1 59 ? -10.25 32.969 11.211 1 97.81 59 THR B CA 1
ATOM 3053 C C . THR B 1 59 ? -9.469 31.688 10.914 1 97.81 59 THR B C 1
ATOM 3055 O O . THR B 1 59 ? -9.688 30.656 11.555 1 97.81 59 THR B O 1
ATOM 3058 N N . LEU B 1 60 ? -8.508 31.766 9.969 1 97.81 60 LEU B N 1
ATOM 3059 C CA . LEU B 1 60 ? -7.723 30.609 9.562 1 97.81 60 LEU B CA 1
ATOM 3060 C C . LEU B 1 60 ? -6.605 30.328 10.57 1 97.81 60 LEU B C 1
ATOM 3062 O O . LEU B 1 60 ? -6.562 30.938 11.641 1 97.81 60 LEU B O 1
ATOM 3066 N N . GLY B 1 61 ? -5.793 29.297 10.266 1 98.19 61 GLY B N 1
ATOM 3067 C CA . GLY B 1 61 ? -4.664 28.922 11.102 1 98.19 61 GLY B CA 1
ATOM 3068 C C . GLY B 1 61 ? -4.918 27.672 11.914 1 98.19 61 GLY B C 1
ATOM 3069 O O . GLY B 1 61 ? -5.43 27.734 13.031 1 98.19 61 GLY B O 1
ATOM 3070 N N . HIS B 1 62 ? -4.484 26.531 11.383 1 98.38 62 HIS B N 1
ATOM 3071 C CA . HIS B 1 62 ? -4.77 25.281 12.086 1 98.38 62 HIS B CA 1
ATOM 3072 C C . HIS B 1 62 ? -3.523 24.734 12.781 1 98.38 62 HIS B C 1
ATOM 3074 O O . HIS B 1 62 ? -3.568 23.688 13.414 1 98.38 62 HIS B O 1
ATOM 3080 N N . GLU B 1 63 ? -2.422 25.422 12.727 1 98.69 63 GLU B N 1
ATOM 3081 C CA . GLU B 1 63 ? -1.177 25.109 13.422 1 98.69 63 GLU B CA 1
ATOM 3082 C C . GLU B 1 63 ? -0.851 26.172 14.469 1 98.69 63 GLU B C 1
ATOM 3084 O O . GLU B 1 63 ? -0.329 27.234 14.141 1 98.69 63 GLU B O 1
ATOM 3089 N N . PHE B 1 64 ? -1.117 25.844 15.789 1 98.75 64 PHE B N 1
ATOM 3090 C CA . PHE B 1 64 ? -0.809 26.922 16.719 1 98.75 64 PHE B CA 1
ATOM 3091 C C . PHE B 1 64 ? -0.617 26.375 18.141 1 98.75 64 PHE B C 1
ATOM 3093 O O . PHE B 1 64 ? -1.031 25.25 18.438 1 98.75 64 PHE B O 1
ATOM 3100 N N . VAL B 1 65 ? 0.073 27.156 18.922 1 98.88 65 VAL B N 1
ATOM 3101 C CA . VAL B 1 65 ? 0.358 26.906 20.328 1 98.88 65 VAL B CA 1
ATOM 3102 C C . VAL B 1 65 ? 0.102 28.172 21.141 1 98.88 65 VAL B C 1
ATOM 3104 O O . VAL B 1 65 ? 0.066 29.281 20.578 1 98.88 65 VAL B O 1
ATOM 3107 N N . GLY B 1 66 ? -0.079 28.031 22.391 1 98.75 66 GLY B N 1
ATOM 3108 C CA . GLY B 1 66 ? -0.301 29.156 23.281 1 98.75 66 GLY B CA 1
ATOM 3109 C C . GLY B 1 66 ? -0.439 28.766 24.734 1 98.75 66 GLY B C 1
ATOM 3110 O O . GLY B 1 66 ? 0.097 27.734 25.156 1 98.75 66 GLY B O 1
ATOM 3111 N N . THR B 1 67 ? -1.017 29.656 25.469 1 98.75 67 THR B N 1
ATOM 3112 C CA . THR B 1 67 ? -1.305 29.391 26.875 1 98.75 67 THR B CA 1
ATOM 3113 C C . THR B 1 67 ? -2.807 29.438 27.141 1 98.75 67 THR B C 1
ATOM 3115 O O . THR B 1 67 ? -3.535 30.188 26.469 1 98.75 67 THR B O 1
ATOM 3118 N N . ILE B 1 68 ? -3.219 28.594 28.078 1 98.81 68 ILE B N 1
ATOM 3119 C CA . ILE B 1 68 ? -4.621 28.641 28.469 1 98.81 68 ILE B CA 1
ATOM 3120 C C . ILE B 1 68 ? -4.918 29.953 29.188 1 98.81 68 ILE B C 1
ATOM 3122 O O . ILE B 1 68 ? -4.246 30.297 30.172 1 98.81 68 ILE B O 1
ATOM 3126 N N . ASP B 1 69 ? -5.844 30.594 28.703 1 98.56 69 ASP B N 1
ATOM 3127 C CA . ASP B 1 69 ? -6.211 31.906 29.234 1 98.56 69 ASP B CA 1
ATOM 3128 C C . ASP B 1 69 ? -7.469 31.828 30.094 1 98.56 69 ASP B C 1
ATOM 3130 O O . ASP B 1 69 ? -7.602 32.562 31.078 1 98.56 69 ASP B O 1
ATOM 3134 N N . GLU B 1 70 ? -8.445 31.047 29.688 1 98.62 70 GLU B N 1
ATOM 3135 C CA . GLU B 1 70 ? -9.711 30.844 30.406 1 98.62 70 GLU B CA 1
ATOM 3136 C C . GLU B 1 70 ? -10.266 29.438 30.156 1 98.62 70 GLU B C 1
ATOM 3138 O O . GLU B 1 70 ? -10.07 28.859 29.094 1 98.62 70 GLU B O 1
ATOM 3143 N N . LEU B 1 71 ? -10.945 28.938 31.203 1 98.62 71 LEU B N 1
ATOM 3144 C CA . LEU B 1 71 ? -11.523 27.609 31.125 1 98.62 71 LEU B CA 1
ATOM 3145 C C . LEU B 1 71 ? -13.047 27.672 31.125 1 98.62 71 LEU B C 1
ATOM 3147 O O . LEU B 1 71 ? -13.633 28.484 31.844 1 98.62 71 LEU B O 1
ATOM 3151 N N . GLY B 1 72 ? -13.625 26.859 30.312 1 98.44 72 GLY B N 1
ATOM 3152 C CA . GLY B 1 72 ? -15.055 26.625 30.484 1 98.44 72 GLY B CA 1
ATOM 3153 C C . GLY B 1 72 ? -15.391 25.969 31.812 1 98.44 72 GLY B C 1
ATOM 3154 O O . GLY B 1 72 ? -14.555 25.297 32.406 1 98.44 72 GLY B O 1
ATOM 3155 N N . SER B 1 73 ? -16.656 26.062 32.156 1 98.06 73 SER B N 1
ATOM 3156 C CA . SER B 1 73 ? -17.078 25.656 33.5 1 98.06 73 SER B CA 1
ATOM 3157 C C . SER B 1 73 ? -16.953 24.141 33.688 1 98.06 73 SER B C 1
ATOM 3159 O O . SER B 1 73 ? -16.812 23.656 34.812 1 98.06 73 SER B O 1
ATOM 3161 N N . GLY B 1 74 ? -16.969 23.391 32.594 1 98.06 74 GLY B N 1
ATOM 3162 C CA . GLY B 1 74 ? -16.922 21.953 32.688 1 98.06 74 GLY B CA 1
ATOM 3163 C C . GLY B 1 74 ? -15.508 21.406 32.562 1 98.06 74 GLY B C 1
ATOM 3164 O O . GLY B 1 74 ? -15.289 20.188 32.688 1 98.06 74 GLY B O 1
ATOM 3165 N N . VAL B 1 75 ? -14.531 22.25 32.312 1 98.06 75 VAL B N 1
ATOM 3166 C CA . VAL B 1 75 ? -13.148 21.812 32.094 1 98.06 75 VAL B CA 1
ATOM 3167 C C . VAL B 1 75 ? -12.445 21.672 33.438 1 98.06 75 VAL B C 1
ATOM 3169 O O . VAL B 1 75 ? -12.305 22.656 34.188 1 98.06 75 VAL B O 1
ATOM 3172 N N . THR B 1 76 ? -11.977 20.453 33.781 1 96.06 76 THR B N 1
ATOM 3173 C CA . THR B 1 76 ? -11.43 20.234 35.094 1 96.06 76 THR B CA 1
ATOM 3174 C C . THR B 1 76 ? -9.992 19.734 35.031 1 96.06 76 THR B C 1
ATOM 3176 O O . THR B 1 76 ? -9.273 19.703 36.031 1 96.06 76 THR B O 1
ATOM 3179 N N . ILE B 1 77 ? -9.484 19.359 33.875 1 95.94 77 ILE B N 1
ATOM 3180 C CA . ILE B 1 77 ? -8.211 18.672 33.781 1 95.94 77 ILE B CA 1
ATOM 3181 C C . ILE B 1 77 ? -7.102 19.656 33.438 1 95.94 77 ILE B C 1
ATOM 3183 O O . ILE B 1 77 ? -5.918 19.312 33.469 1 95.94 77 ILE B O 1
ATOM 3187 N N . PHE B 1 78 ? -7.422 20.891 33.094 1 98.06 78 PHE B N 1
ATOM 3188 C CA . PHE B 1 78 ? -6.457 21.922 32.719 1 98.06 78 PHE B CA 1
ATOM 3189 C C . PHE B 1 78 ? -6.465 23.078 33.719 1 98.06 78 PHE B C 1
ATOM 3191 O O . PHE B 1 78 ? -7.387 23.203 34.531 1 98.06 78 PHE B O 1
ATOM 3198 N N . LYS B 1 79 ? -5.402 23.875 33.688 1 98.31 79 LYS B N 1
ATOM 3199 C CA . LYS B 1 79 ? -5.289 25.094 34.469 1 98.31 79 LYS B CA 1
ATOM 3200 C C . LYS B 1 79 ? -4.887 26.281 33.594 1 98.31 79 LYS B C 1
ATOM 3202 O O . LYS B 1 79 ? -4.148 26.125 32.625 1 98.31 79 LYS B O 1
ATOM 3207 N N . VAL B 1 80 ? -5.367 27.438 34.031 1 98.5 80 VAL B N 1
ATOM 3208 C CA . VAL B 1 80 ? -4.988 28.688 33.375 1 98.5 80 VAL B CA 1
ATOM 3209 C C . VAL B 1 80 ? -3.475 28.875 33.438 1 98.5 80 VAL B C 1
ATOM 3211 O O . VAL B 1 80 ? -2.865 28.609 34.5 1 98.5 80 VAL B O 1
ATOM 3214 N N . GLY B 1 81 ? -2.855 29.266 32.344 1 98.44 81 GLY B N 1
ATOM 3215 C CA . GLY B 1 81 ? -1.426 29.531 32.312 1 98.44 81 GLY B CA 1
ATOM 3216 C C . GLY B 1 81 ? -0.623 28.406 31.688 1 98.44 81 GLY B C 1
ATOM 3217 O O . GLY B 1 81 ? 0.538 28.594 31.312 1 98.44 81 GLY B O 1
ATOM 3218 N N . GLN B 1 82 ? -1.189 27.219 31.562 1 98.56 82 GLN B N 1
ATOM 3219 C CA . GLN B 1 82 ? -0.49 26.062 31 1 98.56 82 GLN B CA 1
ATOM 3220 C C . GLN B 1 82 ? -0.196 26.281 29.516 1 98.56 82 GLN B C 1
ATOM 3222 O O . GLN B 1 82 ? -1.021 26.828 28.781 1 98.56 82 GLN B O 1
ATOM 3227 N N . ARG B 1 83 ? 1.021 25.844 29.078 1 98.75 83 ARG B N 1
ATOM 3228 C CA . ARG B 1 83 ? 1.435 25.875 27.688 1 98.75 83 ARG B CA 1
ATOM 3229 C C . ARG B 1 83 ? 0.859 24.688 26.906 1 98.75 83 ARG B C 1
ATOM 3231 O O . ARG B 1 83 ? 0.998 23.547 27.328 1 98.75 83 ARG B O 1
ATOM 3238 N N . VAL B 1 84 ? 0.194 25 25.766 1 98.81 84 VAL B N 1
ATOM 3239 C CA . VAL B 1 84 ? -0.542 23.922 25.109 1 98.81 84 VAL B CA 1
ATOM 3240 C C . VAL B 1 84 ? -0.372 24.016 23.594 1 98.81 84 VAL B C 1
ATOM 3242 O O . VAL B 1 84 ? -0.125 25.094 23.062 1 98.81 84 VAL B O 1
ATOM 3245 N N . ALA B 1 85 ? -0.375 22.922 22.922 1 98.81 85 ALA B N 1
ATOM 3246 C CA . ALA B 1 85 ? -0.53 22.781 21.484 1 98.81 85 ALA B CA 1
ATOM 3247 C C . ALA B 1 85 ? -1.911 22.234 21.125 1 98.81 85 ALA B C 1
ATOM 3249 O O . ALA B 1 85 ? -2.504 21.484 21.906 1 98.81 85 ALA B O 1
ATOM 3250 N N . ILE B 1 86 ? -2.43 22.578 20 1 98.81 86 ILE B N 1
ATOM 3251 C CA . ILE B 1 86 ? -3.811 22.25 19.672 1 98.81 86 ILE B CA 1
ATOM 3252 C C . ILE B 1 86 ? -3.832 21.281 18.484 1 98.81 86 ILE B C 1
ATOM 3254 O O . ILE B 1 86 ? -3.217 21.531 17.453 1 98.81 86 ILE B O 1
ATOM 3258 N N . ASP B 1 87 ? -4.465 20.141 18.656 1 98.75 87 ASP B N 1
ATOM 3259 C CA . ASP B 1 87 ? -4.844 19.266 17.531 1 98.75 87 ASP B CA 1
ATOM 3260 C C . ASP B 1 87 ? -6.059 19.828 16.797 1 98.75 87 ASP B C 1
ATOM 3262 O O . ASP B 1 87 ? -7.152 19.906 17.359 1 98.75 87 ASP B O 1
ATOM 3266 N N . PRO B 1 88 ? -5.871 20.203 15.578 1 98.44 88 PRO B N 1
ATOM 3267 C CA . PRO B 1 88 ? -6.98 20.875 14.898 1 98.44 88 PRO B CA 1
ATOM 3268 C C . PRO B 1 88 ? -8.07 19.906 14.445 1 98.44 88 PRO B C 1
ATOM 3270 O O . PRO B 1 88 ? -9.156 20.344 14.039 1 98.44 88 PRO B O 1
ATOM 3273 N N . ASN B 1 89 ? -7.852 18.594 14.523 1 97.88 89 ASN B N 1
ATOM 3274 C CA . ASN B 1 89 ? -8.781 17.609 13.977 1 97.88 89 ASN B CA 1
ATOM 3275 C C . ASN B 1 89 ? -9.461 16.797 15.07 1 97.88 89 ASN B C 1
ATOM 3277 O O . ASN B 1 89 ? -8.859 16.516 16.109 1 97.88 89 ASN B O 1
ATOM 3281 N N . SER B 1 90 ? -10.703 16.547 14.883 1 96.94 90 SER B N 1
ATOM 3282 C CA . SER B 1 90 ? -11.492 15.672 15.75 1 96.94 90 SER B CA 1
ATOM 3283 C C . SER B 1 90 ? -12.625 15.008 14.977 1 96.94 90 SER B C 1
ATOM 3285 O O . SER B 1 90 ? -12.914 15.391 13.836 1 96.94 90 SER B O 1
ATOM 3287 N N . GLY B 1 91 ? -13.188 13.93 15.539 1 96.5 91 GLY B N 1
ATOM 3288 C CA . GLY B 1 91 ? -14.312 13.242 14.922 1 96.5 91 GLY B CA 1
ATOM 3289 C C . GLY B 1 91 ? -15.648 13.648 15.508 1 96.5 91 GLY B C 1
ATOM 3290 O O . GLY B 1 91 ? -15.703 14.391 16.484 1 96.5 91 GLY B O 1
ATOM 3291 N N . CYS B 1 92 ? -16.734 13.18 14.883 1 95.38 92 CYS B N 1
ATOM 3292 C CA . CYS B 1 92 ? -18.078 13.414 15.406 1 95.38 92 CYS B CA 1
ATOM 3293 C C . CYS B 1 92 ? -18.391 12.469 16.562 1 95.38 92 CYS B C 1
ATOM 3295 O O . CYS B 1 92 ? -19.344 12.688 17.312 1 95.38 92 CYS B O 1
ATOM 3297 N N . ASN B 1 93 ? -17.641 11.43 16.656 1 94.06 93 ASN B N 1
ATOM 3298 C CA . ASN B 1 93 ? -17.703 10.414 17.703 1 94.06 93 ASN B CA 1
ATOM 3299 C C . ASN B 1 93 ? -19.016 9.641 17.641 1 94.06 93 ASN B C 1
ATOM 3301 O O . ASN B 1 93 ? -19.391 8.977 18.609 1 94.06 93 ASN B O 1
ATOM 3305 N N . ASN B 1 94 ? -19.797 9.758 16.531 1 95 94 ASN B N 1
ATOM 3306 C CA . ASN B 1 94 ? -21.078 9.086 16.438 1 95 94 ASN B CA 1
ATOM 3307 C C . ASN B 1 94 ? -21.172 8.227 15.18 1 95 94 ASN B C 1
ATOM 3309 O O . ASN B 1 94 ? -22.078 7.395 15.055 1 95 94 ASN B O 1
ATOM 3313 N N . CYS B 1 95 ? -20.297 8.422 14.32 1 95.44 95 CYS B N 1
ATOM 3314 C CA . CYS B 1 95 ? -20.375 7.676 13.07 1 95.44 95 CYS B CA 1
ATOM 3315 C C . CYS B 1 95 ? -19.531 6.406 13.141 1 95.44 95 CYS B C 1
ATOM 3317 O O . CYS B 1 95 ? -18.797 6.203 14.102 1 95.44 95 CYS B O 1
ATOM 3319 N N . ASN B 1 96 ? -19.625 5.562 12.094 1 93.38 96 ASN B N 1
ATOM 3320 C CA . ASN B 1 96 ? -18.906 4.293 12.062 1 93.38 96 ASN B CA 1
ATOM 3321 C C . ASN B 1 96 ? -17.391 4.504 12.031 1 93.38 96 ASN B C 1
ATOM 3323 O O . ASN B 1 96 ? -16.641 3.754 12.664 1 93.38 96 ASN B O 1
ATOM 3327 N N . HIS B 1 97 ? -16.891 5.469 11.383 1 95.88 97 HIS B N 1
ATOM 3328 C CA . HIS B 1 97 ? -15.461 5.746 11.32 1 95.88 97 HIS B CA 1
ATOM 3329 C C . HIS B 1 97 ? -14.914 6.121 12.695 1 95.88 97 HIS B C 1
ATOM 3331 O O . HIS B 1 97 ? -13.883 5.594 13.117 1 95.88 97 HIS B O 1
ATOM 3337 N N . CYS B 1 98 ? -15.609 6.988 13.352 1 96.25 98 CYS B N 1
ATOM 3338 C CA . CYS B 1 98 ? -15.18 7.391 14.68 1 96.25 98 CYS B CA 1
ATOM 3339 C C . CYS B 1 98 ? -15.211 6.215 15.648 1 96.25 98 CYS B C 1
ATOM 3341 O O . CYS B 1 98 ? -14.305 6.055 16.469 1 96.25 98 CYS B O 1
ATOM 3343 N N . HIS B 1 99 ? -16.188 5.398 15.477 1 96.19 99 HIS B N 1
ATOM 3344 C CA . HIS B 1 99 ? -16.312 4.238 16.359 1 96.19 99 HIS B CA 1
ATOM 3345 C C . HIS B 1 99 ? -15.242 3.199 16.047 1 96.19 99 HIS B C 1
ATOM 3347 O O . HIS B 1 99 ? -14.961 2.322 16.859 1 96.19 99 HIS B O 1
ATOM 3353 N N . ASN B 1 100 ? -14.68 3.262 14.875 1 94.31 100 ASN B N 1
ATOM 3354 C CA . ASN B 1 100 ? -13.648 2.312 14.461 1 94.31 100 ASN B CA 1
ATOM 3355 C C . ASN B 1 100 ? -12.258 2.941 14.5 1 94.31 100 ASN B C 1
ATOM 3357 O O . ASN B 1 100 ? -11.359 2.506 13.789 1 94.31 100 ASN B O 1
ATOM 3361 N N . ALA B 1 101 ? -12.117 4.043 15.211 1 95.19 101 ALA B N 1
ATOM 3362 C CA . ALA B 1 101 ? -10.852 4.703 15.508 1 95.19 101 ALA B CA 1
ATOM 3363 C C . ALA B 1 101 ? -10.203 5.25 14.242 1 95.19 101 ALA B C 1
ATOM 3365 O O . ALA B 1 101 ? -8.984 5.176 14.078 1 95.19 101 ALA B O 1
ATOM 3366 N N . ASN B 1 102 ? -10.992 5.605 13.32 1 96.31 102 ASN B N 1
ATOM 3367 C CA . ASN B 1 102 ? -10.523 6.289 12.117 1 96.31 102 ASN B CA 1
ATOM 3368 C C . ASN B 1 102 ? -11.289 7.582 11.875 1 96.31 102 ASN B C 1
ATOM 3370 O O . ASN B 1 102 ? -11.82 7.797 10.781 1 96.31 102 ASN B O 1
ATOM 3374 N N . TYR B 1 103 ? -11.195 8.484 12.844 1 96.5 103 TYR B N 1
ATOM 3375 C CA . TYR B 1 103 ? -12.023 9.688 12.789 1 96.5 103 TYR B CA 1
ATOM 3376 C C . TYR B 1 103 ? -11.602 10.586 11.633 1 96.5 103 TYR B C 1
ATOM 3378 O O . TYR B 1 103 ? -12.367 11.469 11.219 1 96.5 103 TYR B O 1
ATOM 3386 N N . HIS B 1 104 ? -10.375 10.438 11.141 1 96.38 104 HIS B N 1
ATOM 3387 C CA . HIS B 1 104 ? -9.906 11.266 10.031 1 96.38 104 HIS B CA 1
ATOM 3388 C C . HIS B 1 104 ? -10.672 10.938 8.75 1 96.38 104 HIS B C 1
ATOM 3390 O O . HIS B 1 104 ? -10.57 11.672 7.762 1 96.38 104 HIS B O 1
ATOM 3396 N N . PHE B 1 105 ? -11.477 9.828 8.758 1 97.12 105 PHE B N 1
ATOM 3397 C CA . PHE B 1 105 ? -12.344 9.477 7.637 1 97.12 105 PHE B CA 1
ATOM 3398 C C . PHE B 1 105 ? -13.758 10 7.863 1 97.12 105 PHE B C 1
ATOM 3400 O O . PHE B 1 105 ? -14.625 9.844 7.004 1 97.12 105 PHE B O 1
ATOM 3407 N N . CYS B 1 106 ? -14.039 10.664 9 1 96.31 106 CYS B N 1
ATOM 3408 C CA . CYS B 1 106 ? -15.367 11.102 9.43 1 96.31 106 CYS B CA 1
ATOM 3409 C C . CYS B 1 106 ? -15.883 12.227 8.539 1 96.31 106 CYS B C 1
ATOM 3411 O O . CYS B 1 106 ? -15.219 13.258 8.398 1 96.31 106 CYS B O 1
ATOM 3413 N N . LYS B 1 107 ? -17.078 12.086 8.023 1 92.81 107 LYS B N 1
ATOM 3414 C CA . LYS B 1 107 ? -17.688 13.109 7.176 1 92.81 107 LYS B CA 1
ATOM 3415 C C . LYS B 1 107 ? -18.047 14.352 7.992 1 92.81 107 LYS B C 1
ATOM 3417 O O . LYS B 1 107 ? -18.031 15.469 7.477 1 92.81 107 LYS B O 1
ATOM 3422 N N . GLY B 1 108 ? -18.391 14.148 9.156 1 93 108 GLY B N 1
ATOM 3423 C CA . GLY B 1 108 ? -18.766 15.258 10.031 1 93 108 GLY B CA 1
ATOM 3424 C C . GLY B 1 108 ? -17.609 15.773 10.859 1 93 108 GLY B C 1
ATOM 3425 O O . GLY B 1 108 ? -17.781 16.688 11.68 1 93 108 GLY B O 1
ATOM 3426 N N . GLY B 1 109 ? -16.469 15.219 10.641 1 94.19 109 GLY B N 1
ATOM 3427 C CA . GLY B 1 109 ? -15.25 15.555 11.359 1 94.19 109 GLY B CA 1
ATOM 3428 C C . GLY B 1 109 ? -14.016 15.555 10.477 1 94.19 109 GLY B C 1
ATOM 3429 O O . GLY B 1 109 ? -14.07 15.977 9.32 1 94.19 109 GLY B O 1
ATOM 3430 N N . GLY B 1 110 ? -12.906 15.141 11.117 1 90.44 110 GLY B N 1
ATOM 3431 C CA . GLY B 1 110 ? -11.68 15.148 10.328 1 90.44 110 GLY B CA 1
ATOM 3432 C C . GLY B 1 110 ? -11.398 16.484 9.672 1 90.44 110 GLY B C 1
ATOM 3433 O O . GLY B 1 110 ? -11.484 17.531 10.32 1 90.44 110 GLY B O 1
ATOM 3434 N N . ILE B 1 111 ? -11.047 16.375 8.43 1 88.94 111 ILE B N 1
ATOM 3435 C CA . ILE B 1 111 ? -10.625 17.562 7.695 1 88.94 111 ILE B CA 1
ATOM 3436 C C . ILE B 1 111 ? -11.836 18.453 7.418 1 88.94 111 ILE B C 1
ATOM 3438 O O . ILE B 1 111 ? -11.688 19.625 7.055 1 88.94 111 ILE B O 1
ATOM 3442 N N . ASN B 1 112 ? -13.07 18 7.703 1 90.31 112 ASN B N 1
ATOM 3443 C CA . ASN B 1 112 ? -14.305 18.75 7.43 1 90.31 112 ASN B CA 1
ATOM 3444 C C . ASN B 1 112 ? -14.773 19.531 8.648 1 90.31 112 ASN B C 1
ATOM 3446 O O . ASN B 1 112 ? -15.844 20.125 8.633 1 90.31 112 ASN B O 1
ATOM 3450 N N . ASN B 1 113 ? -14.031 19.516 9.688 1 93.94 113 ASN B N 1
ATOM 3451 C CA . ASN B 1 113 ? -14.336 20.219 10.93 1 93.94 113 ASN B CA 1
ATOM 3452 C C . ASN B 1 113 ? -13.07 20.781 11.578 1 93.94 113 ASN B C 1
ATOM 3454 O O . ASN B 1 113 ? -13.062 21.062 12.781 1 93.94 113 ASN B O 1
ATOM 3458 N N . THR B 1 114 ? -12.102 20.938 10.844 1 96.81 114 THR B N 1
ATOM 3459 C CA . THR B 1 114 ? -10.773 21.312 11.312 1 96.81 114 THR B CA 1
ATOM 3460 C C . THR B 1 114 ? -10.773 22.734 11.875 1 96.81 114 THR B C 1
ATOM 3462 O O . THR B 1 114 ? -11.281 23.656 11.234 1 96.81 114 THR B O 1
ATOM 3465 N N . ILE B 1 115 ? -10.258 22.891 13.109 1 98.25 115 ILE B N 1
ATOM 3466 C CA . ILE B 1 115 ? -10 24.219 13.656 1 98.25 115 ILE B CA 1
ATOM 3467 C C . ILE B 1 115 ? -9.047 24.984 12.734 1 98.25 115 ILE B C 1
ATOM 3469 O O . ILE B 1 115 ? -8 24.469 12.352 1 98.25 115 ILE B O 1
ATOM 3473 N N . GLY B 1 116 ? -9.43 26.188 12.336 1 97.88 116 GLY B N 1
ATOM 3474 C CA . GLY B 1 116 ? -8.594 26.969 11.453 1 97.88 116 GLY B CA 1
ATOM 3475 C C . GLY B 1 116 ? -8.945 26.812 9.984 1 97.88 116 GLY B C 1
ATOM 3476 O O . GLY B 1 116 ? -8.344 27.438 9.117 1 97.88 116 GLY B O 1
ATOM 3477 N N . ILE B 1 117 ? -9.961 25.922 9.672 1 96.19 117 ILE B N 1
ATOM 3478 C CA . ILE B 1 117 ? -10.422 25.734 8.297 1 96.19 117 ILE B CA 1
ATOM 3479 C C . ILE B 1 117 ? -11.945 25.812 8.258 1 96.19 117 ILE B C 1
ATOM 3481 O O . ILE B 1 117 ? -12.516 26.516 7.422 1 96.19 117 ILE B O 1
ATOM 3485 N N . PHE B 1 118 ? -12.594 25.078 9.25 1 95.81 118 PHE B N 1
ATOM 3486 C CA . PHE B 1 118 ? -14.055 25.094 9.312 1 95.81 118 PHE B CA 1
ATOM 3487 C C . PHE B 1 118 ? -14.539 25.672 10.633 1 95.81 118 PHE B C 1
ATOM 3489 O O . PHE B 1 118 ? -15.742 25.844 10.844 1 95.81 118 PHE B O 1
ATOM 3496 N N . ARG B 1 119 ? -13.664 25.844 11.523 1 96.25 119 ARG B N 1
ATOM 3497 C CA . ARG B 1 119 ? -13.812 26.562 12.781 1 96.25 119 ARG B CA 1
ATOM 3498 C C . ARG B 1 119 ? -12.727 27.625 12.938 1 96.25 119 ARG B C 1
ATOM 3500 O O . ARG B 1 119 ? -11.672 27.531 12.312 1 96.25 119 ARG B O 1
ATOM 3507 N N . ASP B 1 120 ? -12.969 28.594 13.781 1 97.56 120 ASP B N 1
ATOM 3508 C CA . ASP B 1 120 ? -11.969 29.641 13.953 1 97.56 120 ASP B CA 1
ATOM 3509 C C . ASP B 1 120 ? -10.672 29.078 14.531 1 97.56 120 ASP B C 1
ATOM 3511 O O . ASP B 1 120 ? -10.703 28.266 15.461 1 97.56 120 ASP B O 1
ATOM 3515 N N . GLY B 1 121 ? -9.578 29.656 13.938 1 98.31 121 GLY B N 1
ATOM 3516 C CA . GLY B 1 121 ? -8.305 29.062 14.305 1 98.31 121 GLY B CA 1
ATOM 3517 C C . GLY B 1 121 ? -7.316 30.062 14.859 1 98.31 121 GLY B C 1
ATOM 3518 O O . GLY B 1 121 ? -7.711 31.047 15.5 1 98.31 121 GLY B O 1
ATOM 3519 N N . GLY B 1 122 ? -6.031 29.797 14.664 1 98.56 122 GLY B N 1
ATOM 3520 C CA . GLY B 1 122 ? -4.957 30.391 15.445 1 98.56 122 GLY B CA 1
ATOM 3521 C C . GLY B 1 122 ? -4.43 31.688 14.844 1 98.56 122 GLY B C 1
ATOM 3522 O O . GLY B 1 122 ? -3.535 32.312 15.414 1 98.56 122 GLY B O 1
ATOM 3523 N N . TRP B 1 123 ? -4.953 32.094 13.664 1 98.69 123 TRP B N 1
ATOM 3524 C CA . TRP B 1 123 ? -4.562 33.438 13.18 1 98.69 123 TRP B CA 1
ATOM 3525 C C . TRP B 1 123 ? -5.289 34.531 13.953 1 98.69 123 TRP B C 1
ATOM 3527 O O . TRP B 1 123 ? -5.914 35.406 13.352 1 98.69 123 TRP B O 1
ATOM 3537 N N . ALA B 1 124 ? -5.219 34.469 15.242 1 98.62 124 ALA B N 1
ATOM 3538 C CA . ALA B 1 124 ? -5.859 35.344 16.203 1 98.62 124 ALA B CA 1
ATOM 3539 C C . ALA B 1 124 ? -5.105 35.344 17.531 1 98.62 124 ALA B C 1
ATOM 3541 O O . ALA B 1 124 ? -4.457 34.344 17.891 1 98.62 124 ALA B O 1
ATOM 3542 N N . THR B 1 125 ? -5.223 36.438 18.297 1 98.62 125 THR B N 1
ATOM 3543 C CA . THR B 1 125 ? -4.539 36.469 19.594 1 98.62 125 THR B CA 1
ATOM 3544 C C . THR B 1 125 ? -5.199 35.531 20.594 1 98.62 125 THR B C 1
ATOM 3546 O O . THR B 1 125 ? -4.559 35.094 21.547 1 98.62 125 THR B O 1
ATOM 3549 N N . HIS B 1 126 ? -6.516 35.281 20.406 1 98.62 126 HIS B N 1
ATOM 35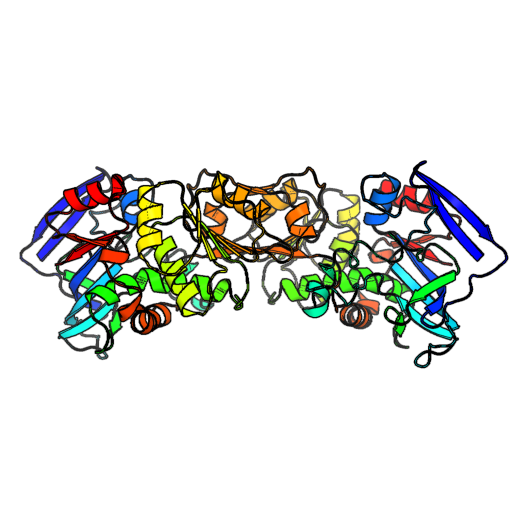50 C CA . HIS B 1 126 ? -7.246 34.344 21.266 1 98.62 126 HIS B CA 1
ATOM 3551 C C . HIS B 1 126 ? -8.156 33.438 20.438 1 98.62 126 HIS B C 1
ATOM 3553 O O . HIS B 1 126 ? -8.734 33.875 19.438 1 98.62 126 HIS B O 1
ATOM 3559 N N . VAL B 1 127 ? -8.32 32.25 20.875 1 98.31 127 VAL B N 1
ATOM 3560 C CA . VAL B 1 127 ? -9.141 31.281 20.156 1 98.31 127 VAL B CA 1
ATOM 3561 C C . VAL B 1 127 ? -9.82 30.328 21.141 1 98.31 127 VAL B C 1
ATOM 3563 O O . VAL B 1 127 ? -9.227 29.969 22.156 1 98.31 127 VAL B O 1
ATOM 3566 N N . LEU B 1 128 ? -11.062 29.969 20.906 1 98.62 128 LEU B N 1
ATOM 3567 C CA . LEU B 1 128 ? -11.766 28.953 21.656 1 98.62 128 LEU B CA 1
ATOM 3568 C C . LEU B 1 128 ? -11.57 27.578 21.031 1 98.62 128 LEU B C 1
ATOM 3570 O O . LEU B 1 128 ? -11.719 27.422 19.812 1 98.62 128 LEU B O 1
ATOM 3574 N N . VAL B 1 129 ? -11.219 26.609 21.812 1 98.56 129 VAL B N 1
ATOM 3575 C CA . VAL B 1 129 ? -11.039 25.25 21.297 1 98.56 129 VAL B CA 1
ATOM 3576 C C . VAL B 1 129 ? -11.656 24.25 22.281 1 98.56 129 VAL B C 1
ATOM 3578 O O . VAL B 1 129 ? -11.672 24.484 23.484 1 98.56 129 VAL B O 1
ATOM 3581 N N . PRO B 1 130 ? -12.234 23.125 21.75 1 98.19 130 PRO B N 1
ATOM 3582 C CA . PRO B 1 130 ? -12.68 22.062 22.656 1 98.19 130 PRO B CA 1
ATOM 3583 C C . PRO B 1 130 ? -11.547 21.516 23.516 1 98.19 130 PRO B C 1
ATOM 3585 O O . PRO B 1 130 ? -10.422 21.344 23.031 1 98.19 130 PRO B O 1
ATOM 3588 N N . GLU B 1 131 ? -11.844 21.188 24.766 1 98.25 131 GLU B N 1
ATOM 3589 C CA . GLU B 1 131 ? -10.82 20.688 25.672 1 98.25 131 GLU B CA 1
ATOM 3590 C C . GLU B 1 131 ? -10.211 19.391 25.172 1 98.25 131 GLU B C 1
ATOM 3592 O O . GLU B 1 131 ? -9.047 19.094 25.438 1 98.25 131 GLU B O 1
ATOM 3597 N N . THR B 1 132 ? -10.93 18.609 24.344 1 97.38 132 THR B N 1
ATOM 3598 C CA . THR B 1 132 ? -10.484 17.297 23.859 1 97.38 132 THR B CA 1
ATOM 3599 C C . THR B 1 132 ? -9.383 17.453 22.812 1 97.38 132 THR B C 1
ATOM 3601 O O . THR B 1 132 ? -8.719 16.484 22.453 1 97.38 132 THR B O 1
ATOM 3604 N N . GLN B 1 133 ? -9.102 18.688 22.391 1 98.31 133 GLN B N 1
ATOM 3605 C CA . GLN B 1 133 ? -8.125 18.906 21.328 1 98.31 133 GLN B CA 1
ATOM 3606 C C . GLN B 1 133 ? -6.914 19.672 21.844 1 98.31 133 GLN B C 1
ATOM 3608 O O . GLN B 1 133 ? -6.102 20.156 21.047 1 98.31 133 GLN B O 1
ATOM 3613 N N . VAL B 1 134 ? -6.836 19.766 23.156 1 98.69 134 VAL B N 1
ATOM 3614 C CA . VAL B 1 134 ? -5.773 20.516 23.812 1 98.69 134 VAL B CA 1
ATOM 3615 C C . VAL B 1 134 ? -4.723 19.562 24.375 1 98.69 134 VAL B C 1
ATOM 3617 O O . VAL B 1 134 ? -5.062 18.594 25.062 1 98.69 134 VAL B O 1
ATOM 3620 N N . TYR B 1 135 ? -3.434 19.828 24.094 1 98.69 135 TYR B N 1
ATOM 3621 C CA . TYR B 1 135 ? -2.338 18.984 24.578 1 98.69 135 TYR B CA 1
ATOM 3622 C C . TYR B 1 135 ? -1.294 19.828 25.297 1 98.69 135 TYR B C 1
ATOM 3624 O O . TYR B 1 135 ? -0.832 20.844 24.781 1 98.69 135 TYR B O 1
ATOM 3632 N N . LEU B 1 136 ? -0.865 19.359 26.453 1 98.5 136 LEU B N 1
ATOM 3633 C CA . LEU B 1 136 ? 0.145 20.062 27.234 1 98.5 136 LEU B CA 1
ATOM 3634 C C . LEU B 1 136 ? 1.513 19.969 26.562 1 98.5 136 LEU B C 1
ATOM 3636 O O . LEU B 1 136 ? 1.913 18.906 26.109 1 98.5 136 LEU B O 1
ATOM 3640 N N . ILE B 1 137 ? 2.191 21.094 26.5 1 98.12 137 ILE B N 1
ATOM 3641 C CA . ILE B 1 137 ? 3.572 21.125 26.031 1 98.12 137 ILE B CA 1
ATOM 3642 C C . ILE B 1 137 ? 4.516 20.844 27.188 1 98.12 137 ILE B C 1
ATOM 3644 O O . ILE B 1 137 ? 4.508 21.578 28.188 1 98.12 137 ILE B O 1
ATOM 3648 N N . PRO B 1 138 ? 5.324 19.875 27.062 1 95.56 138 PRO B N 1
ATOM 3649 C CA . PRO B 1 138 ? 6.293 19.609 28.141 1 95.56 138 PRO B CA 1
ATOM 3650 C C . PRO B 1 138 ? 7.207 20.812 28.406 1 95.56 138 PRO B C 1
ATOM 3652 O O . PRO B 1 138 ? 7.508 21.578 27.484 1 95.56 138 PRO B O 1
ATOM 3655 N N . ASN B 1 139 ? 7.746 20.906 29.578 1 94.62 139 ASN B N 1
ATOM 3656 C CA . ASN B 1 139 ? 8.547 22.047 30.016 1 94.62 139 ASN B CA 1
ATOM 3657 C C . ASN B 1 139 ? 9.836 22.172 29.203 1 94.62 139 ASN B C 1
ATOM 3659 O O . ASN B 1 139 ? 10.336 23.266 29 1 94.62 139 ASN B O 1
ATOM 3663 N N . GLU B 1 140 ? 10.289 21.031 28.734 1 93.12 140 GLU B N 1
ATOM 3664 C CA . GLU B 1 140 ? 11.578 21 28.062 1 93.12 140 GLU B CA 1
ATOM 3665 C C . GLU B 1 140 ? 11.461 21.469 26.609 1 93.12 140 GLU B C 1
ATOM 3667 O O . GLU B 1 140 ? 12.477 21.703 25.938 1 93.12 140 GLU B O 1
ATOM 3672 N N . ILE B 1 141 ? 10.211 21.672 26.141 1 95.06 141 ILE B N 1
ATOM 3673 C CA . ILE B 1 141 ? 9.984 22.031 24.75 1 95.06 141 ILE B CA 1
ATOM 3674 C C . ILE B 1 141 ? 9.664 23.531 24.656 1 95.06 141 ILE B C 1
ATOM 3676 O O . ILE B 1 141 ? 8.789 24.031 25.359 1 95.06 141 ILE B O 1
ATOM 3680 N N . GLU B 1 142 ? 10.391 24.219 23.812 1 95.88 142 GLU B N 1
ATOM 3681 C CA . GLU B 1 142 ? 10.109 25.625 23.594 1 95.88 142 GLU B CA 1
ATOM 3682 C C . GLU B 1 142 ? 8.898 25.812 22.688 1 95.88 142 GLU B C 1
ATOM 3684 O O . GLU B 1 142 ? 8.695 25.031 21.734 1 95.88 142 GLU B O 1
ATOM 3689 N N . MET B 1 143 ? 8.172 26.844 22.891 1 95.62 143 MET B N 1
ATOM 3690 C CA . MET B 1 143 ? 6.91 27.062 22.188 1 95.62 143 MET B CA 1
ATOM 3691 C C . MET B 1 143 ? 7.141 27.266 20.703 1 95.62 143 MET B C 1
ATOM 3693 O O . MET B 1 143 ? 6.328 26.844 19.875 1 95.62 143 MET B O 1
ATOM 3697 N N . HIS B 1 144 ? 8.25 27.969 20.391 1 95.88 144 HIS B N 1
ATOM 3698 C CA . HIS B 1 144 ? 8.484 28.219 18.969 1 95.88 144 HIS B CA 1
ATOM 3699 C C . HIS B 1 144 ? 8.758 26.922 18.219 1 95.88 144 HIS B C 1
ATOM 3701 O O . HIS B 1 144 ? 8.531 26.844 17 1 95.88 144 HIS B O 1
ATOM 3707 N N . GLN B 1 145 ? 9.211 25.906 18.922 1 96.44 145 GLN B N 1
ATOM 3708 C CA . GLN B 1 145 ? 9.383 24.594 18.297 1 96.44 145 GLN B CA 1
ATOM 3709 C C . GLN B 1 145 ? 8.078 23.812 18.312 1 96.44 145 GLN B C 1
ATOM 3711 O O . GLN B 1 145 ? 7.75 23.125 17.344 1 96.44 145 GLN B O 1
ATOM 3716 N N . ALA B 1 146 ? 7.309 23.984 19.375 1 97.94 146 ALA B N 1
ATOM 3717 C CA . ALA B 1 146 ? 6.07 23.234 19.562 1 97.94 146 ALA B CA 1
ATOM 3718 C C . ALA B 1 146 ? 5.039 23.594 18.5 1 97.94 146 ALA B C 1
ATOM 3720 O O . ALA B 1 146 ? 4.129 22.812 18.234 1 97.94 146 ALA B O 1
ATOM 3721 N N . VAL B 1 147 ? 5.203 24.766 17.875 1 98.31 147 VAL B N 1
ATOM 3722 C CA . VAL B 1 147 ? 4.234 25.188 16.875 1 98.31 147 VAL B CA 1
ATOM 3723 C C . VAL B 1 147 ? 4.285 24.25 15.664 1 98.31 147 VAL B C 1
ATOM 3725 O O . VAL B 1 147 ? 3.332 24.188 14.891 1 98.31 147 VAL B O 1
ATOM 3728 N N . LEU B 1 148 ? 5.348 23.469 15.539 1 98.25 148 LEU B N 1
ATOM 3729 C CA . LEU B 1 148 ? 5.5 22.531 14.43 1 98.25 148 LEU B CA 1
ATOM 3730 C C . LEU B 1 148 ? 4.891 21.172 14.773 1 98.25 148 LEU B C 1
ATOM 3732 O O . LEU B 1 148 ? 4.977 20.234 13.984 1 98.25 148 LEU B O 1
ATOM 3736 N N . THR B 1 149 ? 4.184 21.062 15.922 1 98.44 149 THR B N 1
ATOM 3737 C CA . THR B 1 149 ? 3.617 19.797 16.359 1 98.44 149 THR B CA 1
ATOM 3738 C C . THR B 1 149 ? 2.59 19.281 15.359 1 98.44 149 THR B C 1
ATOM 3740 O O . THR B 1 149 ? 2.57 18.094 15.039 1 98.44 149 THR B O 1
ATOM 3743 N N . GLU B 1 150 ? 1.761 20.156 14.906 1 98.44 150 GLU B N 1
ATOM 3744 C CA . GLU B 1 150 ? 0.701 19.703 14.008 1 98.44 150 GLU B CA 1
ATOM 3745 C C . GLU B 1 150 ? 1.279 19.062 12.75 1 98.44 150 GLU B C 1
ATOM 3747 O O . GLU B 1 150 ? 0.979 17.922 12.438 1 98.44 150 GLU B O 1
ATOM 3752 N N . PRO B 1 151 ? 2.18 19.734 11.977 1 98.31 151 PRO B N 1
ATOM 3753 C CA . PRO B 1 151 ? 2.744 19.047 10.812 1 98.31 151 PRO B CA 1
ATOM 3754 C C . PRO B 1 151 ? 3.562 17.812 11.195 1 98.31 151 PRO B C 1
ATOM 3756 O O . PRO B 1 151 ? 3.566 16.828 10.461 1 98.31 151 PRO B O 1
ATOM 3759 N N . LEU B 1 152 ? 4.242 17.844 12.336 1 98.56 152 LEU B N 1
ATOM 3760 C CA . LEU B 1 152 ? 4.996 16.672 12.781 1 98.56 152 LEU B CA 1
ATOM 3761 C C . LEU B 1 152 ? 4.059 15.516 13.109 1 98.56 152 LEU B C 1
ATOM 3763 O O . LEU B 1 152 ? 4.422 14.352 12.922 1 98.56 152 LEU B O 1
ATOM 3767 N N . SER B 1 153 ? 2.844 15.859 13.578 1 98.69 153 SER B N 1
ATOM 3768 C CA . SER B 1 153 ? 1.88 14.797 13.867 1 98.69 153 SER B CA 1
ATOM 3769 C C . SER B 1 153 ? 1.392 14.133 12.586 1 98.69 153 SER B C 1
ATOM 3771 O O . SER B 1 153 ? 1.108 12.93 12.57 1 98.69 153 SER B O 1
ATOM 3773 N N . CYS B 1 154 ? 1.274 14.914 11.508 1 98.38 154 CYS B N 1
ATOM 3774 C CA . CYS B 1 154 ? 0.968 14.328 10.203 1 98.38 154 CYS B CA 1
ATOM 3775 C C . CYS B 1 154 ? 2.092 13.414 9.742 1 98.38 154 CYS B C 1
ATOM 3777 O O . CYS B 1 154 ? 1.837 12.32 9.227 1 98.38 154 CYS B O 1
ATOM 3779 N N . LEU B 1 155 ? 3.379 13.828 9.961 1 98.69 155 LEU B N 1
ATOM 3780 C CA . LEU B 1 155 ? 4.523 12.992 9.609 1 98.69 155 LEU B CA 1
ATOM 3781 C C . LEU B 1 155 ? 4.523 11.703 10.422 1 98.69 155 LEU B C 1
ATOM 3783 O O . LEU B 1 155 ? 4.863 10.641 9.906 1 98.69 155 LEU B O 1
ATOM 3787 N N . ALA B 1 156 ? 4.152 11.875 11.711 1 98.62 156 ALA B N 1
ATOM 3788 C CA . ALA B 1 156 ? 4.105 10.695 12.57 1 98.62 156 ALA B CA 1
ATOM 3789 C C . ALA B 1 156 ? 3.125 9.656 12.016 1 98.62 156 ALA B C 1
ATOM 3791 O O . ALA B 1 156 ? 3.42 8.461 12 1 98.62 156 ALA B O 1
ATOM 3792 N N . HIS B 1 157 ? 2.01 10.133 11.586 1 98.56 157 HIS B N 1
ATOM 3793 C CA . HIS B 1 157 ? 1.037 9.234 10.969 1 98.56 157 HIS B CA 1
ATOM 3794 C C . HIS B 1 157 ? 1.593 8.609 9.695 1 98.56 157 HIS B C 1
ATOM 3796 O O . HIS B 1 157 ? 1.48 7.395 9.492 1 98.56 157 HIS B O 1
ATOM 3802 N N . GLY B 1 158 ? 2.191 9.414 8.836 1 98.56 158 GLY B N 1
ATOM 3803 C CA . GLY B 1 158 ? 2.828 8.906 7.629 1 98.56 158 GLY B CA 1
ATOM 3804 C C . GLY B 1 158 ? 3.912 7.883 7.914 1 98.56 158 GLY B C 1
ATOM 3805 O O . GLY B 1 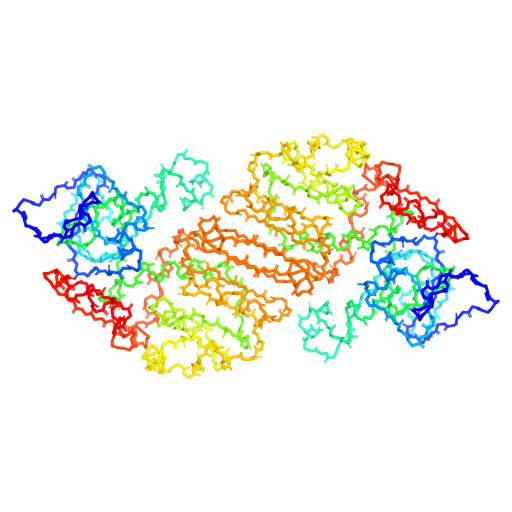158 ? 4.008 6.863 7.227 1 98.56 158 GLY B O 1
ATOM 3806 N N . TRP B 1 159 ? 4.719 8.188 8.938 1 98.31 159 TRP B N 1
ATOM 3807 C CA . TRP B 1 159 ? 5.785 7.277 9.352 1 98.31 159 TRP B CA 1
ATOM 3808 C C . TRP B 1 159 ? 5.215 5.926 9.773 1 98.31 159 TRP B C 1
ATOM 3810 O O . TRP B 1 159 ? 5.738 4.879 9.383 1 98.31 159 TRP B O 1
ATOM 3820 N N . ASP B 1 160 ? 4.156 5.977 10.578 1 97.62 160 ASP B N 1
ATOM 3821 C CA . ASP B 1 160 ? 3.518 4.742 11.023 1 97.62 160 ASP B CA 1
ATOM 3822 C C . ASP B 1 160 ? 3.047 3.906 9.836 1 97.62 160 ASP B C 1
ATOM 3824 O O . ASP B 1 160 ? 3.176 2.682 9.836 1 97.62 160 ASP B O 1
ATOM 3828 N N . LYS B 1 161 ? 2.529 4.504 8.836 1 97.62 161 LYS B N 1
ATOM 3829 C CA . LYS B 1 161 ? 2.008 3.807 7.664 1 97.62 161 LYS B CA 1
ATOM 3830 C C . LYS B 1 161 ? 3.139 3.281 6.785 1 97.62 161 LYS B C 1
ATOM 3832 O O . LYS B 1 161 ? 2.996 2.244 6.137 1 97.62 161 LYS B O 1
ATOM 3837 N N . LEU B 1 162 ? 4.207 3.992 6.758 1 97.5 162 LEU B N 1
ATOM 3838 C CA . LEU B 1 162 ? 5.301 3.689 5.844 1 97.5 162 LEU B CA 1
ATOM 3839 C C . LEU B 1 162 ? 6.238 2.646 6.449 1 97.5 162 LEU B C 1
ATOM 3841 O O . LEU B 1 162 ? 6.938 1.94 5.719 1 97.5 162 LEU B O 1
ATOM 3845 N N . ASN B 1 163 ? 6.285 2.506 7.742 1 95.38 163 ASN B N 1
ATOM 3846 C CA . ASN B 1 163 ? 7.176 1.561 8.406 1 95.38 163 ASN B CA 1
ATOM 3847 C C . ASN B 1 163 ? 6.906 0.126 7.965 1 95.38 163 ASN B C 1
ATOM 3849 O O . ASN B 1 163 ? 5.777 -0.214 7.605 1 95.38 163 ASN B O 1
ATOM 3853 N N . PRO B 1 164 ? 8.047 -0.632 7.863 1 95.81 164 PRO B N 1
ATOM 3854 C CA . PRO B 1 164 ? 9.406 -0.328 8.328 1 95.81 164 PRO B CA 1
ATOM 3855 C C . PRO B 1 164 ? 10.258 0.345 7.25 1 95.81 164 PRO B C 1
ATOM 3857 O O . PRO B 1 164 ? 10.188 -0.031 6.078 1 95.81 164 PRO B O 1
ATOM 3860 N N . VAL B 1 165 ? 10.969 1.345 7.645 1 97 165 VAL B N 1
ATOM 3861 C CA . VAL B 1 165 ? 12.055 1.934 6.867 1 97 165 VAL B CA 1
ATOM 3862 C C . VAL B 1 165 ? 13.391 1.66 7.559 1 97 165 VAL B C 1
ATOM 3864 O O . VAL B 1 165 ? 13.711 2.275 8.578 1 97 165 VAL B O 1
ATOM 3867 N N . ASN B 1 166 ? 14.156 0.804 6.996 1 95.12 166 ASN B N 1
ATOM 3868 C CA . ASN B 1 166 ? 15.352 0.313 7.664 1 95.12 166 ASN B CA 1
ATOM 3869 C C . ASN B 1 166 ? 16.578 1.146 7.297 1 95.12 166 ASN B C 1
ATOM 3871 O O . ASN B 1 166 ? 16.656 1.682 6.191 1 95.12 166 ASN B O 1
ATOM 3875 N N . ILE B 1 167 ? 17.5 1.146 8.281 1 95.94 167 ILE B N 1
ATOM 3876 C CA . ILE B 1 167 ? 18.797 1.759 8.016 1 95.94 167 ILE B CA 1
ATOM 3877 C C . ILE B 1 167 ? 19.469 1.074 6.824 1 95.94 167 ILE B C 1
ATOM 3879 O O . ILE B 1 167 ? 19.453 -0.155 6.719 1 95.94 167 ILE B O 1
ATOM 3883 N N . GLY B 1 168 ? 19.984 1.892 5.91 1 94.75 168 GLY B N 1
ATOM 3884 C CA . GLY B 1 168 ? 20.609 1.358 4.715 1 94.75 168 GLY B CA 1
ATOM 3885 C C . GLY B 1 168 ? 19.734 1.437 3.484 1 94.75 168 GLY B C 1
ATOM 3886 O O . GLY B 1 168 ? 20.234 1.354 2.357 1 94.75 168 GLY B O 1
ATOM 3887 N N . GLU B 1 169 ? 18.406 1.548 3.689 1 97.06 169 GLU B N 1
ATOM 3888 C CA . GLU B 1 169 ? 17.516 1.712 2.543 1 97.06 169 GLU B CA 1
ATOM 3889 C C . GLU B 1 169 ? 17.75 3.055 1.856 1 97.06 169 GLU B C 1
ATOM 3891 O O . GLU B 1 169 ? 18.016 4.059 2.52 1 97.06 169 GLU B O 1
ATOM 3896 N N . LYS B 1 170 ? 17.672 3.055 0.581 1 98.25 170 LYS B N 1
ATOM 3897 C CA . LYS B 1 170 ? 17.75 4.281 -0.21 1 98.25 170 LYS B CA 1
ATOM 3898 C C . LYS B 1 170 ? 16.391 4.969 -0.282 1 98.25 170 LYS B C 1
ATOM 3900 O O . LYS B 1 170 ? 15.414 4.387 -0.772 1 98.25 170 LYS B O 1
ATOM 3905 N N . VAL B 1 171 ? 16.312 6.25 0.186 1 98.81 171 VAL B N 1
ATOM 3906 C CA . VAL B 1 171 ? 15.047 6.969 0.282 1 98.81 171 VAL B CA 1
ATOM 3907 C C . VAL B 1 171 ? 15.102 8.234 -0.566 1 98.81 171 VAL B C 1
ATOM 3909 O O . VAL B 1 171 ? 16.094 8.961 -0.548 1 98.81 171 VAL B O 1
ATOM 3912 N N . LEU B 1 172 ? 14.062 8.422 -1.367 1 98.88 172 LEU B N 1
ATOM 3913 C CA . LEU B 1 172 ? 13.883 9.641 -2.15 1 98.88 172 LEU B CA 1
ATOM 3914 C C . LEU B 1 172 ? 12.812 10.531 -1.53 1 98.88 172 LEU B C 1
ATOM 3916 O O . LEU B 1 172 ? 11.664 10.109 -1.365 1 98.88 172 LEU B O 1
ATOM 3920 N N . VAL B 1 173 ? 13.164 11.719 -1.098 1 98.88 173 VAL B N 1
ATOM 3921 C CA . VAL B 1 173 ? 12.203 12.734 -0.682 1 98.88 173 VAL B CA 1
ATOM 3922 C C . VAL B 1 173 ? 11.961 13.719 -1.83 1 98.88 173 VAL B C 1
ATOM 3924 O O . VAL B 1 173 ? 12.898 14.336 -2.338 1 98.88 173 VAL B O 1
ATOM 3927 N N . ILE B 1 174 ? 10.711 13.812 -2.215 1 98.75 174 ILE B N 1
ATOM 3928 C CA . ILE B 1 174 ? 10.375 14.656 -3.355 1 98.75 174 ILE B CA 1
ATOM 3929 C C . ILE B 1 174 ? 9.773 15.969 -2.867 1 98.75 174 ILE B C 1
ATOM 3931 O O . ILE B 1 174 ? 8.672 15.984 -2.299 1 98.75 174 ILE B O 1
ATOM 3935 N N . GLY B 1 175 ? 10.414 17.078 -3.148 1 97.69 175 GLY B N 1
ATOM 3936 C CA . GLY B 1 175 ? 10.008 18.391 -2.668 1 97.69 175 GLY B CA 1
ATOM 3937 C C . GLY B 1 175 ? 10.758 18.828 -1.424 1 97.69 175 GLY B C 1
ATOM 3938 O O . GLY B 1 175 ? 10.852 18.062 -0.454 1 97.69 175 GLY B O 1
ATOM 3939 N N . ALA B 1 176 ? 11.273 20.047 -1.496 1 97.12 176 ALA B N 1
ATOM 3940 C CA . ALA B 1 176 ? 12.023 20.578 -0.366 1 97.12 176 ALA B CA 1
ATOM 3941 C C . ALA B 1 176 ? 11.328 21.797 0.238 1 97.12 176 ALA B C 1
ATOM 3943 O O . ALA B 1 176 ? 11.977 22.781 0.592 1 97.12 176 ALA B O 1
ATOM 3944 N N . GLY B 1 177 ? 10 21.781 0.222 1 96.25 177 GLY B N 1
ATOM 3945 C CA . GLY B 1 177 ? 9.266 22.672 1.111 1 96.25 177 GLY B CA 1
ATOM 3946 C C . GLY B 1 177 ? 9.352 22.25 2.568 1 96.25 177 GLY B C 1
ATOM 3947 O O . GLY B 1 177 ? 10.117 21.359 2.922 1 96.25 177 GLY B O 1
ATOM 3948 N N . ILE B 1 178 ? 8.57 22.906 3.408 1 97.25 178 ILE B N 1
ATOM 3949 C CA . ILE B 1 178 ? 8.688 22.672 4.844 1 97.25 178 ILE B CA 1
ATOM 3950 C C . ILE B 1 178 ? 8.414 21.203 5.164 1 97.25 178 ILE B C 1
ATOM 3952 O O . ILE B 1 178 ? 9.086 20.609 6.004 1 97.25 178 ILE B O 1
ATOM 3956 N N . ILE B 1 179 ? 7.461 20.594 4.512 1 98 179 ILE B N 1
ATOM 3957 C CA . ILE B 1 179 ? 7.117 19.203 4.777 1 98 179 ILE B CA 1
ATOM 3958 C C . ILE B 1 179 ? 8.273 18.297 4.359 1 98 179 ILE B C 1
ATOM 3960 O O . ILE B 1 179 ? 8.648 17.375 5.098 1 98 179 ILE B O 1
ATOM 3964 N N . GLY B 1 180 ? 8.812 18.547 3.145 1 98.25 180 GLY B N 1
ATOM 3965 C CA . GLY B 1 180 ? 9.961 17.781 2.707 1 98.25 180 GLY B CA 1
ATOM 3966 C C . GLY B 1 180 ? 11.148 17.891 3.643 1 98.25 180 GLY B C 1
ATOM 3967 O O . GLY B 1 180 ? 11.82 16.906 3.941 1 98.25 180 GLY B O 1
ATOM 3968 N N . LEU B 1 181 ? 11.398 19.078 4.098 1 98.12 181 LEU B N 1
ATOM 3969 C CA . LEU B 1 181 ? 12.5 19.312 5.023 1 98.12 181 LEU B CA 1
ATOM 3970 C C . LEU B 1 181 ? 12.266 18.578 6.34 1 98.12 181 LEU B C 1
ATOM 3972 O O . LEU B 1 181 ? 13.188 17.969 6.891 1 98.12 181 LEU B O 1
ATOM 3976 N N . LEU B 1 182 ? 11.039 18.625 6.82 1 98.25 182 LEU B N 1
ATOM 3977 C CA . LEU B 1 182 ? 10.719 17.938 8.062 1 98.25 182 LEU B CA 1
ATOM 3978 C C . LEU B 1 182 ? 10.828 16.422 7.898 1 98.25 182 LEU B C 1
ATOM 3980 O O . LEU B 1 182 ? 11.289 15.719 8.805 1 98.25 182 LEU B O 1
ATOM 3984 N N . TRP B 1 183 ? 10.445 15.875 6.785 1 98.62 183 TRP B N 1
ATOM 3985 C CA . TRP B 1 183 ? 10.648 14.453 6.5 1 98.62 183 TRP B CA 1
ATOM 3986 C C . TRP B 1 183 ? 12.141 14.109 6.508 1 98.62 183 TRP B C 1
ATOM 3988 O O . TRP B 1 183 ? 12.539 13.086 7.07 1 98.62 183 TRP B O 1
ATOM 3998 N N . ALA B 1 184 ? 12.93 14.953 5.832 1 98.31 184 ALA B N 1
ATOM 3999 C CA . ALA B 1 184 ? 14.375 14.727 5.828 1 98.31 184 ALA B CA 1
ATOM 4000 C C . ALA B 1 184 ? 14.922 14.641 7.25 1 98.31 184 ALA B C 1
ATOM 4002 O O . ALA B 1 184 ? 15.703 13.742 7.574 1 98.31 184 ALA B O 1
ATOM 4003 N N . CYS B 1 185 ? 14.484 15.555 8.094 1 98.06 185 CYS B N 1
ATOM 4004 C CA . CYS B 1 185 ? 14.906 15.555 9.492 1 98.06 185 CYS B CA 1
ATOM 4005 C C . CYS B 1 185 ? 14.461 14.273 10.195 1 98.06 185 CYS B C 1
ATOM 4007 O O . CYS B 1 185 ? 15.242 13.672 10.945 1 98.06 185 CYS B O 1
ATOM 4009 N N . LEU B 1 186 ? 13.219 13.867 9.961 1 98.12 186 LEU B N 1
ATOM 4010 C CA . LEU B 1 186 ? 12.672 12.672 10.578 1 98.12 186 LEU B CA 1
ATOM 4011 C C . LEU B 1 186 ? 13.469 11.438 10.18 1 98.12 186 LEU B C 1
ATOM 4013 O O . LEU B 1 186 ? 13.789 10.594 11.023 1 98.12 186 LEU B O 1
ATOM 4017 N N . LEU B 1 187 ? 13.789 11.32 8.867 1 98.38 187 LEU B N 1
ATOM 4018 C CA . LEU B 1 187 ? 14.586 10.203 8.375 1 98.38 187 LEU B CA 1
ATOM 4019 C C . LEU B 1 187 ? 15.961 10.188 9.031 1 98.38 187 LEU B C 1
ATOM 4021 O O . LEU B 1 187 ? 16.453 9.125 9.422 1 98.38 187 LEU B O 1
ATOM 4025 N N . HIS B 1 188 ? 16.562 11.328 9.188 1 97.88 188 HIS B N 1
ATOM 4026 C CA . HIS B 1 188 ? 17.859 11.43 9.828 1 97.88 188 HIS B CA 1
ATOM 4027 C C . HIS B 1 188 ? 17.781 11.039 11.297 1 97.88 188 HIS B C 1
ATOM 4029 O O . HIS B 1 188 ? 18.672 10.336 11.805 1 97.88 188 HIS B O 1
ATOM 4035 N N . LEU B 1 189 ? 16.766 11.516 11.953 1 96.94 189 LEU B N 1
ATOM 4036 C CA . LEU B 1 189 ? 16.547 11.164 13.352 1 96.94 189 LEU B CA 1
ATOM 4037 C C . LEU B 1 189 ? 16.5 9.648 13.523 1 96.94 189 LEU B C 1
ATOM 4039 O O . LEU B 1 189 ? 17.016 9.109 14.508 1 96.94 189 LEU B O 1
ATOM 4043 N N . HIS B 1 190 ? 15.945 8.945 12.57 1 96.94 190 HIS B N 1
ATOM 4044 C CA . HIS B 1 190 ? 15.766 7.496 12.664 1 96.94 190 HIS B CA 1
ATOM 4045 C C . HIS B 1 190 ? 16.984 6.758 12.109 1 96.94 190 HIS B C 1
ATOM 4047 O O . HIS B 1 190 ? 16.906 5.559 11.82 1 96.94 190 HIS B O 1
ATOM 4053 N N . GLY B 1 191 ? 18.016 7.414 11.812 1 96.75 191 GLY B N 1
ATOM 4054 C CA . GLY B 1 191 ? 19.297 6.762 11.586 1 96.75 191 GLY B CA 1
ATOM 4055 C C . GLY B 1 191 ? 19.656 6.66 10.117 1 96.75 191 GLY B C 1
ATOM 4056 O O . GLY B 1 191 ? 20.703 6.113 9.766 1 96.75 191 GLY B O 1
ATOM 4057 N N . LEU B 1 192 ? 18.812 7.117 9.203 1 97.25 192 LEU B N 1
ATOM 4058 C CA . LEU B 1 192 ? 19.156 7.082 7.785 1 97.25 192 LEU B CA 1
ATOM 4059 C C . LEU B 1 192 ? 20.219 8.125 7.453 1 97.25 192 LEU B C 1
ATOM 4061 O O . LEU B 1 192 ? 19.969 9.328 7.547 1 97.25 192 LEU B O 1
ATOM 4065 N N . ARG B 1 193 ? 21.406 7.527 7.094 1 95.31 193 ARG B N 1
ATOM 4066 C CA . ARG B 1 193 ? 22.562 8.375 6.773 1 95.31 193 ARG B CA 1
ATOM 4067 C C . ARG B 1 193 ? 23.078 8.078 5.371 1 95.31 193 ARG B C 1
ATOM 4069 O O . ARG B 1 193 ? 23.219 6.918 4.984 1 95.31 193 ARG B O 1
ATOM 4076 N N . LYS B 1 194 ? 23.297 9.039 4.547 1 93.5 194 LYS B N 1
ATOM 4077 C CA . LYS B 1 194 ? 24 8.969 3.268 1 93.5 194 LYS B CA 1
ATOM 4078 C C . LYS B 1 194 ? 23.156 8.273 2.209 1 93.5 194 LYS B C 1
ATOM 4080 O O . LYS B 1 194 ? 23.562 8.156 1.052 1 93.5 194 LYS B O 1
ATOM 4085 N N . THR B 1 195 ? 22.047 7.754 2.607 1 96.44 195 THR B N 1
ATOM 4086 C CA . THR B 1 195 ? 21.25 6.969 1.673 1 96.44 195 THR B CA 1
ATOM 4087 C C . THR B 1 195 ? 19.969 7.715 1.287 1 96.44 195 THR B C 1
ATOM 4089 O O . THR B 1 195 ? 19.078 7.141 0.662 1 96.44 195 THR B O 1
ATOM 4092 N N . VAL B 1 196 ? 19.828 8.961 1.699 1 98.5 196 VAL B N 1
ATOM 4093 C CA . VAL B 1 196 ? 18.641 9.766 1.393 1 98.5 196 VAL B CA 1
ATOM 4094 C C . VAL B 1 196 ? 18.984 10.805 0.33 1 98.5 196 VAL B C 1
ATOM 4096 O O . VAL B 1 196 ? 20.047 11.43 0.387 1 98.5 196 VAL B O 1
ATOM 4099 N N . THR B 1 197 ? 18.203 10.914 -0.681 1 98.69 197 THR B N 1
ATOM 4100 C CA . THR B 1 197 ? 18.281 11.93 -1.721 1 98.69 197 THR B CA 1
ATOM 4101 C C . THR B 1 197 ? 17.047 12.828 -1.708 1 98.69 197 THR B C 1
ATOM 4103 O O . THR B 1 197 ? 15.922 12.336 -1.655 1 98.69 197 THR B O 1
ATOM 4106 N N . ILE B 1 198 ? 17.25 14.109 -1.676 1 98.62 198 ILE B N 1
ATOM 4107 C CA . ILE B 1 198 ? 16.172 15.078 -1.783 1 98.62 198 ILE B CA 1
ATOM 4108 C C . ILE B 1 198 ? 16.094 15.609 -3.213 1 98.62 198 ILE B C 1
ATOM 4110 O O . ILE B 1 198 ? 17.078 16.125 -3.748 1 98.62 198 ILE B O 1
ATOM 4114 N N . SER B 1 199 ? 14.961 15.398 -3.809 1 98.56 199 SER B N 1
ATOM 4115 C CA . SER B 1 199 ? 14.688 15.922 -5.145 1 98.56 199 SER B CA 1
ATOM 4116 C C . SER B 1 199 ? 13.93 17.234 -5.074 1 98.56 199 SER B C 1
ATOM 4118 O O . SER B 1 199 ? 12.844 17.312 -4.488 1 98.56 199 SER B O 1
ATOM 4120 N N . GLU B 1 200 ? 14.453 18.281 -5.645 1 97.88 200 GLU B N 1
ATOM 4121 C CA . GLU B 1 200 ? 13.844 19.609 -5.609 1 97.88 200 GLU B CA 1
ATOM 4122 C C . GLU B 1 200 ? 14.172 20.391 -6.875 1 97.88 200 GLU B C 1
ATOM 4124 O O . GLU B 1 200 ? 15.328 20.453 -7.297 1 97.88 200 GLU B O 1
ATOM 4129 N N . LEU B 1 201 ? 13.109 20.938 -7.484 1 94.88 201 LEU B N 1
ATOM 4130 C CA . LEU B 1 201 ? 13.227 21.625 -8.766 1 94.88 201 LEU B CA 1
ATOM 4131 C C . LEU B 1 201 ? 13.906 22.984 -8.586 1 94.88 201 LEU B C 1
ATOM 4133 O O . LEU B 1 201 ? 14.766 23.359 -9.391 1 94.88 201 LEU B O 1
ATOM 4137 N N . GLN B 1 202 ? 13.555 23.734 -7.586 1 94.69 202 GLN B N 1
ATOM 4138 C CA . GLN B 1 202 ? 14 25.109 -7.391 1 94.69 202 GLN B CA 1
ATOM 4139 C C . GLN B 1 202 ? 15.375 25.156 -6.719 1 94.69 202 GLN B C 1
ATOM 4141 O O . GLN B 1 202 ? 15.555 24.594 -5.637 1 94.69 202 GLN B O 1
ATOM 4146 N N . GLN B 1 203 ? 16.219 25.953 -7.254 1 94.44 203 GLN B N 1
ATOM 4147 C CA . GLN B 1 203 ? 17.594 26.047 -6.766 1 94.44 203 GLN B CA 1
ATOM 4148 C C . GLN B 1 203 ? 17.641 26.609 -5.348 1 94.44 203 GLN B C 1
ATOM 4150 O O . GLN B 1 203 ? 18.391 26.125 -4.508 1 94.44 203 GLN B O 1
ATOM 4155 N N . GLU B 1 204 ? 16.875 27.625 -5.109 1 93.25 204 GLU B N 1
ATOM 4156 C CA . GLU B 1 204 ? 16.891 28.266 -3.793 1 93.25 204 GLU B CA 1
ATOM 4157 C C . GLU B 1 204 ? 16.438 27.281 -2.707 1 93.25 204 GLU B C 1
ATOM 4159 O O . GLU B 1 204 ? 16.984 27.297 -1.599 1 93.25 204 GLU B O 1
ATOM 4164 N N . ARG B 1 205 ? 15.516 26.438 -3.018 1 95.06 205 ARG B N 1
ATOM 4165 C CA . ARG B 1 205 ? 15.055 25.422 -2.062 1 95.06 205 ARG B CA 1
ATOM 4166 C C . ARG B 1 205 ? 16.094 24.328 -1.883 1 95.06 205 ARG B C 1
ATOM 4168 O O . ARG B 1 205 ? 16.219 23.766 -0.793 1 95.06 205 ARG B O 1
ATOM 4175 N N . ARG B 1 206 ? 16.812 24 -2.938 1 96.25 206 ARG B N 1
ATOM 4176 C CA . ARG B 1 206 ? 17.891 23.047 -2.803 1 96.25 206 ARG B CA 1
ATOM 4177 C C . ARG B 1 206 ? 18.969 23.547 -1.842 1 96.25 206 ARG B C 1
ATOM 4179 O O . ARG B 1 206 ? 19.5 22.781 -1.039 1 96.25 206 ARG B O 1
ATOM 4186 N N . LYS B 1 207 ? 19.219 24.828 -1.977 1 93.94 207 LYS B N 1
ATOM 4187 C CA . LYS B 1 207 ? 20.188 25.438 -1.073 1 93.94 207 LYS B CA 1
ATOM 4188 C C . LYS B 1 207 ? 19.719 25.359 0.376 1 93.94 207 LYS B C 1
ATOM 4190 O O . LYS B 1 207 ? 20.516 25.031 1.271 1 93.94 207 LYS B O 1
ATOM 4195 N N . LEU B 1 208 ? 18.484 25.641 0.522 1 92 208 LEU B N 1
ATOM 4196 C CA . LEU B 1 208 ? 17.906 25.562 1.861 1 92 208 LEU B CA 1
ATOM 4197 C C . LEU B 1 208 ? 18.016 24.141 2.42 1 92 208 LEU B C 1
ATOM 4199 O O . LEU B 1 208 ? 18.359 23.953 3.588 1 92 208 LEU B O 1
ATOM 4203 N N . ALA B 1 209 ? 17.672 23.172 1.617 1 95.81 209 ALA B N 1
ATOM 4204 C CA . ALA B 1 209 ? 17.766 21.766 2.029 1 95.81 209 ALA B CA 1
ATOM 4205 C C . ALA B 1 209 ? 19.188 21.406 2.408 1 95.81 209 ALA B C 1
ATOM 4207 O O . ALA B 1 209 ? 19.422 20.688 3.385 1 95.81 209 ALA B O 1
ATOM 4208 N N . ALA B 1 210 ? 20.094 21.906 1.671 1 94.31 210 ALA B N 1
ATOM 4209 C CA . ALA B 1 210 ? 21.516 21.625 1.939 1 94.31 210 ALA B CA 1
ATOM 4210 C C . ALA B 1 210 ? 21.953 22.266 3.254 1 94.31 210 ALA B C 1
ATOM 4212 O O . ALA B 1 210 ? 22.797 21.719 3.963 1 94.31 210 ALA B O 1
ATOM 4213 N N . ASN B 1 211 ? 21.344 23.328 3.574 1 90.06 211 ASN B N 1
ATOM 4214 C CA . ASN B 1 211 ? 21.719 24.094 4.762 1 90.06 211 ASN B CA 1
ATOM 4215 C C . ASN B 1 211 ? 21.328 23.359 6.043 1 90.06 211 ASN B C 1
ATOM 4217 O O . ASN B 1 211 ? 21.812 23.703 7.125 1 90.06 211 ASN B O 1
ATOM 4221 N N . LEU B 1 212 ? 20.5 22.328 5.93 1 94.31 212 LEU B N 1
ATOM 4222 C CA . LEU B 1 212 ? 20.125 21.531 7.094 1 94.31 212 LEU B CA 1
ATOM 4223 C C . LEU B 1 212 ? 21.328 20.797 7.652 1 94.31 212 LEU B C 1
ATOM 4225 O O . LEU B 1 212 ? 21.328 20.375 8.812 1 94.31 212 LEU B O 1
ATOM 4229 N N . GLY B 1 213 ? 22.297 20.516 6.77 1 94.06 213 GLY B N 1
ATOM 4230 C CA . GLY B 1 213 ? 23.516 19.844 7.207 1 94.06 213 GLY B CA 1
ATOM 4231 C C . GLY B 1 213 ? 23.312 18.375 7.504 1 94.06 213 GLY B C 1
ATOM 4232 O O . GLY B 1 213 ? 23.891 17.844 8.461 1 94.06 213 GLY B O 1
ATOM 4233 N N . LEU B 1 214 ? 22.484 17.688 6.762 1 95.75 214 LEU B N 1
ATOM 4234 C CA . LEU B 1 214 ? 22.172 16.281 7.027 1 95.75 214 LEU B CA 1
ATOM 4235 C C . LEU B 1 214 ? 23.062 15.359 6.211 1 95.75 214 LEU B C 1
ATOM 4237 O O . LEU B 1 214 ? 23 14.133 6.348 1 95.75 214 LEU B O 1
ATOM 4241 N N . ASP B 1 215 ? 23.875 15.867 5.367 1 95.31 215 ASP B N 1
ATOM 4242 C CA . ASP B 1 215 ? 24.766 15.125 4.477 1 95.31 215 ASP B CA 1
ATOM 4243 C C . ASP B 1 215 ? 23.969 14.266 3.504 1 95.31 215 ASP B C 1
ATOM 4245 O O . ASP B 1 215 ? 24.328 13.109 3.254 1 95.31 215 ASP B O 1
ATOM 4249 N N . TYR B 1 216 ? 22.828 14.727 3.113 1 97.88 216 TYR B N 1
ATOM 4250 C CA . TYR B 1 216 ? 22.016 14.102 2.08 1 97.88 216 TYR B CA 1
ATOM 4251 C C . TYR B 1 216 ? 22.359 14.641 0.701 1 97.88 216 TYR B C 1
ATOM 4253 O O . TYR B 1 216 ? 22.891 15.75 0.58 1 97.88 216 TYR B O 1
ATOM 4261 N N . GLN B 1 217 ? 22.141 13.852 -0.291 1 97.62 217 GLN B N 1
ATOM 4262 C CA . GLN B 1 217 ? 22.219 14.367 -1.652 1 97.62 217 GLN B CA 1
ATOM 4263 C C . GLN B 1 217 ? 21 15.227 -1.979 1 97.62 217 GLN B C 1
ATOM 4265 O O . GLN B 1 217 ? 19.859 14.859 -1.641 1 97.62 217 GLN B O 1
ATOM 4270 N N . VAL B 1 218 ? 21.266 16.406 -2.498 1 98.12 218 VAL B N 1
ATOM 4271 C CA . VAL B 1 218 ? 20.203 17.281 -2.988 1 98.12 218 VAL B CA 1
ATOM 4272 C C . VAL B 1 218 ? 20.359 17.484 -4.492 1 98.12 218 VAL B C 1
ATOM 4274 O O . VAL B 1 218 ? 21.375 18.016 -4.949 1 98.12 218 VAL B O 1
ATOM 4277 N N . LYS B 1 219 ? 19.344 17.016 -5.223 1 98.06 219 LYS B N 1
ATOM 4278 C CA . LYS B 1 219 ? 19.469 16.984 -6.68 1 98.06 219 LYS B CA 1
ATOM 4279 C C . LYS B 1 219 ? 18.219 17.562 -7.344 1 98.06 219 LYS B C 1
ATOM 4281 O O . LYS B 1 219 ? 17.141 17.578 -6.746 1 98.06 219 LYS B O 1
ATOM 4286 N N . SER B 1 220 ? 18.422 18.078 -8.539 1 97.62 220 SER B N 1
ATOM 4287 C CA . SER B 1 220 ? 17.281 18.328 -9.406 1 97.62 220 SER B CA 1
ATOM 4288 C C . SER B 1 220 ? 16.688 17.031 -9.938 1 97.62 220 SER B C 1
ATOM 4290 O O . SER B 1 220 ? 17.406 16.031 -10.078 1 97.62 220 SER B O 1
ATOM 4292 N N . PRO B 1 221 ? 15.398 17.047 -10.211 1 96.69 221 PRO B N 1
ATOM 4293 C CA . PRO B 1 221 ? 14.742 15.805 -10.633 1 96.69 221 PRO B CA 1
ATOM 4294 C C . PRO B 1 221 ? 15.438 15.141 -11.812 1 96.69 221 PRO B C 1
ATOM 4296 O O . PRO B 1 221 ? 15.57 13.914 -11.844 1 96.69 221 PRO B O 1
ATOM 4299 N N . ASN B 1 222 ? 15.922 15.875 -12.75 1 95.12 222 ASN B N 1
ATOM 4300 C CA . ASN B 1 222 ? 16.516 15.328 -13.969 1 95.12 222 ASN B CA 1
ATOM 4301 C C . ASN B 1 222 ? 17.859 14.656 -13.688 1 95.12 222 ASN B C 1
ATOM 4303 O O . ASN B 1 222 ? 18.359 13.906 -14.523 1 95.12 222 ASN B O 1
ATOM 4307 N N . GLU B 1 223 ? 18.406 14.891 -12.539 1 97 223 GLU B N 1
ATOM 4308 C CA . GLU B 1 223 ? 19.719 14.352 -12.188 1 97 223 GLU B CA 1
ATOM 4309 C C . GLU B 1 223 ? 19.594 13.016 -11.469 1 97 223 GLU B C 1
ATOM 4311 O O . GLU B 1 223 ? 20.594 12.336 -11.227 1 97 223 GLU B O 1
ATOM 4316 N N . ILE B 1 224 ? 18.453 12.688 -11.18 1 97.31 224 ILE B N 1
ATOM 4317 C CA . ILE B 1 224 ? 18.25 11.492 -10.375 1 97.31 224 ILE B CA 1
ATOM 4318 C C . ILE B 1 224 ? 18.094 10.281 -11.289 1 97.31 224 ILE B C 1
ATOM 4320 O O . ILE B 1 224 ? 17.172 10.234 -12.125 1 97.31 224 ILE B O 1
ATOM 4324 N N . LYS B 1 225 ? 18.938 9.281 -11.125 1 94.44 225 LYS B N 1
ATOM 4325 C CA . LYS B 1 225 ? 18.922 8.102 -11.984 1 94.44 225 LYS B CA 1
ATOM 4326 C C . LYS B 1 225 ? 18.984 6.816 -11.164 1 94.44 225 LYS B C 1
ATOM 4328 O O . LYS B 1 225 ? 18.797 5.723 -11.703 1 94.44 225 LYS B O 1
ATOM 4333 N N . GLU B 1 226 ? 19.234 7.012 -9.914 1 96.38 226 GLU B N 1
ATOM 4334 C CA . GLU B 1 226 ? 19.438 5.82 -9.094 1 96.38 226 GLU B CA 1
ATOM 4335 C C . GLU B 1 226 ? 18.094 5.184 -8.711 1 96.38 226 GLU B C 1
ATOM 4337 O O . GLU B 1 226 ? 17.031 5.762 -8.945 1 96.38 226 GLU B O 1
ATOM 4342 N N . GLU B 1 227 ? 18.156 3.938 -8.211 1 97.81 227 GLU B N 1
ATOM 4343 C CA . GLU B 1 227 ? 17 3.197 -7.734 1 97.81 227 GLU B CA 1
ATOM 4344 C C . GLU B 1 227 ? 16.766 3.424 -6.242 1 97.81 227 GLU B C 1
ATOM 4346 O O . GLU B 1 227 ? 17.734 3.562 -5.48 1 97.81 227 GLU B O 1
ATOM 4351 N N . PHE B 1 228 ? 15.531 3.451 -5.82 1 98.69 228 PHE B N 1
ATOM 4352 C CA . PHE B 1 228 ? 15.195 3.713 -4.426 1 98.69 228 PHE B CA 1
ATOM 4353 C C . PHE B 1 228 ? 14.305 2.613 -3.869 1 98.69 228 PHE B C 1
ATOM 4355 O O . PHE B 1 228 ? 13.594 1.94 -4.621 1 98.69 228 PHE B O 1
ATOM 4362 N N . ASN B 1 229 ? 14.367 2.387 -2.551 1 98.44 229 ASN B N 1
ATOM 4363 C CA . ASN B 1 229 ? 13.461 1.5 -1.835 1 98.44 229 ASN B CA 1
ATOM 4364 C C . ASN B 1 229 ? 12.156 2.209 -1.468 1 98.44 229 ASN B C 1
ATOM 4366 O O . ASN B 1 229 ? 11.094 1.591 -1.455 1 98.44 229 ASN B O 1
ATOM 4370 N N . VAL B 1 230 ? 12.289 3.498 -1.14 1 98.81 230 VAL B N 1
ATOM 4371 C CA . VAL B 1 230 ? 11.156 4.289 -0.667 1 98.81 230 VAL B CA 1
ATOM 4372 C C . VAL B 1 230 ? 11.203 5.684 -1.293 1 98.81 230 VAL B C 1
ATOM 4374 O O . VAL B 1 230 ? 12.273 6.273 -1.43 1 98.81 230 VAL B O 1
ATOM 4377 N N . ALA B 1 231 ? 10.086 6.133 -1.737 1 98.88 231 ALA B N 1
ATOM 4378 C CA . ALA B 1 231 ? 9.906 7.527 -2.135 1 98.88 231 ALA B CA 1
ATOM 4379 C C . ALA B 1 231 ? 8.781 8.188 -1.34 1 98.88 231 ALA B C 1
ATOM 4381 O O . ALA B 1 231 ? 7.707 7.602 -1.175 1 98.88 231 ALA B O 1
ATOM 4382 N N . VAL B 1 232 ? 9.016 9.359 -0.804 1 98.88 232 VAL B N 1
ATOM 4383 C CA . VAL B 1 232 ? 8 10.156 -0.123 1 98.88 232 VAL B CA 1
ATOM 4384 C C . VAL B 1 232 ? 7.746 11.445 -0.905 1 98.88 232 VAL B C 1
ATOM 4386 O O . VAL B 1 232 ? 8.609 12.32 -0.963 1 98.88 232 VAL B O 1
ATOM 4389 N N . ASP B 1 233 ? 6.59 11.547 -1.426 1 98.75 233 ASP B N 1
ATOM 4390 C CA . ASP B 1 233 ? 6.25 12.773 -2.143 1 98.75 233 ASP B CA 1
ATOM 4391 C C . ASP B 1 233 ? 5.727 13.844 -1.188 1 98.75 233 ASP B C 1
ATOM 4393 O O . ASP B 1 233 ? 4.719 13.641 -0.509 1 98.75 233 ASP B O 1
ATOM 4397 N N . CYS B 1 234 ? 6.375 14.914 -1.178 1 98.19 234 CYS B N 1
ATOM 4398 C CA . CYS B 1 234 ? 5.98 16.078 -0.383 1 98.19 234 CYS B CA 1
ATOM 4399 C C . CYS B 1 234 ? 5.684 17.266 -1.274 1 98.19 234 CYS B C 1
ATOM 4401 O O . CYS B 1 234 ? 5.59 18.406 -0.791 1 98.19 234 CYS B O 1
ATOM 4403 N N . SER B 1 235 ? 5.605 17.062 -2.543 1 96.25 235 SER B N 1
ATOM 4404 C CA . SER B 1 235 ? 5.449 18.172 -3.49 1 96.25 235 SER B CA 1
ATOM 4405 C C . SER B 1 235 ? 4.012 18.266 -3.986 1 96.25 235 SER B C 1
ATOM 4407 O O . SER B 1 235 ? 3.561 19.344 -4.375 1 96.25 235 SER B O 1
ATOM 4409 N N . GLY B 1 236 ? 3.324 17.141 -4.07 1 95.75 236 GLY B N 1
ATOM 4410 C CA . GLY B 1 236 ? 2.012 17.094 -4.695 1 95.75 236 GLY B CA 1
ATOM 4411 C C . GLY B 1 236 ? 2.074 17.078 -6.211 1 95.75 236 GLY B C 1
ATOM 4412 O O . GLY B 1 236 ? 1.046 17.203 -6.879 1 95.75 236 GLY B O 1
ATOM 4413 N N . SER B 1 237 ? 3.246 16.938 -6.754 1 96.31 237 SER B N 1
ATOM 4414 C CA . SER B 1 237 ? 3.424 16.938 -8.203 1 96.31 237 SER B CA 1
ATOM 4415 C C . SER B 1 237 ? 3.182 15.555 -8.797 1 96.31 237 SER B C 1
ATOM 4417 O O . SER B 1 237 ? 3.955 14.625 -8.555 1 96.31 237 SER B O 1
ATOM 4419 N N . ALA B 1 238 ? 2.162 15.5 -9.688 1 96.75 238 ALA B N 1
ATOM 4420 C CA . ALA B 1 238 ? 1.859 14.219 -10.32 1 96.75 238 ALA B CA 1
ATOM 4421 C C . ALA B 1 238 ? 3.023 13.75 -11.188 1 96.75 238 ALA B C 1
ATOM 4423 O O . ALA B 1 238 ? 3.457 12.602 -11.086 1 96.75 238 ALA B O 1
ATOM 4424 N N . PRO B 1 239 ? 3.623 14.633 -11.969 1 96 239 PRO B N 1
ATOM 4425 C CA . PRO B 1 239 ? 4.77 14.188 -12.766 1 96 239 PRO B CA 1
ATOM 4426 C C . PRO B 1 239 ? 5.934 13.695 -11.898 1 96 239 PRO B C 1
ATOM 4428 O O . PRO B 1 239 ? 6.621 12.75 -12.273 1 96 239 PRO B O 1
ATOM 4431 N N . ALA B 1 240 ? 6.156 14.352 -10.812 1 97 240 ALA B N 1
ATOM 4432 C CA . ALA B 1 240 ? 7.238 13.922 -9.93 1 97 240 ALA B CA 1
ATOM 4433 C C . ALA B 1 240 ? 6.961 12.547 -9.344 1 97 240 ALA B C 1
ATOM 4435 O O . ALA B 1 240 ? 7.863 11.711 -9.258 1 97 240 ALA B O 1
ATOM 4436 N N . MET B 1 241 ? 5.727 12.328 -8.961 1 97.88 241 MET B N 1
ATOM 4437 C CA . MET B 1 241 ? 5.348 11.016 -8.43 1 97.88 241 MET B CA 1
ATOM 4438 C C . MET B 1 241 ? 5.496 9.938 -9.492 1 97.88 241 MET B C 1
ATOM 4440 O O . MET B 1 241 ? 5.984 8.844 -9.203 1 97.88 241 MET B O 1
ATOM 4444 N N . GLU B 1 242 ? 5.055 10.266 -10.664 1 96.62 242 GLU B N 1
ATOM 4445 C CA . GLU B 1 242 ? 5.188 9.328 -11.781 1 96.62 242 GLU B CA 1
ATOM 4446 C C . GLU B 1 242 ? 6.645 8.945 -12.008 1 96.62 242 GLU B C 1
ATOM 4448 O O . GLU B 1 242 ? 6.965 7.766 -12.156 1 96.62 242 GLU B O 1
ATOM 4453 N N . ALA B 1 243 ? 7.508 9.922 -12.055 1 96.25 243 ALA B N 1
ATOM 4454 C CA . ALA B 1 243 ? 8.938 9.672 -12.227 1 96.25 243 ALA B CA 1
ATOM 4455 C C . ALA B 1 243 ? 9.492 8.828 -11.086 1 96.25 243 ALA B C 1
ATOM 4457 O O . ALA B 1 243 ? 10.328 7.953 -11.305 1 96.25 243 ALA B O 1
ATOM 4458 N N . ALA B 1 244 ? 9.016 9.102 -9.906 1 97.62 244 ALA B N 1
ATOM 4459 C CA . ALA B 1 244 ? 9.492 8.383 -8.727 1 97.62 244 ALA B CA 1
ATOM 4460 C C . ALA B 1 244 ? 9.141 6.902 -8.805 1 97.62 244 ALA B C 1
ATOM 4462 O O . ALA B 1 244 ? 9.938 6.047 -8.406 1 97.62 244 ALA B O 1
ATOM 4463 N N . ILE B 1 245 ? 7.969 6.586 -9.273 1 97.69 245 ILE B N 1
ATOM 4464 C CA . ILE B 1 245 ? 7.523 5.199 -9.383 1 97.69 245 ILE B CA 1
ATOM 4465 C C . ILE B 1 245 ? 8.484 4.418 -10.273 1 97.69 245 ILE B C 1
ATOM 4467 O O . ILE B 1 245 ? 8.82 3.268 -9.977 1 97.69 245 ILE B O 1
ATOM 4471 N N . LEU B 1 246 ? 8.984 5.051 -11.312 1 96.12 246 LEU B N 1
ATOM 4472 C CA . LEU B 1 246 ? 9.906 4.406 -12.242 1 96.12 246 LEU B CA 1
ATOM 4473 C C . LEU B 1 246 ? 11.258 4.176 -11.586 1 96.12 246 LEU B C 1
ATOM 4475 O O . LEU B 1 246 ? 12.016 3.297 -12.008 1 96.12 246 LEU B O 1
ATOM 4479 N N . LEU B 1 247 ? 11.57 4.926 -10.562 1 98.12 247 LEU B N 1
ATOM 4480 C CA . LEU B 1 247 ? 12.859 4.844 -9.891 1 98.12 247 LEU B CA 1
ATOM 4481 C C . LEU B 1 247 ? 12.812 3.846 -8.742 1 98.12 247 LEU B C 1
ATOM 4483 O O . LEU B 1 247 ? 13.844 3.539 -8.133 1 98.12 247 LEU B O 1
ATOM 4487 N N . LEU B 1 248 ? 11.648 3.309 -8.43 1 98.56 248 LEU B N 1
ATOM 4488 C CA . LEU B 1 248 ? 11.523 2.346 -7.34 1 98.56 248 LEU B CA 1
ATOM 4489 C C . LEU B 1 248 ? 11.953 0.956 -7.793 1 98.56 248 LEU B C 1
ATOM 4491 O O . LEU B 1 248 ? 11.648 0.538 -8.914 1 98.56 248 LEU B O 1
ATOM 4495 N N . GLY B 1 249 ? 12.734 0.287 -6.961 1 97.88 249 GLY B N 1
ATOM 4496 C CA . GLY B 1 249 ? 13.086 -1.104 -7.199 1 97.88 249 GLY B CA 1
ATOM 4497 C C . GLY B 1 249 ? 12.039 -2.078 -6.695 1 97.88 249 GLY B C 1
ATOM 4498 O O . GLY B 1 249 ? 10.93 -1.674 -6.336 1 97.88 249 GLY B O 1
ATOM 4499 N N . HIS B 1 250 ? 12.383 -3.361 -6.66 1 97.75 250 HIS B N 1
ATOM 4500 C CA . HIS B 1 250 ? 11.492 -4.395 -6.152 1 97.75 250 HIS B CA 1
ATOM 4501 C C . HIS B 1 250 ? 11.156 -4.156 -4.684 1 97.75 250 HIS B C 1
ATOM 4503 O O . HIS B 1 250 ? 12.039 -3.824 -3.889 1 97.75 250 HIS B O 1
ATOM 4509 N N . GLY B 1 251 ? 9.867 -4.281 -4.391 1 97.69 251 GLY B N 1
ATOM 4510 C CA . GLY B 1 251 ? 9.422 -4.031 -3.029 1 97.69 251 GLY B CA 1
ATOM 4511 C C . GLY B 1 251 ? 9.305 -2.553 -2.703 1 97.69 251 GLY B C 1
ATOM 4512 O O . GLY B 1 251 ? 9.062 -2.184 -1.554 1 97.69 251 GLY B O 1
ATOM 4513 N N . GLY B 1 252 ? 9.531 -1.73 -3.746 1 98.44 252 GLY B N 1
ATOM 4514 C CA . GLY B 1 252 ? 9.531 -0.29 -3.549 1 98.44 252 GLY B CA 1
ATOM 4515 C C . GLY B 1 252 ? 8.188 0.243 -3.076 1 98.44 252 GLY B C 1
ATOM 4516 O O . GLY B 1 252 ? 7.145 -0.318 -3.4 1 98.44 252 GLY B O 1
ATOM 4517 N N . ARG B 1 253 ? 8.195 1.354 -2.373 1 98.62 253 ARG B N 1
ATOM 4518 C CA . ARG B 1 253 ? 6.996 1.997 -1.851 1 98.62 253 ARG B CA 1
ATOM 4519 C C . ARG B 1 253 ? 6.996 3.49 -2.162 1 98.62 253 ARG B C 1
ATOM 4521 O O . ARG B 1 253 ? 8.031 4.148 -2.066 1 98.62 253 ARG B O 1
ATOM 4528 N N . LEU B 1 254 ? 5.852 4.012 -2.559 1 98.81 254 LEU B N 1
ATOM 4529 C CA . LEU B 1 254 ? 5.625 5.445 -2.707 1 98.81 254 LEU B CA 1
ATOM 4530 C C . LEU B 1 254 ? 4.605 5.941 -1.692 1 98.81 254 LEU B C 1
ATOM 4532 O O . LEU B 1 254 ? 3.469 5.465 -1.662 1 98.81 254 LEU B O 1
ATOM 4536 N N . CYS B 1 255 ? 5.016 6.855 -0.875 1 98.81 255 CYS B N 1
ATOM 4537 C CA . CYS B 1 255 ? 4.121 7.551 0.046 1 98.81 255 CYS B CA 1
ATOM 4538 C C . CYS B 1 255 ? 3.629 8.859 -0.552 1 98.81 255 CYS B C 1
ATOM 4540 O O . CYS B 1 255 ? 4.422 9.781 -0.774 1 98.81 255 CYS B O 1
ATOM 4542 N N . VAL B 1 256 ? 2.377 8.891 -0.808 1 98.62 256 VAL B N 1
ATOM 4543 C CA . VAL B 1 256 ? 1.735 10.109 -1.293 1 98.62 256 VAL B CA 1
ATOM 4544 C C . VAL B 1 256 ? 1.354 11 -0.112 1 98.62 256 VAL B C 1
ATOM 4546 O O . VAL B 1 256 ? 0.222 10.945 0.373 1 98.62 256 VAL B O 1
ATOM 4549 N N . PHE B 1 257 ? 2.279 11.867 0.276 1 98.06 257 PHE B N 1
ATOM 4550 C CA . PHE B 1 257 ? 2.105 12.734 1.439 1 98.06 257 PHE B CA 1
ATOM 4551 C C . PHE B 1 257 ? 1.694 14.141 1.016 1 98.06 257 PHE B C 1
ATOM 4553 O O . PHE B 1 257 ? 0.941 14.812 1.724 1 98.06 257 PHE B O 1
ATOM 4560 N N . GLY B 1 258 ? 2.215 14.602 -0.129 1 95.88 258 GLY B N 1
ATOM 4561 C CA . GLY B 1 258 ? 1.838 15.898 -0.67 1 95.88 258 GLY B CA 1
ATOM 4562 C C . GLY B 1 258 ? 0.429 15.922 -1.233 1 95.88 258 GLY B C 1
ATOM 4563 O O . GLY B 1 258 ? -0.046 14.922 -1.773 1 95.88 258 GLY B O 1
ATOM 4564 N N . VAL B 1 259 ? -0.234 17.047 -1.152 1 93.31 259 VAL B N 1
ATOM 4565 C CA . VAL B 1 259 ? -1.591 17.219 -1.667 1 93.31 259 VAL B CA 1
ATOM 4566 C C . VAL B 1 259 ? -1.542 17.672 -3.125 1 93.31 259 VAL B C 1
ATOM 4568 O O . VAL B 1 259 ? -1.146 18.797 -3.416 1 93.31 259 VAL B O 1
ATOM 4571 N N . ALA B 1 260 ? -1.926 16.797 -3.939 1 94.06 260 ALA B N 1
ATOM 4572 C CA . ALA B 1 260 ? -1.917 17.109 -5.367 1 94.06 260 ALA B CA 1
ATOM 4573 C C . ALA B 1 260 ? -3.158 17.906 -5.766 1 94.06 260 ALA B C 1
ATOM 4575 O O . ALA B 1 260 ? -4.172 17.875 -5.062 1 94.06 260 ALA B O 1
ATOM 4576 N N . ASN B 1 261 ? -2.994 18.641 -6.898 1 92.19 261 ASN B N 1
ATOM 4577 C CA . ASN B 1 261 ? -4.18 19.203 -7.543 1 92.19 261 ASN B CA 1
ATOM 4578 C C . ASN B 1 261 ? -5.234 18.141 -7.797 1 92.19 261 ASN B C 1
ATOM 4580 O O . ASN B 1 261 ? -4.93 17.078 -8.336 1 92.19 261 ASN B O 1
ATOM 4584 N N . PRO B 1 262 ? -6.48 18.391 -7.367 1 91.19 262 PRO B N 1
ATOM 4585 C CA . PRO B 1 262 ? -7.527 17.375 -7.508 1 91.19 262 PRO B CA 1
ATOM 4586 C C . PRO B 1 262 ? -7.734 16.938 -8.953 1 91.19 262 PRO B C 1
ATOM 4588 O O . PRO B 1 262 ? -8.258 15.852 -9.203 1 91.19 262 PRO B O 1
ATOM 4591 N N . LYS B 1 263 ? -7.34 17.75 -9.938 1 92.75 263 LYS B N 1
ATOM 4592 C CA . LYS B 1 263 ? -7.539 17.453 -11.352 1 92.75 263 LYS B CA 1
ATOM 4593 C C . LYS B 1 263 ? -6.332 16.719 -11.93 1 92.75 263 LYS B C 1
ATOM 4595 O O . LYS B 1 263 ? -6.387 16.219 -13.055 1 92.75 263 LYS B O 1
ATOM 4600 N N . ALA B 1 264 ? -5.254 16.703 -11.102 1 95.25 264 ALA B N 1
ATOM 4601 C CA . ALA B 1 264 ? -4.043 16.062 -11.602 1 95.25 264 ALA B CA 1
ATOM 4602 C C . ALA B 1 264 ? -4.223 14.547 -11.719 1 95.25 264 ALA B C 1
ATOM 4604 O O . ALA B 1 264 ? -4.945 13.945 -10.93 1 95.25 264 ALA B O 1
ATOM 4605 N N . LYS B 1 265 ? -3.604 13.992 -12.758 1 95.94 265 LYS B N 1
ATOM 4606 C CA . LYS B 1 265 ? -3.623 12.547 -12.969 1 95.94 265 LYS B CA 1
ATOM 4607 C C . LYS B 1 265 ? -2.207 11.977 -13.023 1 95.94 265 LYS B C 1
ATOM 4609 O O . LYS B 1 265 ? -1.284 12.641 -13.5 1 95.94 265 LYS B O 1
ATOM 4614 N N . LEU B 1 266 ? -2.135 10.812 -12.422 1 94.88 266 LEU B N 1
ATOM 4615 C CA . LEU B 1 266 ? -0.897 10.039 -12.398 1 94.88 266 LEU B CA 1
ATOM 4616 C C . LEU B 1 266 ? -1.059 8.727 -13.164 1 94.88 266 LEU B C 1
ATOM 4618 O O . LEU B 1 266 ? -2.031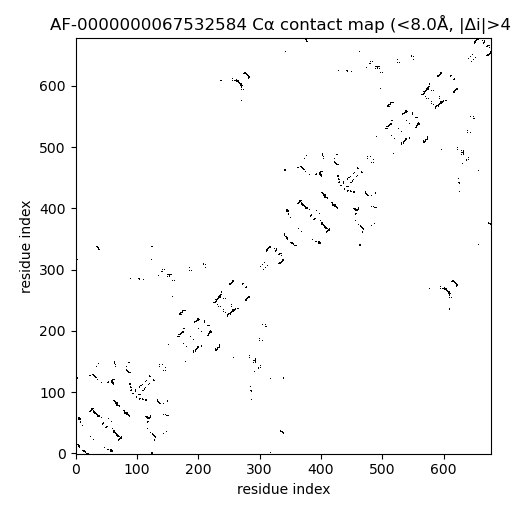 8 -12.953 1 94.88 266 LEU B O 1
ATOM 4622 N N . SER B 1 267 ? -0.147 8.539 -14.125 1 95.88 267 SER B N 1
ATOM 4623 C CA . SER B 1 267 ? -0.191 7.309 -14.906 1 95.88 267 SER B CA 1
ATOM 4624 C C . SER B 1 267 ? 0.795 6.277 -14.375 1 95.88 267 SER B C 1
ATOM 4626 O O . SER B 1 267 ? 1.967 6.59 -14.148 1 95.88 267 SER B O 1
ATOM 4628 N N . ILE B 1 268 ? 0.32 5.055 -14.188 1 96.31 268 ILE B N 1
ATOM 4629 C CA . ILE B 1 268 ? 1.221 3.988 -13.758 1 96.31 268 ILE B CA 1
ATOM 4630 C C . ILE B 1 268 ? 1.016 2.754 -14.633 1 96.31 268 ILE B C 1
ATOM 4632 O O . ILE B 1 268 ? -0.034 2.6 -15.258 1 96.31 268 ILE B O 1
ATOM 4636 N N . GLU B 1 269 ? 2.014 2.002 -14.766 1 96.75 269 GLU B N 1
ATOM 4637 C CA . GLU B 1 269 ? 1.929 0.693 -15.414 1 96.75 269 GLU B CA 1
ATOM 4638 C C . GLU B 1 269 ? 1.641 -0.405 -14.391 1 96.75 269 GLU B C 1
ATOM 4640 O O . GLU B 1 269 ? 2.529 -0.809 -13.641 1 96.75 269 GLU B O 1
ATOM 4645 N N . PRO B 1 270 ? 0.377 -0.925 -14.414 1 96.81 270 PRO B N 1
ATOM 4646 C CA . PRO B 1 270 ? 0.05 -1.934 -13.406 1 96.81 270 PRO B CA 1
ATOM 4647 C C . PRO B 1 270 ? 0.954 -3.162 -13.484 1 96.81 270 PRO B C 1
ATOM 4649 O O . PRO B 1 270 ? 1.189 -3.826 -12.477 1 96.81 270 PRO B O 1
ATOM 4652 N N . PHE B 1 271 ? 1.528 -3.412 -14.656 1 96.06 271 PHE B N 1
ATOM 4653 C CA . PHE B 1 271 ? 2.477 -4.512 -14.781 1 96.06 271 PHE B CA 1
ATOM 4654 C C . PHE B 1 271 ? 3.682 -4.293 -13.875 1 96.06 271 PHE B C 1
ATOM 4656 O O . PHE B 1 271 ? 4.156 -5.23 -13.227 1 96.06 271 PHE B O 1
ATOM 4663 N N . GLN B 1 272 ? 4.168 -3.07 -13.758 1 96.5 272 GLN B N 1
ATOM 4664 C CA . GLN B 1 272 ? 5.312 -2.762 -12.906 1 96.5 272 GLN B CA 1
ATOM 4665 C C . GLN B 1 272 ? 4.941 -2.873 -11.43 1 96.5 272 GLN B C 1
ATOM 4667 O O . GLN B 1 272 ? 5.758 -3.289 -10.602 1 96.5 272 GLN B O 1
ATOM 4672 N N . VAL B 1 273 ? 3.688 -2.461 -11.102 1 97.94 273 VAL B N 1
ATOM 4673 C CA . VAL B 1 273 ? 3.211 -2.6 -9.734 1 97.94 273 VAL B CA 1
ATOM 4674 C C . VAL B 1 273 ? 3.246 -4.07 -9.32 1 97.94 273 VAL B C 1
ATOM 4676 O O . VAL B 1 273 ? 3.725 -4.402 -8.234 1 97.94 273 VAL B O 1
ATOM 4679 N N . TYR B 1 274 ? 2.789 -4.918 -10.211 1 96.25 274 TYR B N 1
ATOM 4680 C CA . TYR B 1 274 ? 2.822 -6.359 -10.008 1 96.25 274 TYR B CA 1
ATOM 4681 C C . TYR B 1 274 ? 4.258 -6.871 -9.953 1 96.25 274 TYR B C 1
ATOM 4683 O O . TYR B 1 274 ? 4.695 -7.414 -8.938 1 96.25 274 TYR B O 1
ATOM 4691 N N . LYS B 1 275 ? 5.062 -6.656 -10.961 1 95.12 275 LYS B N 1
ATOM 4692 C CA . LYS B 1 275 ? 6.383 -7.246 -11.172 1 95.12 275 LYS B CA 1
ATOM 4693 C C . LYS B 1 275 ? 7.344 -6.859 -10.047 1 95.12 275 LYS B C 1
ATOM 4695 O O . LYS B 1 275 ? 8.148 -7.68 -9.602 1 95.12 275 LYS B O 1
ATOM 4700 N N . LYS B 1 276 ? 7.219 -5.59 -9.602 1 97.5 276 LYS B N 1
ATOM 4701 C CA . LYS B 1 276 ? 8.133 -5.094 -8.578 1 97.5 276 LYS B CA 1
ATOM 4702 C C . LYS B 1 276 ? 7.512 -5.191 -7.191 1 97.5 276 LYS B C 1
ATOM 4704 O O . LYS B 1 276 ? 8.141 -4.836 -6.195 1 97.5 276 LYS B O 1
ATOM 4709 N N . GLU B 1 277 ? 6.25 -5.664 -7.188 1 98.25 277 GLU B N 1
ATOM 4710 C CA . GLU B 1 277 ? 5.508 -5.699 -5.934 1 98.25 277 GLU B CA 1
ATOM 4711 C C . GLU B 1 277 ? 5.559 -4.348 -5.223 1 98.25 277 GLU B C 1
ATOM 4713 O O . GLU B 1 277 ? 5.918 -4.27 -4.047 1 98.25 277 GLU B O 1
ATOM 4718 N N . LEU B 1 278 ? 5.195 -3.322 -5.945 1 98.62 278 LEU B N 1
ATOM 4719 C CA . LEU B 1 278 ? 5.207 -1.959 -5.426 1 98.62 278 LEU B CA 1
ATOM 4720 C C . LEU B 1 278 ? 4.02 -1.723 -4.496 1 98.62 278 LEU B C 1
ATOM 4722 O O . LEU B 1 278 ? 3.012 -2.428 -4.574 1 98.62 278 LEU B O 1
ATOM 4726 N N . THR B 1 279 ? 4.16 -0.764 -3.602 1 98.75 279 THR B N 1
ATOM 4727 C CA . THR B 1 279 ? 3.064 -0.232 -2.799 1 98.75 279 THR B CA 1
ATOM 4728 C C . THR B 1 279 ? 2.977 1.285 -2.943 1 98.75 279 THR B C 1
ATOM 4730 O O . THR B 1 279 ? 3.986 1.983 -2.842 1 98.75 279 THR B O 1
ATOM 4733 N N . ILE B 1 280 ? 1.838 1.765 -3.271 1 98.69 280 ILE B N 1
ATOM 4734 C CA . ILE B 1 280 ? 1.514 3.188 -3.271 1 98.69 280 ILE B CA 1
ATOM 4735 C C . ILE B 1 280 ? 0.485 3.482 -2.184 1 98.69 280 ILE B C 1
ATOM 4737 O O . ILE B 1 280 ? -0.588 2.875 -2.152 1 98.69 280 ILE B O 1
ATOM 4741 N N . LEU B 1 281 ? 0.807 4.383 -1.242 1 98.69 281 LEU B N 1
ATOM 4742 C CA . LEU B 1 281 ? -0.116 4.621 -0.138 1 98.69 281 LEU B CA 1
ATOM 4743 C C . LEU B 1 281 ? -0.256 6.113 0.14 1 98.69 281 LEU B C 1
ATOM 4745 O O . LEU B 1 281 ? 0.712 6.867 0.011 1 98.69 281 LEU B O 1
ATOM 4749 N N . GLY B 1 282 ? -1.449 6.484 0.469 1 98.56 282 GLY B N 1
ATOM 4750 C CA . GLY B 1 282 ? -1.733 7.855 0.855 1 98.56 282 GLY B CA 1
ATOM 4751 C C . GLY B 1 282 ? -1.724 8.07 2.357 1 98.56 282 GLY B C 1
ATOM 4752 O O . GLY B 1 282 ? -1.828 7.109 3.125 1 98.56 282 GLY B O 1
ATOM 4753 N N . VAL B 1 283 ? -1.544 9.328 2.75 1 98.25 283 VAL B N 1
ATOM 4754 C CA . VAL B 1 283 ? -1.575 9.711 4.156 1 98.25 283 VAL B CA 1
ATOM 4755 C C . VAL B 1 283 ? -2.502 10.914 4.344 1 98.25 283 VAL B C 1
ATOM 4757 O O . VAL B 1 283 ? -2.316 11.953 3.709 1 98.25 283 VAL B O 1
ATOM 4760 N N . LEU B 1 284 ? -3.523 10.719 5.207 1 97.25 284 LEU B N 1
ATOM 4761 C CA . LEU B 1 284 ? -4.48 11.789 5.469 1 97.25 284 LEU B CA 1
ATOM 4762 C C . LEU B 1 284 ? -4.355 12.289 6.902 1 97.25 284 LEU B C 1
ATOM 4764 O O . LEU B 1 284 ? -4.625 11.547 7.852 1 97.25 284 LEU B O 1
ATOM 4768 N N . VAL B 1 285 ? -3.928 13.414 7.102 1 95.88 285 VAL B N 1
ATOM 4769 C CA . VAL B 1 285 ? -3.881 14.219 8.32 1 95.88 285 VAL B CA 1
ATOM 4770 C C . VAL B 1 285 ? -3.268 13.398 9.453 1 95.88 285 VAL B C 1
ATOM 4772 O O . VAL B 1 285 ? -2.283 12.688 9.25 1 95.88 285 VAL B O 1
ATOM 4775 N N . ASN B 1 286 ? -3.746 13.547 10.711 1 97.44 286 ASN B N 1
ATOM 4776 C CA . ASN B 1 286 ? -3.012 13.078 11.883 1 97.44 286 ASN B CA 1
ATOM 4777 C C . ASN B 1 286 ? -3.922 12.328 12.852 1 97.44 286 ASN B C 1
ATOM 4779 O O . ASN B 1 286 ? -3.943 12.625 14.047 1 97.44 286 ASN B O 1
ATOM 4783 N N . PRO B 1 287 ? -4.527 11.234 12.438 1 97.12 287 PRO B N 1
ATOM 4784 C CA . PRO B 1 287 ? -5.363 10.5 13.383 1 97.12 287 PRO B CA 1
ATOM 4785 C C . PRO B 1 287 ? -4.559 9.906 14.539 1 97.12 287 PRO B C 1
ATOM 4787 O O . PRO B 1 287 ? -3.621 9.133 14.312 1 97.12 287 PRO B O 1
ATOM 4790 N N . TYR B 1 288 ? -4.891 10.312 15.758 1 96.81 288 TYR B N 1
ATOM 4791 C CA . TYR B 1 288 ? -4.336 9.781 17 1 96.81 288 TYR B CA 1
ATOM 4792 C C . TYR B 1 288 ? -2.814 9.828 16.984 1 96.81 288 TYR B C 1
ATOM 4794 O O . TYR B 1 288 ? -2.15 8.914 17.469 1 96.81 288 TYR B O 1
ATOM 4802 N N . SER B 1 289 ? -2.285 10.82 16.312 1 98.12 289 SER B N 1
ATOM 4803 C CA . SER B 1 289 ? -0.831 10.891 16.219 1 98.12 289 SER B CA 1
ATOM 4804 C C . SER B 1 289 ? -0.303 12.227 16.734 1 98.12 289 SER B C 1
ATOM 4806 O O . SER B 1 289 ? 0.885 12.523 16.594 1 98.12 289 SER B O 1
ATOM 4808 N N . PHE B 1 290 ? -1.149 13.023 17.344 1 98.31 290 PHE B N 1
ATOM 4809 C CA . PHE B 1 290 ? -0.708 14.328 17.812 1 98.31 290 PHE B CA 1
ATOM 4810 C C . PHE B 1 290 ? 0.307 14.188 18.953 1 98.31 290 PHE B C 1
ATOM 4812 O O . PHE B 1 290 ? 1.303 14.914 18.984 1 98.31 290 PHE B O 1
ATOM 4819 N N . LEU B 1 291 ? 0.104 13.227 19.828 1 97.69 291 LEU B N 1
ATOM 4820 C CA . LEU B 1 291 ? 1.051 12.977 20.922 1 97.69 291 LEU B CA 1
ATOM 4821 C C . LEU B 1 291 ? 2.404 12.539 20.359 1 97.69 291 LEU B C 1
ATOM 4823 O O . LEU B 1 291 ? 3.447 12.883 20.922 1 97.69 291 LEU B O 1
ATOM 4827 N N . LYS B 1 292 ? 2.334 11.75 19.344 1 97.62 292 LYS B N 1
ATOM 4828 C CA . LYS B 1 292 ? 3.58 11.344 18.703 1 97.62 292 LYS B CA 1
ATOM 4829 C C . LYS B 1 292 ? 4.305 12.539 18.094 1 97.62 292 LYS B C 1
ATOM 4831 O O . LYS B 1 292 ? 5.531 12.633 18.172 1 97.62 292 LYS B O 1
ATOM 4836 N N . GLY B 1 293 ? 3.473 13.43 17.422 1 98.19 293 GLY B N 1
ATOM 4837 C CA . GLY B 1 293 ? 4.055 14.648 16.891 1 98.19 293 GLY B CA 1
ATOM 4838 C C . GLY B 1 293 ? 4.73 15.5 17.953 1 98.19 293 GLY B C 1
ATOM 4839 O O . GLY B 1 293 ? 5.848 15.977 17.75 1 98.19 293 GLY B O 1
ATOM 4840 N N . LEU B 1 294 ? 4.051 15.625 19.031 1 97.5 294 LEU B N 1
ATOM 4841 C CA . LEU B 1 294 ? 4.598 16.391 20.141 1 97.5 294 LEU B CA 1
ATOM 4842 C C . LEU B 1 294 ? 5.863 15.742 20.703 1 97.5 294 LEU B C 1
ATOM 4844 O O . LEU B 1 294 ? 6.832 16.438 21.016 1 97.5 294 LEU B O 1
ATOM 4848 N N . ALA B 1 295 ? 5.887 14.461 20.797 1 97 295 ALA B N 1
ATOM 4849 C CA . ALA B 1 295 ? 7.039 13.711 21.281 1 97 295 ALA B CA 1
ATOM 4850 C C . ALA B 1 295 ? 8.234 13.867 20.359 1 97 295 ALA B C 1
ATOM 4852 O O . ALA B 1 295 ? 9.383 13.844 20.797 1 97 295 ALA B O 1
ATOM 4853 N N . LEU B 1 296 ? 7.973 14.055 19.078 1 97.5 296 LEU B N 1
ATOM 4854 C CA . LEU B 1 296 ? 9.039 14.219 18.094 1 97.5 296 LEU B CA 1
ATOM 4855 C C . LEU B 1 296 ? 9.727 15.562 18.25 1 97.5 296 LEU B C 1
ATOM 4857 O O . LEU B 1 296 ? 10.891 15.719 17.875 1 97.5 296 LEU B O 1
ATOM 4861 N N . VAL B 1 297 ? 9.047 16.578 18.828 1 97.31 297 VAL B N 1
ATOM 4862 C CA . VAL B 1 297 ? 9.602 17.922 18.922 1 97.31 297 VAL B CA 1
ATOM 4863 C C . VAL B 1 297 ? 10.867 17.891 19.781 1 97.31 297 VAL B C 1
ATOM 4865 O O . VAL B 1 297 ? 11.875 18.5 19.422 1 97.31 297 VAL B O 1
ATOM 4868 N N . GLN B 1 298 ? 10.922 17.172 20.781 1 93.62 298 GLN B N 1
ATOM 4869 C CA . GLN B 1 298 ? 12.039 17.188 21.703 1 93.62 298 GLN B CA 1
ATOM 4870 C C . GLN B 1 298 ? 13.312 16.672 21.047 1 93.62 298 GLN B C 1
ATOM 4872 O O . GLN B 1 298 ? 14.32 17.391 21 1 93.62 298 GLN B O 1
ATOM 4877 N N . PRO B 1 299 ? 13.258 15.453 20.484 1 94.38 299 PRO B N 1
ATOM 4878 C CA . PRO B 1 299 ? 14.5 14.961 19.891 1 94.38 299 PRO B CA 1
ATOM 4879 C C . PRO B 1 299 ? 14.883 15.727 18.625 1 94.38 299 PRO B C 1
ATOM 4881 O O . PRO B 1 299 ? 16.047 15.719 18.219 1 94.38 299 PRO B O 1
ATOM 4884 N N . LEU B 1 300 ? 13.969 16.516 18.047 1 94 300 LEU B N 1
ATOM 4885 C CA . LEU B 1 300 ? 14.266 17.266 16.828 1 94 300 LEU B CA 1
ATOM 4886 C C . LEU B 1 300 ? 14.711 18.688 17.156 1 94 300 LEU B C 1
ATOM 4888 O O . LEU B 1 300 ? 15.297 19.375 16.312 1 94 300 LEU B O 1
ATOM 4892 N N . SER B 1 301 ? 14.375 19.188 18.25 1 86.44 301 SER B N 1
ATOM 4893 C CA . SER B 1 301 ? 14.445 20.594 18.609 1 86.44 301 SER B CA 1
ATOM 4894 C C . SER B 1 301 ? 15.867 21.141 18.453 1 86.44 301 SER B C 1
ATOM 4896 O O . SER B 1 301 ? 16.078 22.141 17.766 1 86.44 301 SER B O 1
ATOM 4898 N N . GLU B 1 302 ? 16.906 20.609 19.062 1 81.88 302 GLU B N 1
ATOM 4899 C CA . GLU B 1 302 ? 18.25 21.188 19.141 1 81.88 302 GLU B CA 1
ATOM 4900 C C . GLU B 1 302 ? 18.953 21.141 17.781 1 81.88 302 GLU B C 1
ATOM 4902 O O . GLU B 1 302 ? 19.5 22.141 17.328 1 81.88 302 GLU B O 1
ATOM 4907 N N . ARG B 1 303 ? 18.688 20.125 17.109 1 87.62 303 ARG B N 1
ATOM 4908 C CA . ARG B 1 303 ? 19.516 19.938 15.93 1 87.62 303 ARG B CA 1
ATOM 4909 C C . ARG B 1 303 ? 18.734 20.203 14.656 1 87.62 303 ARG B C 1
ATOM 4911 O O . ARG B 1 303 ? 19.266 20.734 13.68 1 87.62 303 ARG B O 1
ATOM 4918 N N . TYR B 1 304 ? 17.438 20.047 14.664 1 93.19 304 TYR B N 1
ATOM 4919 C CA . TYR B 1 304 ? 16.734 19.969 13.398 1 93.19 304 TYR B CA 1
ATOM 4920 C C . TYR B 1 304 ? 15.711 21.094 13.266 1 93.19 304 TYR B C 1
ATOM 4922 O O . TYR B 1 304 ? 15.492 21.609 12.172 1 93.19 304 TYR B O 1
ATOM 4930 N N . LEU B 1 305 ? 15.133 21.5 14.375 1 95.94 305 LEU B N 1
ATOM 4931 C CA . LEU B 1 305 ? 14.023 22.438 14.305 1 95.94 305 LEU B CA 1
ATOM 4932 C C . LEU B 1 305 ? 14.5 23.875 14.516 1 95.94 305 LEU B C 1
ATOM 4934 O O . LEU B 1 305 ? 13.93 24.609 15.328 1 95.94 305 LEU B O 1
ATOM 4938 N N . ASP B 1 306 ? 15.57 24.188 13.852 1 95 306 ASP B N 1
ATOM 4939 C CA . ASP B 1 306 ? 16.062 25.562 13.766 1 95 306 ASP B CA 1
ATOM 4940 C C . ASP B 1 306 ? 15.359 26.328 12.648 1 95 306 ASP B C 1
ATOM 4942 O O . ASP B 1 306 ? 15.461 25.953 11.477 1 95 306 ASP B O 1
ATOM 4946 N N . PHE B 1 307 ? 14.664 27.406 13.008 1 96.12 307 PHE B N 1
ATOM 4947 C CA . PHE B 1 307 ? 13.844 28.156 12.062 1 96.12 307 PHE B CA 1
ATOM 4948 C C . PHE B 1 307 ? 14.672 28.641 10.891 1 96.12 307 PHE B C 1
ATOM 4950 O O . PHE B 1 307 ? 14.242 28.578 9.734 1 96.12 307 PHE B O 1
ATOM 4957 N N . ASN B 1 308 ? 15.836 29.109 11.172 1 94.31 308 ASN B N 1
ATOM 4958 C CA . ASN B 1 308 ? 16.703 29.609 10.109 1 94.31 308 ASN B CA 1
ATOM 4959 C C . ASN B 1 308 ? 17.109 28.5 9.148 1 94.31 308 ASN B C 1
ATOM 4961 O O . ASN B 1 308 ? 17.047 28.672 7.93 1 94.31 308 ASN B O 1
ATOM 4965 N N . LYS B 1 309 ? 17.438 27.359 9.672 1 94.19 309 LYS B N 1
ATOM 4966 C CA . LYS B 1 309 ? 17.859 26.234 8.844 1 94.19 309 LYS B CA 1
ATOM 4967 C C . LYS B 1 309 ? 16.703 25.688 8.031 1 94.19 309 LYS B C 1
ATOM 4969 O O . LYS B 1 309 ? 16.891 25.203 6.914 1 94.19 309 LYS B O 1
ATOM 4974 N N . LEU B 1 310 ? 15.539 25.844 8.594 1 96.44 310 LEU B N 1
ATOM 4975 C CA . LEU B 1 310 ? 14.352 25.312 7.934 1 96.44 310 LEU B CA 1
ATOM 4976 C C . LEU B 1 310 ? 13.742 26.344 6.988 1 96.44 310 LEU B C 1
ATOM 4978 O O . LEU B 1 310 ? 12.758 26.047 6.305 1 96.44 310 LEU B O 1
ATOM 4982 N N . GLY B 1 311 ? 14.312 27.516 6.977 1 95.81 311 GLY B N 1
ATOM 4983 C CA . GLY B 1 311 ? 13.766 28.578 6.137 1 95.81 311 GLY B CA 1
ATOM 4984 C C . GLY B 1 311 ? 12.445 29.125 6.645 1 95.81 311 GLY B C 1
ATOM 4985 O O . GLY B 1 311 ? 11.578 29.516 5.852 1 95.81 311 GLY B O 1
ATOM 4986 N N . ILE B 1 312 ? 12.242 29.078 7.98 1 97.44 312 ILE B N 1
ATOM 4987 C CA . ILE B 1 312 ? 11.031 29.594 8.609 1 97.44 312 ILE B CA 1
ATOM 4988 C C . ILE B 1 312 ? 11.25 31.031 9.055 1 97.44 312 ILE B C 1
ATOM 4990 O O . ILE B 1 312 ? 12.273 31.359 9.656 1 97.44 312 ILE B O 1
ATOM 4994 N N . LYS B 1 313 ? 10.281 31.875 8.711 1 98.19 313 LYS B N 1
ATOM 4995 C CA . LYS B 1 313 ? 10.344 33.25 9.156 1 98.19 313 LYS B CA 1
ATOM 4996 C C . LYS B 1 313 ? 9.164 33.625 10.055 1 98.19 313 LYS B C 1
ATOM 4998 O O . LYS B 1 313 ? 8.047 33.125 9.836 1 98.19 313 LYS B O 1
ATOM 5003 N N . VAL B 1 314 ? 9.422 34.469 11.031 1 98.56 314 VAL B N 1
ATOM 5004 C CA . VAL B 1 314 ? 8.414 34.906 12 1 98.56 314 VAL B CA 1
ATOM 5005 C C . VAL B 1 314 ? 7.906 36.281 11.656 1 98.56 314 VAL B C 1
ATOM 5007 O O . VAL B 1 314 ? 8.695 37.188 11.312 1 98.56 314 VAL B O 1
ATOM 5010 N N . PHE B 1 315 ? 6.645 36.5 11.695 1 98.75 315 PHE B N 1
ATOM 5011 C CA . PHE B 1 315 ? 5.969 37.75 11.398 1 98.75 315 PHE B CA 1
ATOM 5012 C C . PHE B 1 315 ? 4.98 38.094 12.508 1 98.75 315 PHE B C 1
ATOM 5014 O O . PHE B 1 315 ? 4.508 37.219 13.227 1 98.75 315 PHE B O 1
ATOM 5021 N N . ALA B 1 316 ? 4.664 39.406 12.609 1 98.38 316 ALA B N 1
ATOM 5022 C CA . ALA B 1 316 ? 3.48 39.781 13.367 1 98.38 316 ALA B CA 1
ATOM 5023 C C . ALA B 1 316 ? 2.205 39.5 12.578 1 98.38 316 ALA B C 1
ATOM 5025 O O . ALA B 1 316 ? 2.236 39.375 11.352 1 98.38 316 ALA B O 1
ATOM 5026 N N . LEU B 1 317 ? 1.157 39.344 13.336 1 98 317 LEU B N 1
ATOM 5027 C CA . LEU B 1 317 ? -0.125 39.125 12.68 1 98 317 LEU B CA 1
ATOM 5028 C C . LEU B 1 317 ? -0.428 40.25 11.688 1 98 317 LEU B C 1
ATOM 5030 O O . LEU B 1 317 ? -0.978 40 10.609 1 98 317 LEU B O 1
ATOM 5034 N N . SER B 1 318 ? -0.028 41.438 12.023 1 98 318 SER B N 1
ATOM 5035 C CA . SER B 1 318 ? -0.27 42.625 11.195 1 98 318 SER B CA 1
ATOM 5036 C C . SER B 1 318 ? 0.553 42.562 9.914 1 98 318 SER B C 1
ATOM 5038 O O . SER B 1 318 ? 0.289 43.312 8.969 1 98 318 SER B O 1
ATOM 5040 N N . GLN B 1 319 ? 1.525 41.75 9.844 1 98.38 319 GLN B N 1
ATOM 5041 C CA . GLN B 1 319 ? 2.398 41.594 8.68 1 98.38 319 GLN B CA 1
ATOM 5042 C C . GLN B 1 319 ? 1.949 40.438 7.797 1 98.38 319 GLN B C 1
ATOM 5044 O O . GLN B 1 319 ? 2.756 39.875 7.062 1 98.38 319 GLN B O 1
ATOM 5049 N N . TYR B 1 320 ? 0.675 40.062 7.895 1 98.31 320 TYR B N 1
ATOM 5050 C CA . TYR B 1 320 ? 0.184 38.875 7.203 1 98.31 320 TYR B CA 1
ATOM 5051 C C . TYR B 1 320 ? 0.38 39 5.699 1 98.31 320 TYR B C 1
ATOM 5053 O O . TYR B 1 320 ? 0.662 38 5.02 1 98.31 320 TYR B O 1
ATOM 5061 N N . LYS B 1 321 ? 0.294 40.188 5.082 1 98.12 321 LYS B N 1
ATOM 5062 C CA . LYS B 1 321 ? 0.492 40.375 3.646 1 98.12 321 LYS B CA 1
ATOM 5063 C C . LYS B 1 321 ? 1.933 40.062 3.25 1 98.12 321 LYS B C 1
ATOM 5065 O O . LYS B 1 321 ? 2.172 39.375 2.248 1 98.12 321 LYS B O 1
ATOM 5070 N N . GLU B 1 322 ? 2.799 40.594 4.062 1 98.06 322 GLU B N 1
ATOM 5071 C CA . GLU B 1 322 ? 4.211 40.312 3.83 1 98.06 322 GLU B CA 1
ATOM 5072 C C . GLU B 1 322 ? 4.5 38.812 3.951 1 98.06 322 GLU B C 1
ATOM 5074 O O . GLU B 1 322 ? 5.262 38.25 3.158 1 98.06 322 GLU B O 1
ATOM 5079 N N . ALA B 1 323 ? 3.941 38.188 4.949 1 98.12 323 ALA B N 1
ATOM 5080 C CA . ALA B 1 323 ? 4.125 36.75 5.184 1 98.12 323 ALA B CA 1
ATOM 5081 C C . ALA B 1 323 ? 3.631 35.938 3.996 1 98.12 323 ALA B C 1
ATOM 5083 O O . ALA B 1 323 ? 4.344 35.062 3.498 1 98.12 323 ALA B O 1
ATOM 5084 N N . LEU B 1 324 ? 2.453 36.25 3.518 1 97.19 324 LEU B N 1
ATOM 5085 C CA . LEU B 1 324 ? 1.848 35.531 2.408 1 97.19 324 LEU B CA 1
ATOM 5086 C C . LEU B 1 324 ? 2.635 35.75 1.121 1 97.19 324 LEU B C 1
ATOM 5088 O O . LEU B 1 324 ? 2.811 34.812 0.33 1 97.19 324 LEU B O 1
ATOM 5092 N N . ASP B 1 325 ? 3.148 36.969 0.929 1 96.5 325 ASP B N 1
ATOM 5093 C CA . ASP B 1 325 ? 3.963 37.281 -0.242 1 96.5 325 ASP B CA 1
ATOM 5094 C C . ASP B 1 325 ? 5.273 36.5 -0.222 1 96.5 325 ASP B C 1
ATOM 5096 O O . ASP B 1 325 ? 5.711 35.969 -1.255 1 96.5 325 ASP B O 1
ATOM 5100 N N . ALA B 1 326 ? 5.859 36.438 0.924 1 96.12 326 ALA B N 1
ATOM 5101 C CA . ALA B 1 326 ? 7.117 35.719 1.066 1 96.12 326 ALA B CA 1
ATOM 5102 C C . ALA B 1 326 ? 6.934 34.219 0.742 1 96.12 326 ALA B C 1
ATOM 5104 O O . ALA B 1 326 ? 7.809 33.594 0.131 1 96.12 326 ALA B O 1
ATOM 5105 N N . LEU B 1 327 ? 5.844 33.688 1.149 1 95.38 327 LEU B N 1
ATOM 5106 C CA . LEU B 1 327 ? 5.543 32.281 0.869 1 95.38 327 LEU B CA 1
ATOM 5107 C C . LEU B 1 327 ? 5.309 32.062 -0.623 1 95.38 327 LEU B C 1
ATOM 5109 O O . LEU B 1 327 ? 5.836 31.109 -1.206 1 95.38 327 LEU B O 1
ATOM 5113 N N . LYS B 1 328 ? 4.586 32.906 -1.204 1 91 328 LYS B N 1
ATOM 5114 C CA . LYS B 1 328 ? 4.25 32.812 -2.621 1 91 328 LYS B CA 1
ATOM 5115 C C . LYS B 1 328 ? 5.504 32.875 -3.49 1 91 328 LYS B C 1
ATOM 5117 O O . LYS B 1 328 ? 5.609 32.188 -4.496 1 91 328 LYS B O 1
ATOM 5122 N N . LYS B 1 329 ? 6.426 33.719 -3.078 1 89.19 329 LYS B N 1
ATOM 5123 C CA . LYS B 1 329 ? 7.652 33.906 -3.842 1 89.19 329 LYS B CA 1
ATOM 5124 C C . LYS B 1 329 ? 8.633 32.75 -3.623 1 89.19 329 LYS B C 1
ATOM 5126 O O . LYS B 1 329 ? 9.594 32.594 -4.379 1 89.19 329 LYS B O 1
ATOM 5131 N N . GLY B 1 330 ? 8.336 31.984 -2.623 1 87.44 330 GLY B N 1
ATOM 5132 C CA . GLY B 1 330 ? 9.195 30.859 -2.346 1 87.44 330 GLY B CA 1
ATOM 5133 C C . GLY B 1 330 ? 10.461 31.234 -1.604 1 87.44 330 GLY B C 1
ATOM 5134 O O . GLY B 1 330 ? 11.43 30.469 -1.593 1 87.44 330 GLY B O 1
ATOM 5135 N N . ASN B 1 331 ? 10.484 32.344 -0.933 1 89.19 331 ASN B N 1
ATOM 5136 C CA . ASN B 1 331 ? 11.648 32.812 -0.203 1 89.19 331 ASN B CA 1
ATOM 5137 C C . ASN B 1 331 ? 11.805 32.125 1.141 1 89.19 331 ASN B C 1
ATOM 5139 O O . ASN B 1 331 ? 12.891 32.125 1.723 1 89.19 331 ASN B O 1
ATOM 5143 N N . ILE B 1 332 ? 10.688 31.656 1.581 1 95.56 332 ILE B N 1
ATOM 5144 C CA . ILE B 1 332 ? 10.664 30.938 2.85 1 95.56 332 ILE B CA 1
ATOM 5145 C C . ILE B 1 332 ? 9.898 29.625 2.686 1 95.56 332 ILE B C 1
ATOM 5147 O O . ILE B 1 332 ? 9.078 29.484 1.78 1 95.56 332 ILE B O 1
ATOM 5151 N N . SER B 1 333 ? 10.242 28.719 3.543 1 96.12 333 SER B N 1
ATOM 5152 C CA . SER B 1 333 ? 9.539 27.438 3.49 1 96.12 333 SER B CA 1
ATOM 5153 C C . SER B 1 333 ? 8.25 27.484 4.312 1 96.12 333 SER B C 1
ATOM 5155 O O . SER B 1 333 ? 7.32 26.719 4.062 1 96.12 333 SER B O 1
ATOM 5157 N N . LYS B 1 334 ? 8.203 28.359 5.316 1 97.81 334 LYS B N 1
ATOM 5158 C CA . LYS B 1 334 ? 7.043 28.484 6.191 1 97.81 334 LYS B CA 1
ATOM 5159 C C . LYS B 1 334 ? 7.027 29.844 6.883 1 97.81 334 LYS B C 1
ATOM 5161 O O . LYS B 1 334 ? 8.086 30.391 7.211 1 97.81 334 LYS B O 1
ATOM 5166 N N . ALA B 1 335 ? 5.887 30.438 7.02 1 98.62 335 ALA B N 1
ATOM 5167 C CA . ALA B 1 335 ? 5.68 31.641 7.824 1 98.62 335 ALA B CA 1
ATOM 5168 C C . ALA B 1 335 ? 4.988 31.297 9.141 1 98.62 335 ALA B C 1
ATOM 5170 O O . ALA B 1 335 ? 4.07 30.484 9.172 1 98.62 335 ALA B O 1
ATOM 5171 N N . ILE B 1 336 ? 5.469 31.844 10.203 1 98.69 336 ILE B N 1
ATOM 5172 C CA . ILE B 1 336 ? 4.871 31.703 11.523 1 98.69 336 ILE B CA 1
ATOM 5173 C C . ILE B 1 336 ? 4.523 33.094 12.086 1 98.69 336 ILE B C 1
ATOM 5175 O O . ILE B 1 336 ? 5.34 34 12.047 1 98.69 336 ILE B O 1
ATOM 5179 N N . PHE B 1 337 ? 3.291 33.25 12.539 1 98.75 337 PHE B N 1
ATOM 5180 C CA . PHE B 1 337 ? 2.904 34.469 13.242 1 98.75 337 PHE B CA 1
ATOM 5181 C C . PHE B 1 337 ? 3.258 34.375 14.719 1 98.75 337 PHE B C 1
ATOM 5183 O O . PHE B 1 337 ? 2.984 33.375 15.367 1 98.75 337 PHE B O 1
ATOM 5190 N N . LYS B 1 338 ? 3.867 35.344 15.195 1 98.44 338 LYS B N 1
ATOM 5191 C CA . LYS B 1 338 ? 4.055 35.5 16.641 1 98.44 338 LYS B CA 1
ATOM 5192 C C . LYS B 1 338 ? 3.082 36.531 17.188 1 98.44 338 LYS B C 1
ATOM 5194 O O . LYS B 1 338 ? 3.031 37.688 16.703 1 98.44 338 LYS B O 1
ATOM 5199 N N . LEU B 1 339 ? 2.318 36.156 18.125 1 96.38 339 LEU B N 1
ATOM 5200 C CA . LEU B 1 339 ? 1.234 36.969 18.641 1 96.38 339 LEU B CA 1
ATOM 5201 C C . LEU B 1 339 ? 1.491 37.375 20.094 1 96.38 339 LEU B C 1
ATOM 5203 O O . LEU B 1 339 ? 2.127 36.625 20.844 1 96.38 339 LEU B O 1
#

Radius of gyration: 29.58 Å; Cα contacts (8 Å, |Δi|>4): 1667; chains: 2; bounding box: 49×88×69 Å

InterPro domains:
  IPR002328 Alcohol dehydrogenase, zinc-type, conserved site [PS00059] (61-75)
  IPR011032 GroES-like superfamily [SSF50129] (20-175)
  IPR013149 Alcohol dehydrogenase-like, C-terminal [PF00107] (179-287)
  IPR013154 Alcohol dehydrogenase-like, N-terminal [PF08240] (26-138)
  IPR020843 Enoylreductase domain [SM00829] (8-337)
  IPR036291 NAD(P)-binding domain superfamily [SSF51735] (145-292)
  IPR050129 Zinc-containing alcohol dehydrogenase [PTHR43401] (1-338)